Protein AF-0000000068950603 (afdb_homodimer)

Radius of gyration: 24.81 Å; Cα contacts (8 Å, |Δi|>4): 1098; chains: 2; bounding box: 67×61×64 Å

Foldseek 3Di:
DQDPVLDDLVLLVLLLLCQVVLALVVSCVVVVHDSVVSVVSQVSVCVSVVHHQWDQDPVHTHGDPVVVVSNVVSVVVNVVVVVVVVVVVLVVVQQPEEAEEEEEQQCVQFPCVVLVVVLCVVVVSYHYHYDHDAQQVQLVCQVVVVHFKYKYWPQHDRPLKDKDFLAKFFKWKKAWPPDPCFPAQEDALVVQQVKAEAEEDPRHPVVVLSQVVQVVVVHGHRYPHYDHHPVVRLVCRLVVNIMYMDTPSNDDPVSDDHTMGIHTHPDPPRIITMMMIHNDQVPDDPSNNSSSVSSNVSRVVNVVD/DQDPVQDDLVLLVLLLLCQVVLALVVSCVVVVHDSVVSVVSQVSVCVSVVHHQWDQDPVHIHGDPVVVVSNVVSVVVNVVVVVVVVVVVLVVVQQPEEAEEEEEQQCVQFPCVVLVVVLCVVVVSYHYHYDHDAQQVQLVCQVVVVHFKYKYWPVHDRPLKDKDFLAKFFKWKKAWPPDPCFPAQEDALVVQQVKAEAEEDPRHPVVVVSQVVQVVVVHGHRYPHYHHHPVVRLVCRLVVNIMYMDTPSNDDPVSDDHTMGIHTHPDPPRIITMMMIHNDQVPDDPVNNSSSVSSNVSRVVNVVD

Structure (mmCIF, N/CA/C/O backbone):
data_AF-0000000068950603-model_v1
#
loop_
_entity.id
_entity.type
_entity.pdbx_description
1 polymer 'LysR family transcriptional regulator'
#
loop_
_atom_site.group_PDB
_atom_site.id
_atom_site.type_symbol
_atom_site.label_atom_id
_atom_site.label_alt_id
_atom_site.label_comp_id
_atom_site.label_asym_id
_atom_site.label_entity_id
_atom_site.label_seq_id
_atom_site.pdbx_PDB_ins_code
_atom_site.Cartn_x
_atom_site.Cartn_y
_atom_site.Cartn_z
_atom_site.occupancy
_atom_site.B_iso_or_equiv
_atom_site.auth_seq_id
_atom_site.auth_comp_id
_atom_site.auth_asym_id
_atom_site.auth_atom_id
_atom_site.pdbx_PDB_model_num
ATOM 1 N N . MET A 1 1 ? -6.789 -28.375 23.438 1 50.97 1 MET A N 1
ATOM 2 C CA . MET A 1 1 ? -5.73 -27.938 22.531 1 50.97 1 MET A CA 1
ATOM 3 C C . MET A 1 1 ? -6.121 -28.172 21.078 1 50.97 1 MET A C 1
ATOM 5 O O . MET A 1 1 ? -6.645 -29.234 20.734 1 50.97 1 MET A O 1
ATOM 9 N N . ILE A 1 2 ? -6.215 -27.172 20.375 1 62.81 2 ILE A N 1
ATOM 10 C CA . ILE A 1 2 ? -6.621 -27.297 18.969 1 62.81 2 ILE A CA 1
ATOM 11 C C . ILE A 1 2 ? -5.551 -28.062 18.203 1 62.81 2 ILE A C 1
ATOM 13 O O . ILE A 1 2 ? -4.367 -27.734 18.281 1 62.81 2 ILE A O 1
ATOM 17 N N . ASN A 1 3 ? -5.91 -29.344 17.797 1 57 3 ASN A N 1
ATOM 18 C CA . ASN A 1 3 ? -5.008 -30.125 16.953 1 57 3 ASN A CA 1
ATOM 19 C C . ASN A 1 3 ? -4.949 -29.594 15.531 1 57 3 ASN A C 1
ATOM 21 O O . ASN A 1 3 ? -5.926 -29.688 14.789 1 57 3 ASN A O 1
ATOM 25 N N . PRO A 1 4 ? -3.83 -29.047 15.055 1 61.47 4 PRO A N 1
ATOM 26 C CA . PRO A 1 4 ? -3.734 -28.453 13.719 1 61.47 4 PRO A CA 1
ATOM 27 C C . PRO A 1 4 ? -4 -29.453 12.602 1 61.47 4 PRO A C 1
ATOM 29 O O . PRO A 1 4 ? -4.398 -29.078 11.5 1 61.47 4 PRO A O 1
ATOM 32 N N . ALA A 1 5 ? -3.861 -30.719 12.922 1 57.72 5 ALA A N 1
ATOM 33 C CA . ALA A 1 5 ? -4.043 -31.766 11.914 1 57.72 5 ALA A CA 1
ATOM 34 C C . ALA A 1 5 ? -5.516 -31.906 11.523 1 57.72 5 ALA A C 1
ATOM 36 O O . ALA A 1 5 ? -5.84 -32.5 10.492 1 57.72 5 ALA A O 1
ATOM 37 N N . HIS A 1 6 ? -6.285 -31.328 12.344 1 65.62 6 HIS A N 1
ATOM 38 C CA . HIS A 1 6 ? -7.715 -31.484 12.102 1 65.62 6 HIS A CA 1
ATOM 39 C C . HIS A 1 6 ? -8.242 -30.422 11.156 1 65.62 6 HIS A C 1
ATOM 41 O O . HIS A 1 6 ? -9.391 -30.484 10.711 1 65.62 6 HIS A O 1
ATOM 47 N N . PHE A 1 7 ? -7.34 -29.516 10.82 1 71.25 7 PHE A N 1
ATOM 48 C CA . PHE A 1 7 ? -7.758 -28.516 9.844 1 71.25 7 PHE A CA 1
ATOM 49 C C . PHE A 1 7 ? -7.574 -29.047 8.422 1 71.25 7 PHE A C 1
ATOM 51 O O . PHE A 1 7 ? -6.598 -29.734 8.133 1 71.25 7 PHE A O 1
ATOM 58 N N . ASP A 1 8 ? -8.602 -28.844 7.664 1 76.06 8 ASP A N 1
ATOM 59 C CA . ASP A 1 8 ? -8.391 -29.109 6.246 1 76.06 8 ASP A CA 1
ATOM 60 C C . ASP A 1 8 ? -8.766 -27.906 5.387 1 76.06 8 ASP A C 1
ATOM 62 O O . ASP A 1 8 ? -9.594 -27.094 5.789 1 76.06 8 ASP A O 1
ATOM 66 N N . LEU A 1 9 ? -8.141 -27.891 4.238 1 78.19 9 LEU A N 1
ATOM 67 C CA . LEU A 1 9 ? -8.234 -26.734 3.367 1 78.19 9 LEU A CA 1
ATOM 68 C C . LEU A 1 9 ? -9.664 -26.531 2.873 1 78.19 9 LEU A C 1
ATOM 70 O O . LEU A 1 9 ? -10.125 -25.391 2.729 1 78.19 9 LEU A O 1
ATOM 74 N N . GLN A 1 10 ? -10.336 -27.594 2.664 1 80.88 10 GLN A N 1
ATOM 75 C CA . GLN A 1 10 ? -11.703 -27.5 2.172 1 80.88 10 GLN A CA 1
ATOM 76 C C . GLN A 1 10 ? -12.625 -26.891 3.229 1 80.88 10 GLN A C 1
ATOM 78 O O . GLN A 1 10 ? -13.5 -26.094 2.908 1 80.88 10 GLN A O 1
ATOM 83 N N . SER A 1 11 ? -12.453 -27.281 4.449 1 84.69 11 SER A N 1
ATOM 84 C CA . SER A 1 11 ? -13.242 -26.734 5.539 1 84.69 11 SER A CA 1
ATOM 85 C C . SER A 1 11 ? -13 -25.234 5.684 1 84.69 11 SER A C 1
ATOM 87 O O . SER A 1 11 ? -13.938 -24.453 5.914 1 84.69 11 SER A O 1
ATOM 89 N N . LEU A 1 12 ? -11.758 -24.828 5.496 1 84.06 12 LEU A N 1
ATOM 90 C CA . LEU A 1 12 ? -11.414 -23.406 5.594 1 84.06 12 LEU A CA 1
ATOM 91 C C . LEU A 1 12 ? -12.039 -22.625 4.449 1 84.06 12 LEU A C 1
ATOM 93 O O . LEU A 1 12 ? -12.523 -21.5 4.648 1 84.06 12 LEU A O 1
ATOM 97 N N . ARG A 1 13 ? -12.086 -23.188 3.301 1 83.31 13 ARG A N 1
ATOM 98 C CA . ARG A 1 13 ? -12.688 -22.531 2.137 1 83.31 13 ARG A CA 1
ATOM 99 C C . ARG A 1 13 ? -14.188 -22.359 2.316 1 83.31 13 ARG A C 1
ATOM 101 O O . ARG A 1 13 ? -14.734 -21.297 2.045 1 83.31 13 ARG A O 1
ATOM 108 N N . VAL A 1 14 ? -14.812 -23.406 2.818 1 85.81 14 VAL A N 1
ATOM 109 C CA . VAL A 1 14 ? -16.25 -23.391 3.014 1 85.81 14 VAL A CA 1
ATOM 110 C C . VAL A 1 14 ? -16.609 -22.406 4.121 1 85.81 14 VAL A C 1
ATOM 112 O O . VAL A 1 14 ? -17.594 -21.656 4.008 1 85.81 14 VAL A O 1
ATOM 115 N N . PHE A 1 15 ? -15.82 -22.438 5.164 1 91.44 15 PHE A N 1
ATOM 116 C CA . PHE A 1 15 ? -16.016 -21.5 6.266 1 91.44 15 PHE A CA 1
ATOM 117 C C . PHE A 1 15 ? -15.984 -20.062 5.77 1 91.44 15 PHE A C 1
ATOM 119 O O . PHE A 1 15 ? -16.859 -19.266 6.105 1 91.44 15 PHE A O 1
ATOM 126 N N . GLN A 1 16 ? -15.023 -19.766 4.949 1 83.81 16 GLN A N 1
ATOM 127 C CA . GLN A 1 16 ? -14.891 -18.422 4.395 1 83.81 16 GLN A CA 1
ATOM 128 C C . GLN A 1 16 ? -16.094 -18.078 3.514 1 83.81 16 GLN A C 1
ATOM 130 O O . GLN A 1 16 ? -16.578 -16.938 3.549 1 83.81 16 GLN A O 1
ATOM 135 N N . LEU A 1 17 ? -16.547 -18.969 2.725 1 84.75 17 LEU A N 1
ATOM 136 C CA . LEU A 1 17 ? -17.688 -18.766 1.843 1 84.75 17 LEU A CA 1
ATOM 137 C C . LEU A 1 17 ? -18.953 -18.484 2.648 1 84.75 17 LEU A C 1
ATOM 139 O O . LEU A 1 17 ? -19.734 -17.594 2.293 1 84.75 17 LEU A O 1
ATOM 143 N N . VAL A 1 18 ? -19.094 -19.188 3.695 1 88.38 18 VAL A N 1
ATOM 144 C CA . VAL A 1 18 ? -20.25 -18.969 4.559 1 88.38 18 VAL A CA 1
ATOM 145 C C . VAL A 1 18 ? -20.172 -17.578 5.184 1 88.38 18 VAL A C 1
ATOM 147 O O . VAL A 1 18 ? -21.172 -16.875 5.258 1 88.38 18 VAL A O 1
ATOM 150 N N . ALA A 1 19 ? -19.031 -17.266 5.625 1 85.25 19 ALA A N 1
ATOM 151 C CA . ALA A 1 19 ? -18.812 -15.961 6.238 1 85.25 19 ALA A CA 1
ATOM 152 C C . ALA A 1 19 ? -19.141 -14.836 5.254 1 85.25 19 ALA A C 1
ATOM 154 O O . ALA A 1 19 ? -19.719 -13.82 5.637 1 85.25 19 ALA A O 1
ATOM 155 N N . GLN A 1 20 ? -18.812 -15.07 4.07 1 80.44 20 GLN A N 1
ATOM 156 C CA . GLN A 1 20 ? -19.031 -14.078 3.02 1 80.44 20 GLN A CA 1
ATOM 157 C C . GLN A 1 20 ? -20.5 -13.984 2.654 1 80.44 20 GLN A C 1
ATOM 159 O O . GLN A 1 20 ? -21.016 -12.883 2.42 1 80.44 20 GLN A O 1
ATOM 164 N N . CYS A 1 21 ? -21.141 -15.133 2.633 1 81.44 21 CYS A N 1
ATOM 165 C CA . CYS A 1 21 ? -22.531 -15.203 2.199 1 81.44 21 CYS A CA 1
ATOM 166 C C . CYS A 1 21 ? -23.484 -14.805 3.326 1 81.44 21 CYS A C 1
ATOM 168 O O . CYS A 1 21 ? -24.594 -14.367 3.074 1 81.44 21 CYS A O 1
ATOM 170 N N . GLY A 1 22 ? -23.016 -14.938 4.539 1 80.88 22 GLY A N 1
ATOM 171 C CA . GLY A 1 22 ? -23.859 -14.68 5.699 1 80.88 22 GLY A CA 1
ATOM 172 C C . GLY A 1 22 ? -24.938 -15.734 5.891 1 80.88 22 GLY A C 1
ATOM 173 O O . GLY A 1 22 ? -25.984 -15.445 6.461 1 80.88 22 GLY A O 1
ATOM 174 N N . GLY A 1 23 ? -24.766 -16.891 5.234 1 86.31 23 GLY A N 1
ATOM 175 C CA . GLY A 1 23 ? -25.75 -17.953 5.355 1 86.31 23 GLY A CA 1
ATOM 176 C C . GLY A 1 23 ? -25.266 -19.266 4.797 1 86.31 23 GLY A C 1
ATOM 177 O O . GLY A 1 23 ? -24.406 -19.312 3.924 1 86.31 23 GLY A O 1
ATOM 178 N N . LEU A 1 24 ? -25.875 -20.344 5.297 1 88.94 24 LEU A N 1
ATOM 179 C CA . LEU A 1 24 ? -25.453 -21.688 4.914 1 88.94 24 LEU A CA 1
ATOM 180 C C . LEU A 1 24 ? -26.047 -22.078 3.559 1 88.94 24 LEU A C 1
ATOM 182 O O . LEU A 1 24 ? -25.359 -22.703 2.736 1 88.94 24 LEU A O 1
ATOM 186 N N . THR A 1 25 ? -27.219 -21.594 3.297 1 88.19 25 THR A N 1
ATOM 187 C CA . THR A 1 25 ? -27.906 -22 2.076 1 88.19 25 THR A CA 1
ATOM 188 C C . THR A 1 25 ? -27.203 -21.422 0.846 1 88.19 25 THR A C 1
ATOM 190 O O . THR A 1 25 ? -26.906 -22.141 -0.106 1 88.19 25 THR A O 1
ATOM 193 N N . GLN A 1 26 ? -26.969 -20.25 0.897 1 87.31 26 GLN A N 1
ATOM 194 C CA . GLN A 1 26 ? -26.297 -19.594 -0.224 1 87.31 26 GLN A CA 1
ATOM 195 C C . GLN A 1 26 ? -24.891 -20.156 -0.425 1 87.31 26 GLN A C 1
ATOM 197 O O . GLN A 1 26 ? -24.453 -20.344 -1.56 1 87.31 26 GLN A O 1
ATOM 202 N N . ALA A 1 27 ? -24.281 -20.328 0.654 1 88.94 27 ALA A N 1
ATOM 203 C CA . ALA A 1 27 ? -22.922 -20.875 0.586 1 88.94 27 ALA A CA 1
ATOM 204 C C . ALA A 1 27 ? -22.938 -22.281 -0.006 1 88.94 27 ALA A C 1
ATOM 206 O O . ALA A 1 27 ? -22.062 -22.656 -0.781 1 88.94 27 ALA A O 1
ATOM 207 N N . ALA A 1 28 ? -23.922 -23.078 0.301 1 89.94 28 ALA A N 1
ATOM 208 C CA . ALA A 1 28 ? -24.047 -24.438 -0.239 1 89.94 28 ALA A CA 1
ATOM 209 C C . ALA A 1 28 ? -24.219 -24.406 -1.755 1 89.94 28 ALA A C 1
ATOM 211 O O . ALA A 1 28 ? -23.578 -25.172 -2.475 1 89.94 28 ALA A O 1
ATOM 212 N N . ASN A 1 29 ? -24.969 -23.531 -2.195 1 85.38 29 ASN A N 1
ATOM 213 C CA . ASN A 1 29 ? -25.203 -23.375 -3.627 1 85.38 29 ASN A CA 1
ATOM 214 C C . ASN A 1 29 ? -23.922 -22.984 -4.367 1 85.38 29 ASN A C 1
ATOM 216 O O . ASN A 1 29 ? -23.625 -23.547 -5.43 1 85.38 29 ASN A O 1
ATOM 220 N N . LYS A 1 30 ? -23.172 -22.203 -3.73 1 80.44 30 LYS A N 1
ATOM 221 C CA . LYS A 1 30 ? -21.984 -21.672 -4.375 1 80.44 30 LYS A CA 1
ATOM 222 C C . LYS A 1 30 ? -20.844 -22.688 -4.332 1 80.44 30 LYS A C 1
ATOM 224 O O . LYS A 1 30 ? -19.938 -22.641 -5.164 1 80.44 30 LYS A O 1
ATOM 229 N N . SER A 1 31 ? -20.891 -23.531 -3.385 1 79.69 31 SER A N 1
ATOM 230 C CA . SER A 1 31 ? -19.797 -24.484 -3.203 1 79.69 31 SER A CA 1
ATOM 231 C C . SER A 1 31 ? -20.156 -25.844 -3.781 1 79.69 31 SER A C 1
ATOM 233 O O . SER A 1 31 ? -19.406 -26.812 -3.611 1 79.69 31 SER A O 1
ATOM 235 N N . HIS A 1 32 ? -21.297 -25.984 -4.355 1 82.12 32 HIS A N 1
ATOM 236 C CA . HIS A 1 32 ? -21.766 -27.234 -4.938 1 82.12 32 HIS A CA 1
ATOM 237 C C . HIS A 1 32 ? -21.797 -28.344 -3.895 1 82.12 32 HIS A C 1
ATOM 239 O O . HIS A 1 32 ? -21.328 -29.453 -4.148 1 82.12 32 HIS A O 1
ATOM 245 N N . MET A 1 33 ? -22.172 -28 -2.711 1 85.12 33 MET A N 1
ATOM 246 C CA . MET A 1 33 ? -22.359 -28.938 -1.608 1 85.12 33 MET A CA 1
ATOM 247 C C . MET A 1 33 ? -23.812 -28.922 -1.136 1 85.12 33 MET A C 1
ATOM 249 O O . MET A 1 33 ? -24.531 -27.938 -1.357 1 85.12 33 MET A O 1
ATOM 253 N N . THR A 1 34 ? -24.25 -30.047 -0.644 1 90.12 34 THR A N 1
ATOM 254 C CA . THR A 1 34 ? -25.562 -30.047 0.006 1 90.12 34 THR A CA 1
ATOM 255 C C . THR A 1 34 ? -25.531 -29.234 1.298 1 90.12 34 THR A C 1
ATOM 257 O O . THR A 1 34 ? -24.469 -29.078 1.906 1 90.12 34 THR A O 1
ATOM 260 N N . LEU A 1 35 ? -26.641 -28.703 1.575 1 92.12 35 LEU A N 1
ATOM 261 C CA . LEU A 1 35 ? -26.766 -27.953 2.814 1 92.12 35 LEU A CA 1
ATOM 262 C C . LEU A 1 35 ? -26.328 -28.781 4.012 1 92.12 35 LEU A C 1
ATOM 264 O O . LEU A 1 35 ? -25.656 -28.281 4.922 1 92.12 35 LEU A O 1
ATOM 268 N N . SER A 1 36 ? -26.688 -30.047 4.039 1 92.62 36 SER A N 1
ATOM 269 C CA . SER A 1 36 ? -26.344 -30.938 5.137 1 92.62 36 SER A CA 1
ATOM 270 C C . SER A 1 36 ? -24.828 -31.125 5.238 1 92.62 36 SER A C 1
ATOM 272 O O . SER A 1 36 ? -24.266 -31.109 6.336 1 92.62 36 SER A O 1
ATOM 274 N N . ALA A 1 37 ? -24.219 -31.328 4.117 1 90.44 37 ALA A N 1
ATOM 275 C CA . ALA A 1 37 ? -22.766 -31.531 4.082 1 90.44 37 ALA A CA 1
ATOM 276 C C . ALA A 1 37 ? -22.031 -30.266 4.543 1 90.44 37 ALA A C 1
ATOM 278 O O . ALA A 1 37 ? -21.078 -30.359 5.312 1 90.44 37 ALA A O 1
ATOM 279 N N . LEU A 1 38 ? -22.469 -29.141 4.043 1 92.25 38 LEU A N 1
ATOM 280 C CA . LEU A 1 38 ? -21.844 -27.859 4.398 1 92.25 38 LEU A CA 1
ATOM 281 C C . LEU A 1 38 ? -22.031 -27.562 5.883 1 92.25 38 LEU A C 1
ATOM 283 O O . LEU A 1 38 ? -21.094 -27.125 6.555 1 92.25 38 LEU A O 1
ATOM 287 N N . SER A 1 39 ? -23.234 -27.812 6.387 1 92.62 39 SER A N 1
ATOM 288 C CA . SER A 1 39 ? -23.531 -27.594 7.801 1 92.62 39 SER A CA 1
ATOM 289 C C . SER A 1 39 ? -22.672 -28.484 8.688 1 92.62 39 SER A C 1
ATOM 291 O O . SER A 1 39 ? -22.172 -28.047 9.727 1 92.62 39 SER A O 1
ATOM 293 N N . LYS A 1 40 ? -22.547 -29.688 8.297 1 91.81 40 LYS A N 1
ATOM 294 C CA . LYS A 1 40 ? -21.734 -30.625 9.055 1 91.81 40 LYS A CA 1
ATOM 295 C C . LYS A 1 40 ? -20.266 -30.203 9.086 1 91.81 40 LYS A C 1
ATOM 297 O O . LYS A 1 40 ? -19.609 -30.281 10.125 1 91.81 40 LYS A O 1
ATOM 302 N N . ARG A 1 41 ? -19.797 -29.797 7.98 1 89.75 41 ARG A N 1
ATOM 303 C CA . ARG A 1 41 ? -18.406 -29.359 7.879 1 89.75 41 ARG A CA 1
ATOM 304 C C . ARG A 1 41 ? -18.141 -28.172 8.789 1 89.75 41 ARG A C 1
ATOM 306 O O . ARG A 1 41 ? -17.094 -28.094 9.43 1 89.75 41 ARG A O 1
ATOM 313 N N . ILE A 1 42 ? -19.078 -27.219 8.812 1 91.44 42 ILE A N 1
ATOM 314 C CA . ILE A 1 42 ? -18.938 -26.062 9.68 1 91.44 42 ILE A CA 1
ATOM 315 C C . ILE A 1 42 ? -18.984 -26.5 11.141 1 91.44 42 ILE A C 1
ATOM 317 O O . ILE A 1 42 ? -18.203 -26.016 11.961 1 91.44 42 ILE A O 1
ATOM 321 N N . ALA A 1 43 ? -19.891 -27.406 11.438 1 92.19 43 ALA A N 1
ATOM 322 C CA . ALA A 1 43 ? -19.984 -27.938 12.797 1 92.19 43 ALA A CA 1
ATOM 323 C C . ALA A 1 43 ? -18.703 -28.641 13.219 1 92.19 43 ALA A C 1
ATOM 325 O O . ALA A 1 43 ? -18.234 -28.469 14.352 1 92.19 43 ALA A O 1
ATOM 326 N N . ASP A 1 44 ? -18.203 -29.406 12.312 1 88.56 44 ASP A N 1
ATOM 327 C CA . ASP A 1 44 ? -16.953 -30.109 12.586 1 88.56 44 ASP A CA 1
ATOM 328 C C . ASP A 1 44 ? -15.805 -29.125 12.828 1 88.56 44 ASP A C 1
ATOM 330 O O . ASP A 1 44 ? -14.953 -29.344 13.695 1 88.56 44 ASP A O 1
ATOM 334 N N . LEU A 1 45 ? -15.734 -28.094 12.031 1 88.88 45 LEU A N 1
ATOM 335 C CA . LEU A 1 45 ? -14.711 -27.062 12.195 1 88.88 45 LEU A CA 1
ATOM 336 C C . LEU A 1 45 ? -14.836 -26.391 13.562 1 88.88 45 LEU A C 1
ATOM 338 O O . LEU A 1 45 ? -13.836 -26.141 14.227 1 88.88 45 LEU A O 1
ATOM 342 N N . GLU A 1 46 ? -16.062 -26.109 13.969 1 90.38 46 GLU A N 1
ATOM 343 C CA . GLU A 1 46 ? -16.297 -25.516 15.281 1 90.38 46 GLU A CA 1
ATOM 344 C C . GLU A 1 46 ? -15.867 -26.453 16.406 1 90.38 46 GLU A C 1
ATOM 346 O O . GLU A 1 46 ? -15.312 -26.016 17.406 1 90.38 46 GLU A O 1
ATOM 351 N N . ARG A 1 47 ? -16.125 -27.719 16.188 1 84.81 47 ARG A N 1
ATOM 352 C CA . ARG A 1 47 ? -15.672 -28.719 17.156 1 84.81 47 ARG A CA 1
ATOM 353 C C . ARG A 1 47 ? -14.156 -28.75 17.25 1 84.81 47 ARG A C 1
ATOM 355 O O . ARG A 1 47 ? -13.594 -28.844 18.344 1 84.81 47 ARG A O 1
ATOM 362 N N . THR A 1 48 ? -13.562 -28.703 16.141 1 79.31 48 THR A N 1
ATOM 363 C CA . THR A 1 48 ? -12.102 -28.703 16.078 1 79.31 48 THR A CA 1
ATOM 364 C C . THR A 1 48 ? -11.516 -27.516 16.812 1 79.31 48 THR A C 1
ATOM 366 O O . THR A 1 48 ? -10.539 -27.641 17.562 1 79.31 48 THR A O 1
ATOM 369 N N . VAL A 1 49 ? -12.164 -26.328 16.594 1 81.81 49 VAL A N 1
ATOM 370 C CA . VAL A 1 49 ? -11.648 -25.109 17.188 1 81.81 49 VAL A CA 1
ATOM 371 C C . VAL A 1 49 ? -12.133 -24.984 18.641 1 81.81 49 VAL A C 1
ATOM 373 O O . VAL A 1 49 ? -11.539 -24.25 19.438 1 81.81 49 VAL A O 1
ATOM 376 N N . GLY A 1 50 ? -13.156 -25.656 18.984 1 83.88 50 GLY A N 1
ATOM 377 C CA . GLY A 1 50 ? -13.656 -25.719 20.344 1 83.88 50 GLY A CA 1
ATOM 378 C C . GLY A 1 50 ? -14.555 -24.547 20.703 1 83.88 50 GLY A C 1
ATOM 379 O O . GLY A 1 50 ? -14.758 -24.25 21.875 1 83.88 50 GLY A O 1
ATOM 380 N N . CYS A 1 51 ? -14.945 -23.781 19.719 1 84.94 51 CYS A N 1
ATOM 381 C CA . CYS A 1 51 ? -15.859 -22.672 19.953 1 84.94 51 CYS A CA 1
ATOM 382 C C . CYS A 1 51 ? -16.75 -22.422 18.734 1 84.94 51 CYS A C 1
ATOM 384 O O . CYS A 1 51 ? -16.453 -22.891 17.641 1 84.94 51 CYS A O 1
ATOM 386 N N . ALA A 1 52 ? -17.812 -21.766 19 1 89.75 52 ALA A N 1
ATOM 387 C CA . ALA A 1 52 ? -18.703 -21.375 17.906 1 89.75 52 ALA A CA 1
ATOM 388 C C . ALA A 1 52 ? -18.062 -20.312 17.031 1 89.75 52 ALA A C 1
ATOM 390 O O . ALA A 1 52 ? -17.406 -19.391 17.547 1 89.75 52 ALA A O 1
ATOM 391 N N . LEU A 1 53 ? -18.203 -20.562 15.758 1 90.25 53 LEU A N 1
ATOM 392 C CA . LEU A 1 53 ? -17.641 -19.609 14.812 1 90.25 53 LEU A CA 1
ATOM 393 C C . LEU A 1 53 ? -18.719 -18.703 14.25 1 90.25 53 LEU A C 1
ATOM 395 O O . LEU A 1 53 ? -18.438 -17.609 13.742 1 90.25 53 LEU A O 1
ATOM 399 N N . PHE A 1 54 ? -19.953 -19.203 14.289 1 90.12 54 PHE A N 1
ATOM 400 C CA . PHE A 1 54 ? -21.109 -18.453 13.812 1 90.12 54 PHE A CA 1
ATOM 401 C C . PHE A 1 54 ? -22.203 -18.391 14.883 1 90.12 54 PHE A C 1
ATOM 403 O O . PHE A 1 54 ? -22.297 -19.281 15.727 1 90.12 54 PHE A O 1
ATOM 410 N N . LEU A 1 55 ? -22.891 -17.219 14.859 1 87.81 55 LEU A N 1
ATOM 411 C CA . LEU A 1 55 ? -24.094 -17.078 15.656 1 87.81 55 LEU A CA 1
ATOM 412 C C . LEU A 1 55 ? -25.312 -16.906 14.758 1 87.81 55 LEU A C 1
ATOM 414 O O . LEU A 1 55 ? -25.25 -16.203 13.75 1 87.81 55 LEU A O 1
ATOM 418 N N . ARG A 1 56 ? -26.359 -17.641 15.117 1 84.19 56 ARG A N 1
ATOM 419 C CA . ARG A 1 56 ? -27.594 -17.5 14.367 1 84.19 56 ARG A CA 1
ATOM 420 C C . ARG A 1 56 ? -28.359 -16.25 14.781 1 84.19 56 ARG A C 1
ATOM 422 O O . ARG A 1 56 ? -28.531 -15.984 15.969 1 84.19 56 ARG A O 1
ATOM 429 N N . VAL A 1 57 ? -28.562 -15.43 13.828 1 78.94 57 VAL A N 1
ATOM 430 C CA . VAL A 1 57 ? -29.359 -14.227 14.047 1 78.94 57 VAL A CA 1
ATOM 431 C C . VAL A 1 57 ? -30.562 -14.219 13.109 1 78.94 57 VAL A C 1
ATOM 433 O O . VAL A 1 57 ? -30.75 -15.148 12.32 1 78.94 57 VAL A O 1
ATOM 436 N N . ARG A 1 58 ? -31.516 -13.188 13.305 1 71.31 58 ARG A N 1
ATOM 437 C CA . ARG A 1 58 ? -32.75 -13.109 12.539 1 71.31 58 ARG A CA 1
ATOM 438 C C . ARG A 1 58 ? -32.469 -13.117 11.039 1 71.31 58 ARG A C 1
ATOM 440 O O . ARG A 1 58 ? -33.188 -13.766 10.281 1 71.31 58 ARG A O 1
ATOM 447 N N . ARG A 1 59 ? -31.453 -12.57 10.641 1 68 59 ARG A N 1
ATOM 448 C CA . ARG A 1 59 ? -31.219 -12.406 9.211 1 68 59 ARG A CA 1
ATOM 449 C C . ARG A 1 59 ? -30.094 -13.312 8.727 1 68 59 ARG A C 1
ATOM 451 O O . ARG A 1 59 ? -29.438 -13.031 7.719 1 68 59 ARG A O 1
ATOM 458 N N . GLY A 1 60 ? -29.844 -14.43 9.438 1 81.38 60 GLY A N 1
ATOM 459 C CA . GLY A 1 60 ? -28.844 -15.359 8.953 1 81.38 60 GLY A CA 1
ATOM 460 C C . GLY A 1 60 ? -27.781 -15.68 9.984 1 81.38 60 GLY A C 1
ATOM 461 O O . GLY A 1 60 ? -28.094 -15.922 11.156 1 81.38 60 GLY A O 1
ATOM 462 N N . LEU A 1 61 ? -26.484 -15.852 9.43 1 85.25 61 LEU A N 1
ATOM 463 C CA . LEU A 1 61 ? -25.359 -16.172 10.297 1 85.25 61 LEU A CA 1
ATOM 464 C C . LEU A 1 61 ? -24.422 -14.984 10.438 1 85.25 61 LEU A C 1
ATOM 466 O O . LEU A 1 61 ? -24.203 -14.25 9.469 1 85.25 61 LEU A O 1
ATOM 470 N N . GLU A 1 62 ? -24.031 -14.734 11.641 1 84.69 62 GLU A N 1
ATOM 471 C CA . GLU A 1 62 ? -23 -13.742 11.906 1 84.69 62 GLU A CA 1
ATOM 472 C C . GLU A 1 62 ? -21.766 -14.383 12.547 1 84.69 62 GLU A C 1
ATOM 474 O O . GLU A 1 62 ? -21.891 -15.344 13.312 1 84.69 62 GLU A O 1
ATOM 479 N N . LEU A 1 63 ? -20.656 -13.773 12.203 1 84.75 63 LEU A N 1
ATOM 480 C CA . LEU A 1 63 ? -19.406 -14.281 12.766 1 84.75 63 LEU A CA 1
ATOM 481 C C . LEU A 1 63 ? -19.281 -13.93 14.242 1 84.75 63 LEU A C 1
ATOM 483 O O . LEU A 1 63 ? -19.625 -12.82 14.648 1 84.75 63 LEU A O 1
ATOM 487 N N . THR A 1 64 ? -18.844 -14.938 15.086 1 81.75 64 THR A N 1
ATOM 488 C CA . THR A 1 64 ? -18.391 -14.664 16.453 1 81.75 64 THR A CA 1
ATOM 489 C C . THR A 1 64 ? -17.016 -13.992 16.438 1 81.75 64 THR A C 1
ATOM 491 O O . THR A 1 64 ? -16.375 -13.906 15.383 1 81.75 64 THR A O 1
ATOM 494 N N . PRO A 1 65 ? -16.625 -13.461 17.562 1 74.69 65 PRO A N 1
ATOM 495 C CA . PRO A 1 65 ? -15.258 -12.953 17.609 1 74.69 65 PRO A CA 1
ATOM 496 C C . PRO A 1 65 ? -14.227 -13.992 17.172 1 74.69 65 PRO A C 1
ATOM 498 O O . PRO A 1 65 ? -13.305 -13.672 16.422 1 74.69 65 PRO A O 1
ATOM 501 N N . ALA A 1 66 ? -14.43 -15.156 17.625 1 78.44 66 ALA A N 1
ATOM 502 C CA . ALA A 1 66 ? -13.562 -16.25 17.203 1 78.44 66 ALA A CA 1
ATOM 503 C C . ALA A 1 66 ? -13.672 -16.484 15.695 1 78.44 66 ALA A C 1
ATOM 505 O O . ALA A 1 66 ? -12.68 -16.797 15.031 1 78.44 66 ALA A O 1
ATOM 506 N N . GLY A 1 67 ? -14.852 -16.359 15.195 1 83.75 67 GLY A N 1
ATOM 507 C CA . GLY A 1 67 ? -15.078 -16.484 13.766 1 83.75 67 GLY A CA 1
ATOM 508 C C . GLY A 1 67 ? -14.312 -15.461 12.945 1 83.75 67 GLY A C 1
ATOM 509 O O . GLY A 1 67 ? -13.711 -15.805 11.93 1 83.75 67 GLY A O 1
ATOM 510 N N . HIS A 1 68 ? -14.312 -14.281 13.43 1 77.69 68 HIS A N 1
ATOM 511 C CA . HIS A 1 68 ? -13.578 -13.227 12.75 1 77.69 68 HIS A CA 1
ATOM 512 C C . HIS A 1 68 ? -12.086 -13.516 12.719 1 77.69 68 HIS A C 1
ATOM 514 O O . HIS A 1 68 ? -11.43 -13.32 11.688 1 77.69 68 HIS A O 1
ATOM 520 N N . GLU A 1 69 ? -11.602 -13.961 13.773 1 74.31 69 GLU A N 1
ATOM 521 C CA . GLU A 1 69 ? -10.18 -14.312 13.852 1 74.31 69 GLU A CA 1
ATOM 522 C C . GLU A 1 69 ? -9.844 -15.461 12.898 1 74.31 69 GLU A C 1
ATOM 524 O O . GLU A 1 69 ? -8.82 -15.414 12.211 1 74.31 69 GLU A O 1
ATOM 529 N N . LEU A 1 70 ? -10.711 -16.391 12.852 1 80.31 70 LEU A N 1
ATOM 530 C CA . LEU A 1 70 ? -10.438 -17.547 12.008 1 80.31 70 LEU A CA 1
ATOM 531 C C . LEU A 1 70 ? -10.516 -17.156 10.531 1 80.31 70 LEU A C 1
ATOM 533 O O . LEU A 1 70 ? -9.773 -17.703 9.703 1 80.31 70 LEU A O 1
ATOM 537 N N . VAL A 1 71 ? -11.398 -16.25 10.227 1 81.19 71 VAL A N 1
ATOM 538 C CA . VAL A 1 71 ? -11.492 -15.805 8.844 1 81.19 71 VAL A CA 1
ATOM 539 C C . VAL A 1 71 ? -10.148 -15.227 8.398 1 81.19 71 VAL A C 1
ATOM 541 O O . VAL A 1 71 ? -9.672 -15.531 7.305 1 81.19 71 VAL A O 1
ATOM 544 N N . GLN A 1 72 ? -9.555 -14.516 9.234 1 73.5 72 GLN A N 1
ATOM 545 C CA . GLN A 1 72 ? -8.273 -13.906 8.914 1 73.5 72 GLN A CA 1
ATOM 546 C C . GLN A 1 72 ? -7.184 -14.961 8.742 1 73.5 72 GLN A C 1
ATOM 548 O O . GLN A 1 72 ? -6.43 -14.93 7.773 1 73.5 72 GLN A O 1
ATOM 553 N N . HIS A 1 73 ? -7.164 -15.859 9.617 1 74.75 73 HIS A N 1
ATOM 554 C CA . HIS A 1 73 ? -6.164 -16.922 9.555 1 74.75 73 HIS A CA 1
ATOM 555 C C . HIS A 1 73 ? -6.402 -17.828 8.352 1 74.75 73 HIS A C 1
ATOM 557 O O . HIS A 1 73 ? -5.457 -18.234 7.676 1 74.75 73 HIS A O 1
ATOM 563 N N . ALA A 1 74 ? -7.676 -18.141 8.164 1 79.5 74 ALA A N 1
ATOM 564 C CA . ALA A 1 74 ? -8.023 -19 7.027 1 79.5 74 ALA A CA 1
ATOM 565 C C . ALA A 1 74 ? -7.594 -18.359 5.707 1 79.5 74 ALA A C 1
ATOM 567 O O . ALA A 1 74 ? -7.043 -19.031 4.836 1 79.5 74 ALA A O 1
ATOM 568 N N . ARG A 1 75 ? -7.82 -17.141 5.664 1 74.25 75 ARG A N 1
ATOM 569 C CA . ARG A 1 75 ? -7.41 -16.406 4.473 1 74.25 75 ARG A CA 1
ATOM 570 C C . ARG A 1 75 ? -5.906 -16.5 4.254 1 74.25 75 ARG A C 1
ATOM 572 O O . ARG A 1 75 ? -5.453 -16.766 3.135 1 74.25 75 ARG A O 1
ATOM 579 N N . MET A 1 76 ? -5.172 -16.344 5.25 1 70.19 76 MET A N 1
ATOM 580 C CA . MET A 1 76 ? -3.715 -16.391 5.16 1 70.19 76 MET A CA 1
ATOM 581 C C . MET A 1 76 ? -3.254 -17.781 4.723 1 70.19 76 MET A C 1
ATOM 583 O O . MET A 1 76 ? -2.379 -17.906 3.865 1 70.19 76 MET A O 1
ATOM 587 N N . VAL A 1 77 ? -3.85 -18.781 5.285 1 71.69 77 VAL A N 1
ATOM 588 C CA . VAL A 1 77 ? -3.496 -20.156 4.957 1 71.69 77 VAL A CA 1
ATOM 589 C C . VAL A 1 77 ? -3.846 -20.453 3.498 1 71.69 77 VAL A C 1
ATOM 591 O O . VAL A 1 77 ? -3.021 -20.984 2.75 1 71.69 77 VAL A O 1
ATOM 594 N N . LEU A 1 78 ? -5.016 -20.094 3.123 1 75.19 78 LEU A N 1
ATOM 595 C CA . LEU A 1 78 ? -5.469 -20.375 1.769 1 75.19 78 LEU A CA 1
ATOM 596 C C . LEU A 1 78 ? -4.652 -19.594 0.743 1 75.19 78 LEU A C 1
ATOM 598 O O . LEU A 1 78 ? -4.34 -20.109 -0.331 1 75.19 78 LEU A O 1
ATOM 602 N N . ASP A 1 79 ? -4.301 -18.406 1.11 1 70.06 79 ASP A N 1
ATOM 603 C CA . ASP A 1 79 ? -3.434 -17.609 0.249 1 70.06 79 ASP A CA 1
ATOM 604 C C . ASP A 1 79 ? -2.076 -18.281 0.061 1 70.06 79 ASP A C 1
ATOM 606 O O . ASP A 1 79 ? -1.548 -18.328 -1.051 1 70.06 79 ASP A O 1
ATOM 610 N N . LYS A 1 80 ? -1.578 -18.797 1.133 1 68.19 80 LYS A N 1
ATOM 611 C CA . LYS A 1 80 ? -0.289 -19.469 1.069 1 68.19 80 LYS A CA 1
ATOM 612 C C . LYS A 1 80 ? -0.383 -20.75 0.236 1 68.19 80 LYS A C 1
ATOM 614 O O . LYS A 1 80 ? 0.545 -21.078 -0.504 1 68.19 80 LYS A O 1
ATOM 619 N N . VAL A 1 81 ? -1.473 -21.438 0.348 1 67.56 81 VAL A N 1
ATOM 620 C CA . VAL A 1 81 ? -1.697 -22.641 -0.434 1 67.56 81 VAL A CA 1
ATOM 621 C C . VAL A 1 81 ? -1.778 -22.297 -1.918 1 67.56 81 VAL A C 1
ATOM 623 O O . VAL A 1 81 ? -1.196 -22.984 -2.758 1 67.56 81 VAL A O 1
ATOM 626 N N . ASN A 1 82 ? -2.506 -21.281 -2.221 1 67.75 82 ASN A N 1
ATOM 627 C CA . ASN A 1 82 ? -2.613 -20.844 -3.607 1 67.75 82 ASN A CA 1
ATOM 628 C C . ASN A 1 82 ? -1.254 -20.453 -4.176 1 67.75 82 ASN A C 1
ATOM 630 O O . ASN A 1 82 ? -0.929 -20.781 -5.312 1 67.75 82 ASN A O 1
ATOM 634 N N . GLN A 1 83 ? -0.575 -19.719 -3.361 1 66.75 83 GLN A N 1
ATOM 635 C CA . GLN A 1 83 ? 0.775 -19.344 -3.76 1 66.75 83 GLN A CA 1
ATOM 636 C C . GLN A 1 83 ? 1.641 -20.578 -4.023 1 66.75 83 GLN A C 1
ATOM 638 O O . GLN A 1 83 ? 2.342 -20.641 -5.035 1 66.75 83 GLN A O 1
ATOM 643 N N . MET A 1 84 ? 1.569 -21.531 -3.182 1 65.19 84 MET A N 1
ATOM 644 C CA . MET A 1 84 ? 2.314 -22.781 -3.316 1 65.19 84 MET A CA 1
ATOM 645 C C . MET A 1 84 ? 1.931 -23.5 -4.602 1 65.19 84 MET A C 1
ATOM 647 O O . MET A 1 84 ? 2.799 -23.969 -5.336 1 65.19 84 MET A O 1
ATOM 651 N N . ALA A 1 85 ? 0.67 -23.625 -4.82 1 64.88 85 ALA A N 1
ATOM 652 C CA . ALA A 1 85 ? 0.183 -24.297 -6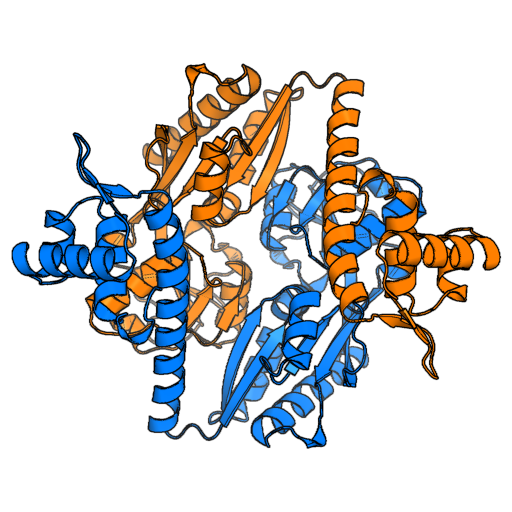.023 1 64.88 85 ALA A CA 1
ATOM 653 C C . ALA A 1 85 ? 0.715 -23.625 -7.281 1 64.88 85 ALA A C 1
ATOM 655 O O . ALA A 1 85 ? 1.135 -24.297 -8.227 1 64.88 85 ALA A O 1
ATOM 656 N N . GLY A 1 86 ? 0.685 -22.312 -7.305 1 62.81 86 GLY A N 1
ATOM 657 C CA . GLY A 1 86 ? 1.235 -21.562 -8.43 1 62.81 86 GLY A CA 1
ATOM 658 C C . GLY A 1 86 ? 2.713 -21.828 -8.648 1 62.81 86 GLY A C 1
ATOM 659 O O . GLY A 1 86 ? 3.148 -22.031 -9.781 1 62.81 86 GLY A O 1
ATOM 660 N N . GLU A 1 87 ? 3.432 -21.859 -7.59 1 62.16 87 GLU A N 1
ATOM 661 C CA . GLU A 1 87 ? 4.875 -22.078 -7.66 1 62.16 87 GLU A CA 1
ATOM 662 C C . GLU A 1 87 ? 5.195 -23.484 -8.125 1 62.16 87 GLU A C 1
ATOM 664 O O . GLU A 1 87 ? 6.121 -23.688 -8.922 1 62.16 87 GLU A O 1
ATOM 669 N N . MET A 1 88 ? 4.414 -24.453 -7.699 1 61.91 88 MET A N 1
ATOM 670 C CA . MET A 1 88 ? 4.66 -25.844 -8.055 1 61.91 88 MET A CA 1
ATOM 671 C C . MET A 1 88 ? 4.324 -26.109 -9.516 1 61.91 88 MET A C 1
ATOM 673 O O . MET A 1 88 ? 4.969 -26.922 -10.172 1 61.91 88 MET A O 1
ATOM 677 N N . SER A 1 89 ? 3.357 -25.422 -9.961 1 63.12 89 SER A N 1
ATOM 678 C CA . SER A 1 89 ? 2.971 -25.578 -11.359 1 63.12 89 SER A CA 1
ATOM 679 C C . SER A 1 89 ? 4.105 -25.172 -12.297 1 63.12 89 SER A C 1
ATOM 681 O O . SER A 1 89 ? 4.23 -25.719 -13.391 1 63.12 89 SER A O 1
ATOM 683 N N . ASP A 1 90 ? 4.922 -24.328 -11.891 1 63.19 90 ASP A N 1
ATOM 684 C CA . ASP A 1 90 ? 6.055 -23.859 -12.688 1 63.19 90 ASP A CA 1
ATOM 685 C C . ASP A 1 90 ? 7.047 -24.984 -12.953 1 63.19 90 ASP A C 1
ATOM 687 O O . ASP A 1 90 ? 7.59 -25.094 -14.055 1 63.19 90 ASP A O 1
ATOM 691 N N . PHE A 1 91 ? 7.242 -25.766 -12 1 57.03 91 PHE A N 1
ATOM 692 C CA . PHE A 1 91 ? 8.195 -26.859 -12.156 1 57.03 91 PHE A CA 1
ATOM 693 C C . PHE A 1 91 ? 7.695 -27.859 -13.195 1 57.03 91 PHE A C 1
ATOM 695 O O . PHE A 1 91 ? 8.492 -28.422 -13.953 1 57.03 91 PHE A O 1
ATOM 702 N N . ALA A 1 92 ? 6.488 -27.875 -13.32 1 58.91 92 ALA A N 1
ATOM 703 C CA . ALA A 1 92 ? 5.91 -28.781 -14.312 1 58.91 92 ALA A CA 1
ATOM 704 C C . ALA A 1 92 ? 6.145 -28.266 -15.727 1 58.91 92 ALA A C 1
ATOM 706 O O . ALA A 1 92 ? 6.203 -29.047 -16.672 1 58.91 92 ALA A O 1
ATOM 707 N N . THR A 1 93 ? 6.387 -27.016 -15.82 1 62.62 93 THR A N 1
ATOM 708 C CA . THR A 1 93 ? 6.5 -26.422 -17.156 1 62.62 93 THR A CA 1
ATOM 709 C C . THR A 1 93 ? 7.961 -26.172 -17.516 1 62.62 93 THR A C 1
ATOM 711 O O . THR A 1 93 ? 8.258 -25.484 -18.484 1 62.62 93 THR A O 1
ATOM 714 N N . GLY A 1 94 ? 8.898 -26.641 -16.75 1 64.75 94 GLY A N 1
ATOM 715 C CA . GLY A 1 94 ? 10.297 -26.562 -17.125 1 64.75 94 GLY A CA 1
ATOM 716 C C . GLY A 1 94 ? 11 -25.344 -16.562 1 64.75 94 GLY A C 1
ATOM 717 O O . GLY A 1 94 ? 12.055 -24.938 -17.047 1 64.75 94 GLY A O 1
ATOM 718 N N . VAL A 1 95 ? 10.32 -24.797 -15.672 1 69.88 95 VAL A N 1
ATOM 719 C CA . VAL A 1 95 ? 10.961 -23.656 -15.016 1 69.88 95 VAL A CA 1
ATOM 720 C C . VAL A 1 95 ? 12.242 -24.125 -14.312 1 69.88 95 VAL A C 1
ATOM 722 O O . VAL A 1 95 ? 12.242 -25.141 -13.625 1 69.88 95 VAL A O 1
ATOM 725 N N . ARG A 1 96 ? 13.359 -23.422 -14.625 1 68.94 96 ARG A N 1
ATOM 726 C CA . ARG A 1 96 ? 14.688 -23.812 -14.164 1 68.94 96 ARG A CA 1
ATOM 727 C C . ARG A 1 96 ? 15 -23.172 -12.812 1 68.94 96 ARG A C 1
ATOM 729 O O . ARG A 1 96 ? 15.898 -23.641 -12.102 1 68.94 96 ARG A O 1
ATOM 736 N N . GLY A 1 97 ? 14.211 -22.141 -12.578 1 81.81 97 GLY A N 1
ATOM 737 C CA . GLY A 1 97 ? 14.547 -21.484 -11.32 1 81.81 97 GLY A CA 1
ATOM 738 C C . GLY A 1 97 ? 13.508 -20.469 -10.883 1 81.81 97 GLY A C 1
ATOM 739 O O . GLY A 1 97 ? 12.766 -19.938 -11.719 1 81.81 97 GLY A O 1
ATOM 740 N N . HIS A 1 98 ? 13.391 -20.328 -9.531 1 86.44 98 HIS A N 1
ATOM 741 C CA . HIS A 1 98 ? 12.508 -19.344 -8.914 1 86.44 98 HIS A CA 1
ATOM 742 C C . HIS A 1 98 ? 13.281 -18.375 -8.031 1 86.44 98 HIS A C 1
ATOM 744 O O . HIS A 1 98 ? 14.141 -18.781 -7.254 1 86.44 98 HIS A O 1
ATOM 750 N N . VAL A 1 99 ? 13.102 -17.109 -8.266 1 93.62 99 VAL A N 1
ATOM 751 C CA . VAL A 1 99 ? 13.781 -16.109 -7.461 1 93.62 99 VAL A CA 1
ATOM 752 C C . VAL A 1 99 ? 12.75 -15.234 -6.746 1 93.62 99 VAL A C 1
ATOM 754 O O . VAL A 1 99 ? 11.812 -14.742 -7.371 1 93.62 99 VAL A O 1
ATOM 757 N N . LYS A 1 100 ? 12.875 -15.086 -5.43 1 94.94 100 LYS A N 1
ATOM 758 C CA . LYS A 1 100 ? 12 -14.219 -4.633 1 94.94 100 LYS A CA 1
ATOM 759 C C . LYS A 1 100 ? 12.641 -12.852 -4.414 1 94.94 100 LYS A C 1
ATOM 761 O O . LYS A 1 100 ? 13.781 -12.758 -3.963 1 94.94 100 LYS A O 1
ATOM 766 N N . VAL A 1 101 ? 11.859 -11.812 -4.73 1 98.38 101 VAL A N 1
ATOM 767 C CA . VAL A 1 101 ? 12.32 -10.438 -4.574 1 98.38 101 VAL A CA 1
ATOM 768 C C . VAL A 1 101 ? 11.312 -9.648 -3.754 1 98.38 101 VAL A C 1
ATOM 770 O O . VAL A 1 101 ? 10.125 -9.602 -4.098 1 98.38 101 VAL A O 1
ATOM 773 N N . TRP A 1 102 ? 11.711 -9.078 -2.643 1 98.44 102 TRP A N 1
ATOM 774 C CA . TRP A 1 102 ? 10.906 -8.094 -1.928 1 98.44 102 TRP A CA 1
ATOM 775 C C . TRP A 1 102 ? 11.484 -6.691 -2.098 1 98.44 102 TRP A C 1
ATOM 777 O O . TRP A 1 102 ? 12.703 -6.504 -2.043 1 98.44 102 TRP A O 1
ATOM 787 N N . ALA A 1 103 ? 10.648 -5.773 -2.422 1 98.75 103 ALA A N 1
ATOM 788 C CA . ALA A 1 103 ? 11.125 -4.426 -2.707 1 98.75 103 ALA A CA 1
ATOM 789 C C . ALA A 1 103 ? 10.164 -3.371 -2.166 1 98.75 103 ALA A C 1
ATOM 791 O O . ALA A 1 103 ? 8.969 -3.623 -2.043 1 98.75 103 ALA A O 1
ATOM 792 N N . ASN A 1 104 ? 10.727 -2.23 -1.85 1 98.19 104 ASN A N 1
ATOM 793 C CA . ASN A 1 104 ? 9.883 -1.154 -1.351 1 98.19 104 ASN A CA 1
ATOM 794 C C . ASN A 1 104 ? 9.195 -0.409 -2.49 1 98.19 104 ASN A C 1
ATOM 796 O O . ASN A 1 104 ? 9.477 -0.659 -3.664 1 98.19 104 ASN A O 1
ATOM 800 N N . THR A 1 105 ? 8.367 0.512 -2.127 1 98.19 105 THR A N 1
ATOM 801 C CA . THR A 1 105 ? 7.488 1.214 -3.059 1 98.19 105 THR A CA 1
ATOM 802 C C . THR A 1 105 ? 8.305 1.991 -4.086 1 98.19 105 THR A C 1
ATOM 804 O O . THR A 1 105 ? 7.996 1.971 -5.281 1 98.19 105 THR A O 1
ATOM 807 N N . SER A 1 106 ? 9.367 2.658 -3.697 1 98.25 106 SER A N 1
ATOM 808 C CA . SER A 1 106 ? 10.18 3.461 -4.605 1 98.25 106 SER A CA 1
ATOM 809 C C . SER A 1 106 ? 10.766 2.605 -5.723 1 98.25 106 SER A C 1
ATOM 811 O O . SER A 1 106 ? 10.703 2.98 -6.895 1 98.25 106 SER A O 1
ATOM 813 N N . ALA A 1 107 ? 11.297 1.477 -5.34 1 98.38 107 ALA A N 1
ATOM 814 C CA . ALA A 1 107 ? 11.898 0.578 -6.316 1 98.38 107 ALA A CA 1
ATOM 815 C C . ALA A 1 107 ? 10.852 0.015 -7.27 1 98.38 107 ALA A C 1
ATOM 817 O O . ALA A 1 107 ? 11.078 -0.06 -8.484 1 98.38 107 ALA A O 1
ATOM 818 N N . VAL A 1 108 ? 9.719 -0.378 -6.734 1 98.5 108 VAL A N 1
ATOM 819 C CA . VAL A 1 108 ? 8.648 -1.027 -7.484 1 98.5 108 VAL A CA 1
ATOM 820 C C . VAL A 1 108 ? 8.078 -0.059 -8.516 1 98.5 108 VAL A C 1
ATOM 822 O O . VAL A 1 108 ? 7.711 -0.468 -9.617 1 98.5 108 VAL A O 1
ATOM 825 N N . ILE A 1 109 ? 8.039 1.189 -8.18 1 98.44 109 ILE A N 1
ATOM 826 C CA . ILE A 1 109 ? 7.398 2.18 -9.039 1 98.44 109 ILE A CA 1
ATOM 827 C C . ILE A 1 109 ? 8.406 2.715 -10.055 1 98.44 109 ILE A C 1
ATOM 829 O O . ILE A 1 109 ? 8.086 2.861 -11.234 1 98.44 109 ILE A O 1
ATOM 833 N N . GLN A 1 110 ? 9.617 2.936 -9.688 1 97.69 110 GLN A N 1
ATOM 834 C CA . GLN A 1 110 ? 10.531 3.719 -10.516 1 97.69 110 GLN A CA 1
ATOM 835 C C . GLN A 1 110 ? 11.383 2.816 -11.398 1 97.69 110 GLN A C 1
ATOM 837 O O . GLN A 1 110 ? 11.742 3.191 -12.516 1 97.69 110 GLN A O 1
ATOM 842 N N . PHE A 1 111 ? 11.773 1.597 -10.906 1 98.38 111 PHE A N 1
ATOM 843 C CA . PHE A 1 111 ? 12.922 0.978 -11.555 1 98.38 111 PHE A CA 1
ATOM 844 C C . PHE A 1 111 ? 12.633 -0.479 -11.898 1 98.38 111 PHE A C 1
ATOM 846 O O . PHE A 1 111 ? 12.945 -0.939 -13 1 98.38 111 PHE A O 1
ATOM 853 N N . LEU A 1 112 ? 12.016 -1.235 -11.031 1 98.56 112 LEU A N 1
ATOM 854 C CA . LEU A 1 112 ? 11.953 -2.689 -11.133 1 98.56 112 LEU A CA 1
ATOM 855 C C . LEU A 1 112 ? 11.148 -3.119 -12.352 1 98.56 112 LEU A C 1
ATOM 857 O O . LEU A 1 112 ? 11.461 -4.137 -12.977 1 98.56 112 LEU A O 1
ATOM 861 N N . PRO A 1 113 ? 10.062 -2.371 -12.75 1 98.25 113 PRO A N 1
ATOM 862 C CA . PRO A 1 113 ? 9.336 -2.822 -13.945 1 98.25 113 PRO A CA 1
ATOM 863 C C . PRO A 1 113 ? 10.25 -3.004 -15.156 1 98.25 113 PRO A C 1
ATOM 865 O O . PRO A 1 113 ? 10.242 -4.062 -15.789 1 98.25 113 PRO A O 1
ATOM 868 N N . HIS A 1 114 ? 11.055 -2.055 -15.383 1 97.44 114 HIS A N 1
ATOM 869 C CA . HIS A 1 114 ? 11.938 -2.119 -16.547 1 97.44 114 HIS A CA 1
ATOM 870 C C . HIS A 1 114 ? 13.055 -3.127 -16.328 1 97.44 114 HIS A C 1
ATOM 872 O O . HIS A 1 114 ? 13.367 -3.92 -17.219 1 97.44 114 HIS A O 1
ATOM 878 N N . ASP A 1 115 ? 13.664 -3.127 -15.18 1 98.25 115 ASP A N 1
ATOM 879 C CA . ASP A 1 115 ? 14.805 -3.994 -14.914 1 98.25 115 ASP A CA 1
ATOM 880 C C . ASP A 1 115 ? 14.398 -5.465 -14.938 1 98.25 115 ASP A C 1
ATOM 882 O O . ASP A 1 115 ? 15.133 -6.312 -15.445 1 98.25 115 ASP A O 1
ATOM 886 N N . LEU A 1 116 ? 13.25 -5.781 -14.367 1 97.94 116 LEU A N 1
ATOM 887 C CA . LEU A 1 116 ? 12.789 -7.164 -14.359 1 97.94 116 LEU A CA 1
ATOM 888 C C . LEU A 1 116 ? 12.375 -7.609 -15.758 1 97.94 116 LEU A C 1
ATOM 890 O O . LEU A 1 116 ? 12.602 -8.758 -16.141 1 97.94 116 LEU A O 1
ATOM 894 N N . ALA A 1 117 ? 11.734 -6.691 -16.516 1 97.25 117 ALA A N 1
ATOM 895 C CA . ALA A 1 117 ? 11.344 -7.008 -17.875 1 97.25 117 ALA A CA 1
ATOM 896 C C . ALA A 1 117 ? 12.562 -7.363 -18.734 1 97.25 117 ALA A C 1
ATOM 898 O O . ALA A 1 117 ? 12.547 -8.352 -19.469 1 97.25 117 ALA A O 1
ATOM 899 N N . SER A 1 118 ? 13.578 -6.566 -18.641 1 97.12 118 SER A N 1
ATOM 900 C CA . SER A 1 118 ? 14.797 -6.805 -19.406 1 97.12 118 SER A CA 1
ATOM 901 C C . SER A 1 118 ? 15.453 -8.125 -19 1 97.12 118 SER A C 1
ATOM 903 O O . SER A 1 118 ? 15.969 -8.852 -19.859 1 97.12 118 SER A O 1
ATOM 905 N N . PHE A 1 119 ? 15.477 -8.438 -17.75 1 97.62 119 PHE A N 1
ATOM 906 C CA . PHE A 1 119 ? 16.047 -9.695 -17.25 1 97.62 119 PHE A CA 1
ATOM 907 C C . PHE A 1 119 ? 1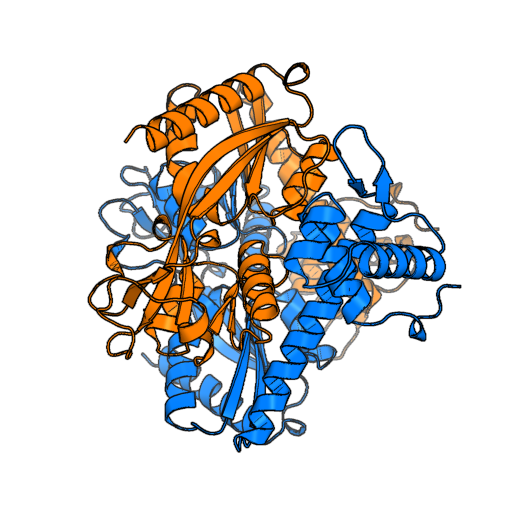5.281 -10.883 -17.812 1 97.62 119 PHE A C 1
ATOM 909 O O . PHE A 1 119 ? 15.891 -11.836 -18.328 1 97.62 119 PHE A O 1
ATOM 916 N N . LEU A 1 120 ? 13.977 -10.828 -17.719 1 94.88 120 LEU A N 1
ATOM 917 C CA . LEU A 1 120 ? 13.148 -11.961 -18.109 1 94.88 120 LEU A CA 1
ATOM 918 C C . LEU A 1 120 ? 13.188 -12.164 -19.625 1 94.88 120 LEU A C 1
ATOM 920 O O . LEU A 1 120 ? 13.016 -13.281 -20.109 1 94.88 120 LEU A O 1
ATOM 924 N N . ALA A 1 121 ? 13.391 -11.117 -20.344 1 94.06 121 ALA A N 1
ATOM 925 C CA . ALA A 1 121 ? 13.594 -11.242 -21.781 1 94.06 121 ALA A CA 1
ATOM 926 C C . ALA A 1 121 ? 14.836 -12.07 -22.094 1 94.06 121 ALA A C 1
ATOM 928 O O . ALA A 1 121 ? 14.852 -12.844 -23.062 1 94.06 121 ALA A O 1
ATOM 929 N N . SER A 1 122 ? 15.828 -11.977 -21.219 1 93.44 122 SER A N 1
ATOM 930 C CA . SER A 1 122 ? 17.078 -12.688 -21.422 1 93.44 122 SER A CA 1
ATOM 931 C C . SER A 1 122 ? 17.062 -14.062 -20.75 1 93.44 122 SER A C 1
ATOM 933 O O . SER A 1 122 ? 17.828 -14.945 -21.125 1 93.44 122 SER A O 1
ATOM 935 N N . GLN A 1 123 ? 16.234 -14.18 -19.75 1 92.62 123 GLN A N 1
ATOM 936 C CA . GLN A 1 123 ? 16.141 -15.414 -18.984 1 92.62 123 GLN A CA 1
ATOM 937 C C . GLN A 1 123 ? 14.688 -15.891 -18.891 1 92.62 123 GLN A C 1
ATOM 939 O O . GLN A 1 123 ? 14.109 -15.93 -17.812 1 92.62 123 GLN A O 1
ATOM 944 N N . PRO A 1 124 ? 14.18 -16.406 -19.969 1 87.06 124 PRO A N 1
ATOM 945 C CA . PRO A 1 124 ? 12.742 -16.719 -20.016 1 87.06 124 PRO A CA 1
ATOM 946 C C . PRO A 1 124 ? 12.375 -17.938 -19.156 1 87.06 124 PRO A C 1
ATOM 948 O O . PRO A 1 124 ? 11.195 -18.156 -18.875 1 87.06 124 PRO A O 1
ATOM 951 N N . MET A 1 125 ? 13.375 -18.688 -18.719 1 86.44 125 MET A N 1
ATOM 952 C CA . MET A 1 125 ? 13.086 -19.906 -17.969 1 86.44 125 MET A CA 1
ATOM 953 C C . MET A 1 125 ? 13.148 -19.656 -16.469 1 86.44 125 MET A C 1
ATOM 955 O O . MET A 1 125 ? 12.961 -20.578 -15.664 1 86.44 125 MET A O 1
ATOM 959 N N . ILE A 1 126 ? 13.398 -18.453 -16.062 1 89.5 126 ILE A N 1
ATOM 960 C CA . ILE A 1 126 ? 13.406 -18.078 -14.656 1 89.5 126 ILE A CA 1
ATOM 961 C C . ILE A 1 126 ? 12.078 -17.422 -14.289 1 89.5 126 ILE A C 1
ATOM 963 O O . ILE A 1 126 ? 11.523 -16.641 -15.078 1 89.5 126 ILE A O 1
ATOM 967 N N . ARG A 1 127 ? 11.586 -17.828 -13.18 1 89.5 127 ARG A N 1
ATOM 968 C CA . ARG A 1 127 ? 10.383 -17.188 -12.641 1 89.5 127 ARG A CA 1
ATOM 969 C C . ARG A 1 127 ? 10.727 -16.281 -11.461 1 89.5 127 ARG A C 1
ATOM 971 O O . ARG A 1 127 ? 11.555 -16.641 -10.617 1 89.5 127 ARG A O 1
ATOM 978 N N . ILE A 1 128 ? 10.141 -15.102 -11.43 1 93.31 128 ILE A N 1
ATOM 979 C CA . ILE A 1 128 ? 10.359 -14.148 -10.352 1 93.31 128 ILE A CA 1
ATOM 980 C C . ILE A 1 128 ? 9.07 -13.945 -9.57 1 93.31 128 ILE A C 1
ATOM 982 O O . ILE A 1 128 ? 8 -13.758 -10.156 1 93.31 128 ILE A O 1
ATOM 986 N N . SER A 1 129 ? 9.148 -14.102 -8.32 1 93.56 129 SER A N 1
ATOM 987 C CA . SER A 1 129 ? 8.086 -13.672 -7.41 1 93.56 129 SER A CA 1
ATOM 988 C C . SER A 1 129 ? 8.461 -12.367 -6.715 1 93.56 129 SER A C 1
ATOM 990 O O . SER A 1 129 ? 9.414 -12.312 -5.941 1 93.56 129 SER A O 1
ATOM 992 N N . LEU A 1 130 ? 7.715 -11.328 -6.992 1 97.69 130 LEU A N 1
ATOM 993 C CA . LEU A 1 130 ? 7.98 -10.008 -6.422 1 97.69 130 LEU A CA 1
ATOM 994 C C . LEU A 1 130 ? 6.883 -9.609 -5.445 1 97.69 130 LEU A C 1
ATOM 996 O O . LEU A 1 130 ? 5.695 -9.773 -5.734 1 97.69 130 LEU A O 1
ATOM 1000 N N . GLU A 1 131 ? 7.27 -9.109 -4.266 1 97.56 131 GLU A N 1
ATOM 1001 C CA . GLU A 1 131 ? 6.332 -8.508 -3.322 1 97.56 131 GLU A CA 1
ATOM 1002 C C . GLU A 1 131 ? 6.77 -7.102 -2.928 1 97.56 131 GLU A C 1
ATOM 1004 O O . GLU A 1 131 ? 7.926 -6.891 -2.555 1 97.56 131 GLU A O 1
ATOM 1009 N N . GLU A 1 132 ? 5.844 -6.184 -3.074 1 98.25 132 GLU A N 1
ATOM 1010 C CA . GLU A 1 132 ? 6.059 -4.844 -2.535 1 98.25 132 GLU A CA 1
ATOM 1011 C C . GLU A 1 132 ? 5.852 -4.816 -1.022 1 98.25 132 GLU A C 1
ATOM 1013 O O . GLU A 1 132 ? 4.789 -5.195 -0.529 1 98.25 132 GLU A O 1
ATOM 1018 N N . ARG A 1 133 ? 6.895 -4.391 -0.296 1 97.19 133 ARG A N 1
ATOM 1019 C CA . ARG A 1 133 ? 6.875 -4.402 1.163 1 97.19 133 ARG A CA 1
ATOM 1020 C C . ARG A 1 133 ? 7.566 -3.168 1.732 1 97.19 133 ARG A C 1
ATOM 1022 O O . ARG A 1 133 ? 8.305 -2.479 1.022 1 97.19 133 ARG A O 1
ATOM 1029 N N . LEU A 1 134 ? 7.262 -2.922 3.021 1 96.75 134 LEU A N 1
ATOM 1030 C CA . LEU A 1 134 ? 8.016 -1.892 3.732 1 96.75 134 LEU A CA 1
ATOM 1031 C C . LEU A 1 134 ? 9.492 -2.262 3.826 1 96.75 134 LEU A C 1
ATOM 1033 O O . LEU A 1 134 ? 9.828 -3.436 3.994 1 96.75 134 LEU A O 1
ATOM 1037 N N . SER A 1 135 ? 10.305 -1.235 3.795 1 96.81 135 SER A N 1
ATOM 1038 C CA . SER A 1 135 ? 11.75 -1.46 3.822 1 96.81 135 SER A CA 1
ATOM 1039 C C . SER A 1 135 ? 12.156 -2.293 5.031 1 96.81 135 SER A C 1
ATOM 1041 O O . SER A 1 135 ? 12.992 -3.195 4.918 1 96.81 135 SER A O 1
ATOM 1043 N N . GLN A 1 136 ? 11.625 -2.033 6.137 1 91.88 136 GLN A N 1
ATOM 1044 C CA . GLN A 1 136 ? 11.969 -2.787 7.336 1 91.88 136 GLN A CA 1
ATOM 1045 C C . GLN A 1 136 ? 11.602 -4.262 7.184 1 91.88 136 GLN A C 1
ATOM 1047 O O . GLN A 1 136 ? 12.352 -5.141 7.621 1 91.88 136 GLN A O 1
ATOM 1052 N N . ASP A 1 137 ? 10.469 -4.508 6.605 1 94.75 137 ASP A N 1
ATOM 1053 C CA . ASP A 1 137 ? 10.023 -5.879 6.375 1 94.75 137 ASP A CA 1
ATOM 1054 C C . ASP A 1 137 ? 10.938 -6.594 5.391 1 94.75 137 ASP A C 1
ATOM 1056 O O . ASP A 1 137 ? 11.164 -7.801 5.504 1 94.75 137 ASP A O 1
ATOM 1060 N N . VAL A 1 138 ? 11.422 -5.867 4.422 1 97.31 138 VAL A N 1
ATOM 1061 C CA . VAL A 1 138 ? 12.344 -6.434 3.449 1 97.31 138 VAL A CA 1
ATOM 1062 C C . VAL A 1 138 ? 13.602 -6.93 4.16 1 97.31 138 VAL A C 1
ATOM 1064 O O . VAL A 1 138 ? 14.055 -8.047 3.922 1 97.31 138 VAL A O 1
ATOM 1067 N N . VAL A 1 139 ? 14.133 -6.125 5.023 1 94.81 139 VAL A N 1
ATOM 1068 C CA . VAL A 1 139 ? 15.352 -6.469 5.746 1 94.81 139 VAL A CA 1
ATOM 1069 C C . VAL A 1 139 ? 15.109 -7.703 6.609 1 94.81 139 VAL A C 1
ATOM 1071 O O . VAL A 1 139 ? 15.906 -8.641 6.602 1 94.81 139 VAL A O 1
ATOM 1074 N N . VAL A 1 140 ? 14.008 -7.723 7.309 1 89.31 140 VAL A N 1
ATOM 1075 C CA . VAL A 1 140 ? 13.648 -8.844 8.172 1 89.31 140 VAL A CA 1
ATOM 1076 C C . VAL A 1 140 ? 13.508 -10.117 7.328 1 89.31 140 VAL A C 1
ATOM 1078 O O . VAL A 1 140 ? 13.969 -11.188 7.734 1 89.31 140 VAL A O 1
ATOM 1081 N N . ALA A 1 141 ? 12.891 -9.977 6.176 1 92.38 141 ALA A N 1
ATOM 1082 C CA . ALA A 1 141 ? 12.664 -11.117 5.297 1 92.38 141 ALA A CA 1
ATOM 1083 C C . ALA A 1 141 ? 13.984 -11.672 4.766 1 92.38 141 ALA A C 1
ATOM 1085 O O . ALA A 1 141 ? 14.125 -12.883 4.586 1 92.38 141 ALA A O 1
ATOM 1086 N N . LEU A 1 142 ? 14.93 -10.82 4.453 1 93.88 142 LEU A N 1
ATOM 1087 C CA . LEU A 1 142 ? 16.25 -11.25 4.023 1 93.88 142 LEU A CA 1
ATOM 1088 C C . LEU A 1 142 ? 16.953 -12.062 5.113 1 93.88 142 LEU A C 1
ATOM 1090 O O . LEU A 1 142 ? 17.5 -13.133 4.844 1 93.88 142 LEU A O 1
ATOM 1094 N N . LEU A 1 143 ? 16.891 -11.594 6.316 1 86.31 143 LEU A N 1
ATOM 1095 C CA . LEU A 1 143 ? 17.547 -12.234 7.445 1 86.31 143 LEU A CA 1
ATOM 1096 C C . LEU A 1 143 ? 16.922 -13.594 7.742 1 86.31 143 LEU A C 1
ATOM 1098 O O . LEU A 1 143 ? 17.625 -14.539 8.094 1 86.31 143 LEU A O 1
ATOM 1102 N N . SER A 1 144 ? 15.594 -13.656 7.551 1 83.75 144 SER A N 1
ATOM 1103 C CA . SER A 1 144 ? 14.875 -14.898 7.844 1 83.75 144 SER A CA 1
ATOM 1104 C C . SER A 1 144 ? 14.914 -15.852 6.656 1 83.75 144 SER A C 1
ATOM 1106 O O . SER A 1 144 ? 14.5 -17 6.766 1 83.75 144 SER A O 1
ATOM 1108 N N . GLY A 1 145 ? 15.328 -15.391 5.539 1 85.88 145 GLY A N 1
ATOM 1109 C CA . GLY A 1 145 ? 15.398 -16.219 4.348 1 85.88 145 GLY A CA 1
ATOM 1110 C C . GLY A 1 145 ? 14.078 -16.281 3.59 1 85.88 145 GLY A C 1
ATOM 1111 O O . GLY A 1 145 ? 13.906 -17.125 2.703 1 85.88 145 GLY A O 1
ATOM 1112 N N . GLU A 1 146 ? 13.18 -15.438 3.922 1 89.25 146 GLU A N 1
ATOM 1113 C CA . GLU A 1 146 ? 11.875 -15.406 3.26 1 89.25 146 GLU A CA 1
ATOM 1114 C C . GLU A 1 146 ? 11.984 -14.836 1.85 1 89.25 146 GLU A C 1
ATOM 1116 O O . GLU A 1 146 ? 11.102 -15.055 1.015 1 89.25 146 GLU A O 1
ATOM 1121 N N . THR A 1 147 ? 13.016 -14.086 1.572 1 94.75 147 THR A N 1
ATOM 1122 C CA . THR A 1 147 ? 13.289 -13.562 0.239 1 94.75 147 THR A CA 1
ATOM 1123 C C . THR A 1 147 ? 14.766 -13.719 -0.111 1 94.75 147 THR A C 1
ATOM 1125 O O . THR A 1 147 ? 15.625 -13.75 0.778 1 94.75 147 THR A O 1
ATOM 1128 N N . ASP A 1 148 ? 15.039 -13.867 -1.396 1 94.25 148 ASP A N 1
ATOM 1129 C CA . ASP A 1 148 ? 16.406 -14.047 -1.86 1 94.25 148 ASP A CA 1
ATOM 1130 C C . ASP A 1 148 ? 17.125 -12.703 -2.01 1 94.25 148 ASP A C 1
ATOM 1132 O O . ASP A 1 148 ? 18.297 -12.57 -1.648 1 94.25 148 ASP A O 1
ATOM 1136 N N . ILE A 1 149 ? 16.406 -11.773 -2.621 1 98.25 149 ILE A N 1
ATOM 1137 C CA . ILE A 1 149 ? 16.938 -10.453 -2.932 1 98.25 149 ILE A CA 1
ATOM 1138 C C . ILE A 1 149 ? 16 -9.375 -2.398 1 98.25 149 ILE A C 1
ATOM 1140 O O . ILE A 1 149 ? 14.773 -9.523 -2.467 1 98.25 149 ILE A O 1
ATOM 1144 N N . GLY A 1 150 ? 16.562 -8.336 -1.829 1 98.69 150 GLY A N 1
ATOM 1145 C CA . GLY A 1 150 ? 15.766 -7.234 -1.311 1 98.69 150 GLY A CA 1
ATOM 1146 C C . GLY A 1 150 ? 16.203 -5.879 -1.839 1 98.69 150 GLY A C 1
ATOM 1147 O O . GLY A 1 150 ? 17.391 -5.656 -2.09 1 98.69 150 GLY A O 1
ATOM 1148 N N . VAL A 1 151 ? 15.258 -4.984 -2.061 1 98.75 151 VAL A N 1
ATOM 1149 C CA . VAL A 1 151 ? 15.523 -3.58 -2.35 1 98.75 151 VAL A CA 1
ATOM 1150 C C . VAL A 1 151 ? 14.852 -2.699 -1.299 1 98.75 151 VAL A C 1
ATOM 1152 O O . VAL A 1 151 ? 13.641 -2.785 -1.092 1 98.75 151 VAL A O 1
ATOM 1155 N N . PHE A 1 152 ? 15.602 -1.86 -0.623 1 98.38 152 PHE A N 1
ATOM 1156 C CA . PHE A 1 152 ? 15.062 -1.106 0.502 1 98.38 152 PHE A CA 1
ATOM 1157 C C . PHE A 1 152 ? 15.797 0.22 0.665 1 98.38 152 PHE A C 1
ATOM 1159 O O . PHE A 1 152 ? 16.812 0.456 0.013 1 98.38 152 PHE A O 1
ATOM 1166 N N . ALA A 1 153 ? 15.266 1.035 1.446 1 97.94 153 ALA A N 1
ATOM 1167 C CA . ALA A 1 153 ? 15.734 2.412 1.587 1 97.94 153 ALA A CA 1
ATOM 1168 C C . ALA A 1 153 ? 16.984 2.482 2.465 1 97.94 153 ALA A C 1
ATOM 1170 O O . ALA A 1 153 ? 17.188 1.624 3.326 1 97.94 153 ALA A O 1
ATOM 1171 N N . ASP A 1 154 ? 17.719 3.521 2.379 1 96.44 154 ASP A N 1
ATOM 1172 C CA . ASP A 1 154 ? 19.016 3.697 3.029 1 96.44 154 ASP A CA 1
ATOM 1173 C C . ASP A 1 154 ? 18.844 4.137 4.48 1 96.44 154 ASP A C 1
ATOM 1175 O O . ASP A 1 154 ? 19.797 4.094 5.266 1 96.44 154 ASP A O 1
ATOM 1179 N N . ASN A 1 155 ? 17.672 4.586 4.855 1 92.56 155 ASN A N 1
ATOM 1180 C CA . ASN A 1 155 ? 17.484 5.059 6.223 1 92.56 155 ASN A CA 1
ATOM 1181 C C . ASN A 1 155 ? 16.922 3.965 7.125 1 92.56 155 ASN A C 1
ATOM 1183 O O . ASN A 1 155 ? 16.406 4.254 8.203 1 92.56 155 ASN A O 1
ATOM 1187 N N . VAL A 1 156 ? 16.906 2.74 6.668 1 90.5 156 VAL A N 1
ATOM 1188 C CA . VAL A 1 156 ? 16.5 1.585 7.461 1 90.5 156 VAL A CA 1
ATOM 1189 C C . VAL A 1 156 ? 17.719 0.763 7.852 1 90.5 156 VAL A C 1
ATOM 1191 O O . VAL A 1 156 ? 18.547 0.422 7 1 90.5 156 VAL A O 1
ATOM 1194 N N . PRO A 1 157 ? 17.828 0.494 9.156 1 84.5 157 PRO A N 1
ATOM 1195 C CA . PRO A 1 157 ? 18.969 -0.316 9.586 1 84.5 157 PRO A CA 1
ATOM 1196 C C . PRO A 1 157 ? 18.984 -1.7 8.945 1 84.5 157 PRO A C 1
ATOM 1198 O O . PRO A 1 157 ? 17.969 -2.379 8.898 1 84.5 157 PRO A O 1
ATOM 1201 N N . ALA A 1 158 ? 20.031 -2.139 8.414 1 87.44 158 ALA A N 1
ATOM 1202 C CA . ALA A 1 158 ? 20.219 -3.434 7.762 1 87.44 158 ALA A CA 1
ATOM 1203 C C . ALA A 1 158 ? 21.578 -4.027 8.086 1 87.44 158 ALA A C 1
ATOM 1205 O O . ALA A 1 158 ? 22.359 -4.34 7.184 1 87.44 158 ALA A O 1
ATOM 1206 N N . TYR A 1 159 ? 21.562 -4.383 9.391 1 78.88 159 TYR A N 1
ATOM 1207 C CA . TYR A 1 159 ? 22.812 -4.949 9.852 1 78.88 159 TYR A CA 1
ATOM 1208 C C . TYR A 1 159 ? 22.938 -6.414 9.453 1 78.88 159 TYR A C 1
ATOM 1210 O O . TYR A 1 159 ? 21.938 -7.133 9.398 1 78.88 159 TYR A O 1
ATOM 1218 N N . ASP A 1 160 ? 23.891 -6.918 8.789 1 81.5 160 ASP A N 1
ATOM 1219 C CA . ASP A 1 160 ? 24.203 -8.297 8.43 1 81.5 160 ASP A CA 1
ATOM 1220 C C . ASP A 1 160 ? 23.703 -8.633 7.031 1 81.5 160 ASP A C 1
ATOM 1222 O O . ASP A 1 160 ? 23.469 -9.805 6.711 1 81.5 160 ASP A O 1
ATOM 1226 N N . ILE A 1 161 ? 23.266 -7.586 6.496 1 92.38 161 ILE A N 1
ATOM 1227 C CA . ILE A 1 161 ? 22.891 -7.738 5.094 1 92.38 161 ILE A CA 1
ATOM 1228 C C . ILE A 1 161 ? 24 -7.219 4.199 1 92.38 161 ILE A C 1
ATOM 1230 O O . ILE A 1 161 ? 24.578 -6.156 4.457 1 92.38 161 ILE A O 1
ATOM 1234 N N . ARG A 1 162 ? 24.406 -8.031 3.305 1 95.44 162 ARG A N 1
ATOM 1235 C CA . ARG A 1 162 ? 25.297 -7.523 2.27 1 95.44 162 ARG A CA 1
ATOM 1236 C C . ARG A 1 162 ? 24.547 -6.621 1.294 1 95.44 162 ARG A C 1
ATOM 1238 O O . ARG A 1 162 ? 23.594 -7.051 0.65 1 95.44 162 ARG A O 1
ATOM 1245 N N . LYS A 1 163 ? 24.953 -5.422 1.274 1 95.38 163 LYS A N 1
ATOM 1246 C CA . LYS A 1 163 ? 24.203 -4.48 0.45 1 95.38 163 LYS A CA 1
ATOM 1247 C C . LYS A 1 163 ? 25.125 -3.768 -0.541 1 95.38 163 LYS A C 1
ATOM 1249 O O . LYS A 1 163 ? 26.312 -3.611 -0.289 1 95.38 163 LYS A O 1
ATOM 1254 N N . SER A 1 164 ? 24.594 -3.346 -1.721 1 96.19 164 SER A N 1
ATOM 1255 C CA . SER A 1 164 ? 25.219 -2.498 -2.734 1 96.19 164 SER A CA 1
ATOM 1256 C C . SER A 1 164 ? 24.234 -1.441 -3.244 1 96.19 164 SER A C 1
ATOM 1258 O O . SER A 1 164 ? 23.031 -1.547 -3.023 1 96.19 164 SER A O 1
ATOM 1260 N N . VAL A 1 165 ? 24.75 -0.426 -3.871 1 97.19 165 VAL A N 1
ATOM 1261 C CA . VAL A 1 165 ? 23.906 0.633 -4.418 1 97.19 165 VAL A CA 1
ATOM 1262 C C . VAL A 1 165 ? 23.125 0.101 -5.613 1 97.19 165 VAL A C 1
ATOM 1264 O O . VAL A 1 165 ? 23.703 -0.409 -6.574 1 97.19 165 VAL A O 1
ATOM 1267 N N . TYR A 1 166 ? 21.844 0.177 -5.488 1 98 166 TYR A N 1
ATOM 1268 C CA . TYR A 1 166 ? 20.984 -0.173 -6.609 1 98 166 TYR A CA 1
ATOM 1269 C C . TYR A 1 166 ? 20.719 1.041 -7.488 1 98 166 TYR A C 1
ATOM 1271 O O . TYR A 1 166 ? 21.016 1.031 -8.68 1 98 166 TYR A O 1
ATOM 1279 N N . ARG A 1 167 ? 20.094 2.047 -6.855 1 97.62 167 ARG A N 1
ATOM 1280 C CA . ARG A 1 167 ? 19.719 3.279 -7.543 1 97.62 167 ARG A CA 1
ATOM 1281 C C . ARG A 1 167 ? 19.766 4.469 -6.59 1 97.62 167 ARG A C 1
ATOM 1283 O O . ARG A 1 167 ? 19.766 4.297 -5.367 1 97.62 167 ARG A O 1
ATOM 1290 N N . ARG A 1 168 ? 19.875 5.617 -7.199 1 96.62 168 ARG A N 1
ATOM 1291 C CA . ARG A 1 168 ? 19.688 6.879 -6.492 1 96.62 168 ARG A CA 1
ATOM 1292 C C . ARG A 1 168 ? 18.484 7.648 -7.031 1 96.62 168 ARG A C 1
ATOM 1294 O O . ARG A 1 168 ? 18.156 7.527 -8.211 1 96.62 168 ARG A O 1
ATOM 1301 N N . ASP A 1 169 ? 17.828 8.273 -6.133 1 96.56 169 ASP A N 1
ATOM 1302 C CA . ASP A 1 169 ? 16.75 9.156 -6.574 1 96.56 169 ASP A CA 1
ATOM 1303 C C . ASP A 1 169 ? 16.703 10.422 -5.723 1 96.56 169 ASP A C 1
ATOM 1305 O O . ASP A 1 169 ? 17.484 10.578 -4.785 1 96.56 169 ASP A O 1
ATOM 1309 N N . ARG A 1 170 ? 15.883 11.414 -6.238 1 97.5 170 ARG A N 1
ATOM 1310 C CA . ARG A 1 170 ? 15.719 12.695 -5.562 1 97.5 170 ARG A CA 1
ATOM 1311 C C . ARG A 1 170 ? 14.25 12.969 -5.25 1 97.5 170 ARG A C 1
ATOM 1313 O O . ARG A 1 170 ? 13.375 12.672 -6.062 1 97.5 170 ARG A O 1
ATOM 1320 N N . LEU A 1 171 ? 14.102 13.547 -4.047 1 98.62 171 LEU A N 1
ATOM 1321 C CA . LEU A 1 171 ? 12.742 13.828 -3.605 1 98.62 171 LEU A CA 1
ATOM 1322 C C . LEU A 1 171 ? 12.297 15.211 -4.07 1 98.62 171 LEU A C 1
ATOM 1324 O O . LEU A 1 171 ? 13.094 16.156 -4.094 1 98.62 171 LEU A O 1
ATOM 1328 N N . VAL A 1 172 ? 11.047 15.352 -4.391 1 98.44 172 VAL A N 1
ATOM 1329 C CA . VAL A 1 172 ? 10.398 16.609 -4.746 1 98.44 172 VAL A CA 1
ATOM 1330 C C . VAL A 1 172 ? 9.172 16.828 -3.865 1 98.44 172 VAL A C 1
ATOM 1332 O O . VAL A 1 172 ? 8.586 15.875 -3.352 1 98.44 172 VAL A O 1
ATOM 1335 N N . VAL A 1 173 ? 8.844 18 -3.701 1 98.62 173 VAL A N 1
ATOM 1336 C CA . VAL A 1 173 ? 7.543 18.375 -3.152 1 98.62 173 VAL A CA 1
ATOM 1337 C C . VAL A 1 173 ? 6.543 18.594 -4.289 1 98.62 173 VAL A C 1
ATOM 1339 O O . VAL A 1 173 ? 6.801 19.359 -5.215 1 98.62 173 VAL A O 1
ATOM 1342 N N . LEU A 1 174 ? 5.504 17.844 -4.223 1 98.12 174 LEU A N 1
ATOM 1343 C CA . LEU A 1 174 ? 4.426 18.016 -5.191 1 98.12 174 LEU A CA 1
ATOM 1344 C C . LEU A 1 174 ? 3.365 18.984 -4.668 1 98.12 174 LEU A C 1
ATOM 1346 O O . LEU A 1 174 ? 2.924 18.859 -3.523 1 98.12 174 LEU A O 1
ATOM 1350 N N . VAL A 1 175 ? 3.027 19.938 -5.469 1 98.12 175 VAL A N 1
ATOM 1351 C CA . VAL A 1 175 ? 2.039 20.938 -5.086 1 98.12 175 VAL A CA 1
ATOM 1352 C C . VAL A 1 175 ? 1.009 21.109 -6.203 1 98.12 175 VAL A C 1
ATOM 1354 O O . VAL A 1 175 ? 1.297 20.812 -7.367 1 98.12 175 VAL A O 1
ATOM 1357 N N . PRO A 1 176 ? -0.237 21.469 -5.84 1 96.56 176 PRO A N 1
ATOM 1358 C CA . PRO A 1 176 ? -1.231 21.703 -6.891 1 96.56 176 PRO A CA 1
ATOM 1359 C C . PRO A 1 176 ? -0.946 22.969 -7.707 1 96.56 176 PRO A C 1
ATOM 1361 O O . PRO A 1 176 ? -0.111 23.781 -7.312 1 96.56 176 PRO A O 1
ATOM 1364 N N . ALA A 1 177 ? -1.668 23.016 -8.773 1 90.19 177 ALA A N 1
ATOM 1365 C CA . ALA A 1 177 ? -1.551 24.203 -9.602 1 90.19 177 ALA A CA 1
ATOM 1366 C C . ALA A 1 177 ? -1.94 25.453 -8.828 1 90.19 177 ALA A C 1
ATOM 1368 O O . ALA A 1 177 ? -2.896 25.438 -8.047 1 90.19 177 ALA A O 1
ATOM 1369 N N . GLY A 1 178 ? -1.208 26.484 -8.922 1 90.5 178 GLY A N 1
ATOM 1370 C CA . GLY A 1 178 ? -1.508 27.75 -8.281 1 90.5 178 GLY A CA 1
ATOM 1371 C C . GLY A 1 178 ? -0.92 27.859 -6.887 1 90.5 178 GLY A C 1
ATOM 1372 O O . GLY A 1 178 ? -1.049 28.906 -6.238 1 90.5 178 GLY A O 1
ATOM 1373 N N . HIS A 1 179 ? -0.378 26.812 -6.414 1 95.75 179 HIS A N 1
ATOM 1374 C CA . HIS A 1 179 ? 0.21 26.828 -5.078 1 95.75 179 HIS A CA 1
ATOM 1375 C C . HIS A 1 179 ? 1.361 27.828 -5 1 95.75 179 HIS A C 1
ATOM 1377 O O . HIS A 1 179 ? 2.117 27.984 -5.961 1 95.75 179 HIS A O 1
ATOM 1383 N N . PRO A 1 180 ? 1.608 28.453 -3.885 1 96 180 PRO A N 1
ATOM 1384 C CA . PRO A 1 180 ? 2.666 29.453 -3.732 1 96 180 PRO A CA 1
ATOM 1385 C C . PRO A 1 180 ? 4.051 28.906 -4.062 1 96 180 PRO A C 1
ATOM 1387 O O . PRO A 1 180 ? 4.926 29.656 -4.504 1 96 180 PRO A O 1
ATOM 1390 N N . LEU A 1 181 ? 4.23 27.719 -3.863 1 96.56 181 LEU A N 1
ATOM 1391 C CA . LEU A 1 181 ? 5.547 27.109 -4.078 1 96.56 181 LEU A CA 1
ATOM 1392 C C . LEU A 1 181 ? 5.723 26.703 -5.531 1 96.56 181 LEU A C 1
ATOM 1394 O O . LEU A 1 181 ? 6.832 26.359 -5.957 1 96.56 181 LEU A O 1
ATOM 1398 N N . ALA A 1 182 ? 4.586 26.812 -6.184 1 93.56 182 ALA A N 1
ATOM 1399 C CA . ALA A 1 182 ? 4.641 26.359 -7.57 1 93.56 182 ALA A CA 1
ATOM 1400 C C . ALA A 1 182 ? 5.562 27.25 -8.406 1 93.56 182 ALA A C 1
ATOM 1402 O O . ALA A 1 182 ? 5.602 28.453 -8.219 1 93.56 182 ALA A O 1
ATOM 1403 N N . GLY A 1 183 ? 6.41 26.719 -9.242 1 88.56 183 GLY A N 1
ATOM 1404 C CA . GLY A 1 183 ? 7.254 27.5 -10.133 1 88.56 183 GLY A CA 1
ATOM 1405 C C . GLY A 1 183 ? 8.68 27.641 -9.633 1 88.56 183 GLY A C 1
ATOM 1406 O O . GLY A 1 183 ? 9.57 28.047 -10.383 1 88.56 183 GLY A O 1
ATOM 1407 N N . ARG A 1 184 ? 8.781 27.438 -8.305 1 93.69 184 ARG A N 1
ATOM 1408 C CA . ARG A 1 184 ? 10.148 27.453 -7.789 1 93.69 184 ARG A CA 1
ATOM 1409 C C . ARG A 1 184 ? 10.922 26.219 -8.25 1 93.69 184 ARG A C 1
ATOM 1411 O O . ARG A 1 184 ? 10.359 25.125 -8.32 1 93.69 184 ARG A O 1
ATOM 1418 N N . PRO A 1 185 ? 12.18 26.484 -8.5 1 93.88 185 PRO A N 1
ATOM 1419 C CA . PRO A 1 185 ? 12.961 25.312 -8.867 1 93.88 185 PRO A CA 1
ATOM 1420 C C . PRO A 1 185 ? 13.273 24.406 -7.676 1 93.88 185 PRO A C 1
ATOM 1422 O O . PRO A 1 185 ? 13.391 23.188 -7.828 1 93.88 185 PRO A O 1
ATOM 1425 N N . GLU A 1 186 ? 13.492 25.047 -6.461 1 97.62 186 GLU A N 1
ATOM 1426 C CA . GLU A 1 186 ? 13.812 24.328 -5.238 1 97.62 186 GLU A CA 1
ATOM 1427 C C . GLU A 1 186 ? 13.172 24.984 -4.02 1 97.62 186 GLU A C 1
ATOM 1429 O O . GLU A 1 186 ? 12.828 26.156 -4.051 1 97.62 186 GLU A O 1
ATOM 1434 N N . VAL A 1 187 ? 13 24.25 -2.984 1 98.38 187 VAL A N 1
ATOM 1435 C CA . VAL A 1 187 ? 12.469 24.719 -1.715 1 98.38 187 VAL A CA 1
ATOM 1436 C C . VAL A 1 187 ? 13.055 23.906 -0.566 1 98.38 187 VAL A C 1
ATOM 1438 O O . VAL A 1 187 ? 13.359 22.719 -0.731 1 98.38 187 VAL A O 1
ATOM 1441 N N . SER A 1 188 ? 13.273 24.562 0.567 1 98.56 188 SER A N 1
ATOM 1442 C CA . SER A 1 188 ? 13.68 23.797 1.747 1 98.56 188 SER A CA 1
ATOM 1443 C C . SER A 1 188 ? 12.5 23.078 2.373 1 98.56 188 SER A C 1
ATOM 1445 O O . SER A 1 188 ? 11.367 23.547 2.32 1 98.56 188 SER A O 1
ATOM 1447 N N . PHE A 1 189 ? 12.781 21.953 2.971 1 98.56 189 PHE A N 1
ATOM 1448 C CA . PHE A 1 189 ? 11.734 21.188 3.656 1 98.56 189 PHE A CA 1
ATOM 1449 C C . PHE A 1 189 ? 11.086 22.047 4.742 1 98.56 189 PHE A C 1
ATOM 1451 O O . PHE A 1 189 ? 9.875 21.953 4.957 1 98.56 189 PHE A O 1
ATOM 1458 N N . ASP A 1 190 ? 11.828 22.797 5.367 1 98.31 190 ASP A N 1
ATOM 1459 C CA . ASP A 1 190 ? 11.352 23.688 6.43 1 98.31 190 ASP A CA 1
ATOM 1460 C C . ASP A 1 190 ? 10.211 24.562 5.938 1 98.31 190 ASP A C 1
ATOM 1462 O O . ASP A 1 190 ? 9.188 24.703 6.613 1 98.31 190 ASP A O 1
ATOM 1466 N N . GLU A 1 191 ? 10.352 25.109 4.77 1 97.88 191 GLU A N 1
ATOM 1467 C CA . GLU A 1 191 ? 9.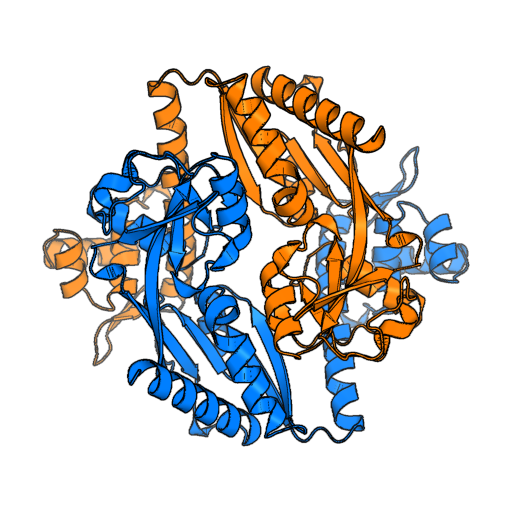352 26.016 4.195 1 97.88 191 GLU A CA 1
ATOM 1468 C C . GLU A 1 191 ? 8.047 25.281 3.902 1 97.88 191 GLU A C 1
ATOM 1470 O O . GLU A 1 191 ? 6.98 25.891 3.857 1 97.88 191 GLU A O 1
ATOM 1475 N N . THR A 1 192 ? 8.148 23.969 3.738 1 98.19 192 THR A N 1
ATOM 1476 C CA . THR A 1 192 ? 6.973 23.188 3.354 1 98.19 192 THR A CA 1
ATOM 1477 C C . THR A 1 192 ? 6.137 22.828 4.578 1 98.19 192 THR A C 1
ATOM 1479 O O . THR A 1 192 ? 4.961 22.484 4.453 1 98.19 192 THR A O 1
ATOM 1482 N N . LEU A 1 193 ? 6.695 22.938 5.762 1 96.25 193 LEU A N 1
ATOM 1483 C CA . LEU A 1 193 ? 6.059 22.453 6.984 1 96.25 193 LEU A CA 1
ATOM 1484 C C . LEU A 1 193 ? 4.949 23.406 7.426 1 96.25 193 LEU A C 1
ATOM 1486 O O . LEU A 1 193 ? 4.234 23.125 8.391 1 96.25 193 LEU A O 1
ATOM 1490 N N . GLU A 1 194 ? 4.766 24.453 6.637 1 94 194 GLU A N 1
ATOM 1491 C CA . GLU A 1 194 ? 3.664 25.375 6.895 1 94 194 GLU A CA 1
ATOM 1492 C C . GLU A 1 194 ? 2.355 24.859 6.312 1 94 194 GLU A C 1
ATOM 1494 O O . GLU A 1 194 ? 1.276 25.344 6.656 1 94 194 GLU A O 1
ATOM 1499 N N . TYR A 1 195 ? 2.439 23.875 5.496 1 95.19 195 TYR A N 1
ATOM 1500 C CA . TYR A 1 195 ? 1.281 23.359 4.77 1 95.19 195 TYR A CA 1
ATOM 1501 C C . TYR A 1 195 ? 0.892 21.969 5.27 1 95.19 195 TYR A C 1
ATOM 1503 O O . TYR A 1 195 ? 1.672 21.312 5.961 1 95.19 195 TYR A O 1
ATOM 1511 N N . ASP A 1 196 ? -0.377 21.516 4.926 1 93.88 196 ASP A N 1
ATOM 1512 C CA . ASP A 1 196 ? -0.842 20.172 5.238 1 93.88 196 ASP A CA 1
ATOM 1513 C C . ASP A 1 196 ? -0.302 19.156 4.238 1 93.88 196 ASP A C 1
ATOM 1515 O O . ASP A 1 196 ? -0.237 19.422 3.039 1 93.88 196 ASP A O 1
ATOM 1519 N N . PHE A 1 197 ? 0.032 17.984 4.809 1 97.12 197 PHE A N 1
ATOM 1520 C CA . PHE A 1 197 ? 0.683 16.984 3.975 1 97.12 197 PHE A CA 1
ATOM 1521 C C . PHE A 1 197 ? -0.265 15.82 3.682 1 97.12 197 PHE A C 1
ATOM 1523 O O . PHE A 1 197 ? -1.09 15.461 4.523 1 97.12 197 PHE A O 1
ATOM 1530 N N . VAL A 1 198 ? -0.145 15.336 2.467 1 98 198 VAL A N 1
ATOM 1531 C CA . VAL A 1 198 ? -0.549 13.992 2.086 1 98 198 VAL A CA 1
ATOM 1532 C C . VAL A 1 198 ? 0.677 13.078 2.025 1 98 198 VAL A C 1
ATOM 1534 O O . VAL A 1 198 ? 1.668 13.406 1.367 1 98 198 VAL A O 1
ATOM 1537 N N . GLY A 1 199 ? 0.655 11.969 2.738 1 97.25 199 GLY A N 1
ATOM 1538 C CA . GLY A 1 199 ? 1.834 11.117 2.775 1 97.25 199 GLY A CA 1
ATOM 1539 C C . GLY A 1 199 ? 1.5 9.641 2.83 1 97.25 199 GLY A C 1
ATOM 1540 O O . GLY A 1 199 ? 0.328 9.258 2.787 1 97.25 199 GLY A O 1
ATOM 1541 N N . LEU A 1 200 ? 2.529 8.836 2.834 1 95.81 200 LEU A N 1
ATOM 1542 C CA . LEU A 1 200 ? 2.375 7.383 2.879 1 95.81 200 LEU A CA 1
ATOM 1543 C C . LEU A 1 200 ? 2 6.918 4.281 1 95.81 200 LEU A C 1
ATOM 1545 O O . LEU A 1 200 ? 2.088 7.688 5.238 1 95.81 200 LEU A O 1
ATOM 1549 N N . ASN A 1 201 ? 1.617 5.66 4.344 1 91.19 201 ASN A N 1
ATOM 1550 C CA . ASN A 1 201 ? 1.18 5.055 5.598 1 91.19 201 ASN A CA 1
ATOM 1551 C C . ASN A 1 201 ? 2.336 4.902 6.582 1 91.19 201 ASN A C 1
ATOM 1553 O O . ASN A 1 201 ? 3.504 4.973 6.188 1 91.19 201 ASN A O 1
ATOM 1557 N N . GLN A 1 202 ? 1.928 4.664 7.793 1 85.88 202 GLN A N 1
ATOM 1558 C CA . GLN A 1 202 ? 2.902 4.398 8.844 1 85.88 202 GLN A CA 1
ATOM 1559 C C . GLN A 1 202 ? 3.797 3.217 8.484 1 85.88 202 GLN A C 1
ATOM 1561 O O . GLN A 1 202 ? 3.328 2.225 7.926 1 85.88 202 GLN A O 1
ATOM 1566 N N . GLY A 1 203 ? 5.055 3.359 8.82 1 88.62 203 GLY A N 1
ATOM 1567 C CA . GLY A 1 203 ? 6.027 2.318 8.531 1 88.62 203 GLY A CA 1
ATOM 1568 C C . GLY A 1 203 ? 6.852 2.594 7.289 1 88.62 203 GLY A C 1
ATOM 1569 O O . GLY A 1 203 ? 7.902 1.981 7.086 1 88.62 203 GLY A O 1
ATOM 1570 N N . SER A 1 204 ? 6.348 3.467 6.484 1 94.19 204 SER A N 1
ATOM 1571 C CA . SER A 1 204 ? 7.086 3.811 5.273 1 94.19 204 SER A CA 1
ATOM 1572 C C . SER A 1 204 ? 8.414 4.484 5.605 1 94.19 204 SER A C 1
ATOM 1574 O O . SER A 1 204 ? 8.469 5.371 6.457 1 94.19 204 SER A O 1
ATOM 1576 N N . SER A 1 205 ? 9.438 4.086 4.91 1 95.38 205 SER A N 1
ATOM 1577 C CA . SER A 1 205 ? 10.75 4.691 5.086 1 95.38 205 SER A CA 1
ATOM 1578 C C . SER A 1 205 ? 10.734 6.164 4.691 1 95.38 205 SER A C 1
ATOM 1580 O O . SER A 1 205 ? 11.438 6.98 5.293 1 95.38 205 SER A O 1
ATOM 1582 N N . LEU A 1 206 ? 9.906 6.465 3.732 1 97.12 206 LEU A N 1
ATOM 1583 C CA . LEU A 1 206 ? 9.828 7.852 3.287 1 97.12 206 LEU A CA 1
ATOM 1584 C C . LEU A 1 206 ? 9.164 8.727 4.344 1 97.12 206 LEU A C 1
ATOM 1586 O O . LEU A 1 206 ? 9.633 9.828 4.625 1 97.12 206 LEU A O 1
ATOM 1590 N N . LEU A 1 207 ? 8.094 8.25 4.898 1 95.31 207 LEU A N 1
ATOM 1591 C CA . LEU A 1 207 ? 7.457 9.008 5.961 1 95.31 207 LEU A CA 1
ATOM 1592 C C . LEU A 1 207 ? 8.398 9.188 7.148 1 95.31 207 LEU A C 1
ATOM 1594 O O . LEU A 1 207 ? 8.453 10.258 7.75 1 95.31 207 LEU A O 1
ATOM 1598 N N . GLN A 1 208 ? 9.109 8.117 7.453 1 92.25 208 GLN A N 1
ATOM 1599 C CA . GLN A 1 208 ? 10.078 8.203 8.547 1 92.25 208 GLN A CA 1
ATOM 1600 C C . GLN A 1 208 ? 11.125 9.273 8.266 1 92.25 208 GLN A C 1
ATOM 1602 O O . GLN A 1 208 ? 11.531 10.008 9.172 1 92.25 208 GLN A O 1
ATOM 1607 N N . ARG A 1 209 ? 11.562 9.312 7.066 1 94.81 209 ARG A N 1
ATOM 1608 C CA . ARG A 1 209 ? 12.547 10.32 6.668 1 94.81 209 ARG A CA 1
ATOM 1609 C C . ARG A 1 209 ? 11.992 11.727 6.863 1 94.81 209 ARG A C 1
ATOM 1611 O O . ARG A 1 209 ? 12.695 12.609 7.367 1 94.81 209 ARG A O 1
ATOM 1618 N N . LEU A 1 210 ? 10.797 11.961 6.5 1 96.06 210 LEU A N 1
ATOM 1619 C CA . LEU A 1 210 ? 10.148 13.266 6.656 1 96.06 210 LEU A CA 1
ATOM 1620 C C . LEU A 1 210 ? 9.969 13.609 8.133 1 96.06 210 LEU A C 1
ATOM 1622 O O . LEU A 1 210 ? 10.234 14.742 8.539 1 96.06 210 LEU A O 1
ATOM 1626 N N . THR A 1 211 ? 9.508 12.641 8.875 1 91.44 211 THR A N 1
ATOM 1627 C CA . THR A 1 211 ? 9.258 12.859 10.297 1 91.44 211 THR A CA 1
ATOM 1628 C C . THR A 1 211 ? 10.562 13.172 11.031 1 91.44 211 THR A C 1
ATOM 1630 O O . THR A 1 211 ? 10.602 14.055 11.891 1 91.44 211 THR A O 1
ATOM 1633 N N . ASP A 1 212 ? 11.602 12.461 10.68 1 88.5 212 ASP A N 1
ATOM 1634 C CA . ASP A 1 212 ? 12.906 12.711 11.273 1 88.5 212 ASP A CA 1
ATOM 1635 C C . ASP A 1 212 ? 13.406 14.117 10.93 1 88.5 212 ASP A C 1
ATOM 1637 O O . ASP A 1 212 ? 13.953 14.812 11.789 1 88.5 212 ASP A O 1
ATOM 1641 N N . ALA A 1 213 ? 13.234 14.469 9.695 1 93.75 213 ALA A N 1
ATOM 1642 C CA . ALA A 1 213 ? 13.672 15.789 9.25 1 93.75 213 ALA A CA 1
ATOM 1643 C C . ALA A 1 213 ? 12.906 16.891 9.969 1 93.75 213 ALA A C 1
ATOM 1645 O O . ALA A 1 213 ? 13.5 17.906 10.359 1 93.75 213 ALA A O 1
ATOM 1646 N N . ALA A 1 214 ? 11.633 16.719 10.117 1 93.5 214 ALA A N 1
ATOM 1647 C CA . ALA A 1 214 ? 10.828 17.703 10.828 1 93.5 214 ALA A CA 1
ATOM 1648 C C . ALA A 1 214 ? 11.242 17.797 12.297 1 93.5 214 ALA A C 1
ATOM 1650 O O . ALA A 1 214 ? 11.359 18.891 12.844 1 93.5 214 ALA A O 1
ATOM 1651 N N . SER A 1 215 ? 11.461 16.641 12.852 1 85.62 215 SER A N 1
ATOM 1652 C CA . SER A 1 215 ? 11.875 16.594 14.25 1 85.62 215 SER A CA 1
ATOM 1653 C C . SER A 1 215 ? 13.188 17.328 14.461 1 85.62 215 SER A C 1
ATOM 1655 O O . SER A 1 215 ? 13.375 18 15.484 1 85.62 215 SER A O 1
ATOM 1657 N N . ALA A 1 216 ? 14.086 17.203 13.555 1 85.94 216 ALA A N 1
ATOM 1658 C CA . ALA A 1 216 ? 15.383 17.875 13.617 1 85.94 216 ALA A CA 1
ATOM 1659 C C . ALA A 1 216 ? 15.227 19.391 13.602 1 85.94 216 ALA A C 1
ATOM 1661 O O . ALA A 1 216 ? 16.109 20.109 14.039 1 85.94 216 ALA A O 1
ATOM 1662 N N . LEU A 1 217 ? 14.086 19.844 13.102 1 89.38 217 LEU A N 1
ATOM 1663 C CA . LEU A 1 217 ? 13.766 21.281 13.039 1 89.38 217 LEU A CA 1
ATOM 1664 C C . LEU A 1 217 ? 12.836 21.672 14.18 1 89.38 217 LEU A C 1
ATOM 1666 O O . LEU A 1 217 ? 12.32 22.797 14.203 1 89.38 217 LEU A O 1
ATOM 1670 N N . ASP A 1 218 ? 12.531 20.688 15.055 1 85.38 218 ASP A N 1
ATOM 1671 C CA . ASP A 1 218 ? 11.594 20.875 16.156 1 85.38 218 ASP A CA 1
ATOM 1672 C C . ASP A 1 218 ? 10.195 21.219 15.633 1 85.38 218 ASP A C 1
ATOM 1674 O O . ASP A 1 218 ? 9.508 22.078 16.188 1 85.38 218 ASP A O 1
ATOM 1678 N N . LYS A 1 219 ? 9.891 20.656 14.508 1 89 219 LYS A N 1
ATOM 1679 C CA . LYS A 1 219 ? 8.578 20.828 13.883 1 89 219 LYS A CA 1
ATOM 1680 C C . LYS A 1 219 ? 7.93 19.469 13.609 1 89 219 LYS A C 1
ATOM 1682 O O . LYS A 1 219 ? 8.484 18.422 13.961 1 89 219 LYS A O 1
ATOM 1687 N N . VAL A 1 220 ? 6.652 19.531 13.148 1 87.19 220 VAL A N 1
ATOM 1688 C CA . VAL A 1 220 ? 5.918 18.297 12.875 1 87.19 220 VAL A CA 1
ATOM 1689 C C . VAL A 1 220 ? 5.348 18.344 11.461 1 87.19 220 VAL A C 1
ATOM 1691 O O . VAL A 1 220 ? 5.039 19.422 10.938 1 87.19 220 VAL A O 1
ATOM 1694 N N . VAL A 1 221 ? 5.348 17.219 10.883 1 92.5 221 VAL A N 1
ATOM 1695 C CA . VAL A 1 221 ? 4.629 17.078 9.617 1 92.5 221 VAL A CA 1
ATOM 1696 C C . VAL A 1 221 ? 3.133 16.953 9.883 1 92.5 221 VAL A C 1
ATOM 1698 O O . VAL A 1 221 ? 2.684 15.984 10.492 1 92.5 221 VAL A O 1
ATOM 1701 N N . ARG A 1 222 ? 2.361 17.938 9.469 1 89.62 222 ARG A N 1
ATOM 1702 C CA . ARG A 1 222 ? 0.914 17.828 9.617 1 89.62 222 ARG A CA 1
ATOM 1703 C C . ARG A 1 222 ? 0.322 16.906 8.555 1 89.62 222 ARG A C 1
ATOM 1705 O O . ARG A 1 222 ? -0.084 17.375 7.484 1 89.62 222 ARG A O 1
ATOM 1712 N N . LEU A 1 223 ? 0.232 15.617 8.898 1 90.62 223 LEU A N 1
ATOM 1713 C CA . LEU A 1 223 ? -0.195 14.562 7.984 1 90.62 223 LEU A CA 1
ATOM 1714 C C . LEU A 1 223 ? -1.691 14.305 8.117 1 90.62 223 LEU A C 1
ATOM 1716 O O . LEU A 1 223 ? -2.113 13.531 8.984 1 90.62 223 LEU A O 1
ATOM 1720 N N . ARG A 1 224 ? -2.51 14.82 7.211 1 89.12 224 ARG A N 1
ATOM 1721 C CA . ARG A 1 224 ? -3.963 14.711 7.289 1 89.12 224 ARG A CA 1
ATOM 1722 C C . ARG A 1 224 ? -4.457 13.5 6.5 1 89.12 224 ARG A C 1
ATOM 1724 O O . ARG A 1 224 ? -5.453 12.875 6.871 1 89.12 224 ARG A O 1
ATOM 1731 N N . ILE A 1 225 ? -3.766 13.25 5.469 1 95.31 225 ILE A N 1
ATOM 1732 C CA . ILE A 1 225 ? -4.148 12.148 4.59 1 95.31 225 ILE A CA 1
ATOM 1733 C C . ILE A 1 225 ? -2.982 11.172 4.449 1 95.31 225 ILE A C 1
ATOM 1735 O O . ILE A 1 225 ? -1.874 11.57 4.074 1 95.31 225 ILE A O 1
ATOM 1739 N N . GLN A 1 226 ? -3.232 9.945 4.84 1 95.81 226 GLN A N 1
ATOM 1740 C CA . GLN A 1 226 ? -2.25 8.883 4.688 1 95.81 226 GLN A CA 1
ATOM 1741 C C . GLN A 1 226 ? -2.738 7.816 3.709 1 95.81 226 GLN A C 1
ATOM 1743 O O . GLN A 1 226 ? -3.824 7.258 3.879 1 95.81 226 GLN A O 1
ATOM 1748 N N . VAL A 1 227 ? -1.937 7.641 2.682 1 97.56 227 VAL A N 1
ATOM 1749 C CA . VAL A 1 227 ? -2.295 6.723 1.607 1 97.56 227 VAL A CA 1
ATOM 1750 C C . VAL A 1 227 ? -1.147 5.746 1.356 1 97.56 227 VAL A C 1
ATOM 1752 O O . VAL A 1 227 ? -0.073 5.879 1.947 1 97.56 227 VAL A O 1
ATOM 1755 N N . SER A 1 228 ? -1.359 4.805 0.431 1 96 228 SER A N 1
ATOM 1756 C CA . SER A 1 228 ? -0.419 3.695 0.327 1 96 228 SER A CA 1
ATOM 1757 C C . SER A 1 228 ? 0.433 3.809 -0.933 1 96 228 SER A C 1
ATOM 1759 O O . SER A 1 228 ? 1.315 2.98 -1.168 1 96 228 SER A O 1
ATOM 1761 N N . SER A 1 229 ? 0.129 4.77 -1.748 1 97.69 229 SER A N 1
ATOM 1762 C CA . SER A 1 229 ? 0.846 4.824 -3.018 1 97.69 229 SER A CA 1
ATOM 1763 C C . SER A 1 229 ? 1.16 6.262 -3.416 1 97.69 229 SER A C 1
ATOM 1765 O O . SER A 1 229 ? 0.494 7.195 -2.967 1 97.69 229 SER A O 1
ATOM 1767 N N . PHE A 1 230 ? 2.164 6.398 -4.227 1 98.19 230 PHE A N 1
ATOM 1768 C CA . PHE A 1 230 ? 2.51 7.703 -4.77 1 98.19 230 PHE A CA 1
ATOM 1769 C C . PHE A 1 230 ? 1.387 8.242 -5.652 1 98.19 230 PHE A C 1
ATOM 1771 O O . PHE A 1 230 ? 1.124 9.445 -5.668 1 98.19 230 PHE A O 1
ATOM 1778 N N . ASP A 1 231 ? 0.745 7.359 -6.305 1 97.69 231 ASP A N 1
ATOM 1779 C CA . ASP A 1 231 ? -0.367 7.785 -7.152 1 97.69 231 ASP A CA 1
ATOM 1780 C C . ASP A 1 231 ? -1.495 8.383 -6.312 1 97.69 231 ASP A C 1
ATOM 1782 O O . ASP A 1 231 ? -2.094 9.391 -6.699 1 97.69 231 ASP A O 1
ATOM 1786 N N . ALA A 1 232 ? -1.805 7.723 -5.238 1 98.38 232 ALA A N 1
ATOM 1787 C CA . ALA A 1 232 ? -2.82 8.273 -4.344 1 98.38 232 ALA A CA 1
ATOM 1788 C C . ALA A 1 232 ? -2.422 9.656 -3.85 1 98.38 232 ALA A C 1
ATOM 1790 O O . ALA A 1 232 ? -3.26 10.562 -3.766 1 98.38 232 ALA A O 1
ATOM 1791 N N . ILE A 1 233 ? -1.172 9.828 -3.521 1 98.31 233 ILE A N 1
ATOM 1792 C CA . ILE A 1 233 ? -0.668 11.141 -3.125 1 98.31 233 ILE A CA 1
ATOM 1793 C C . ILE A 1 233 ? -0.933 12.156 -4.238 1 98.31 233 ILE A C 1
ATOM 1795 O O . ILE A 1 233 ? -1.485 13.227 -3.988 1 98.31 233 ILE A O 1
ATOM 1799 N N . CYS A 1 234 ? -0.611 11.82 -5.445 1 97.69 234 CYS A N 1
ATOM 1800 C CA . CYS A 1 234 ? -0.785 12.711 -6.582 1 97.69 234 CYS A CA 1
ATOM 1801 C C . CYS A 1 234 ? -2.248 13.102 -6.75 1 97.69 234 CYS A C 1
ATOM 1803 O O . CYS A 1 234 ? -2.561 14.281 -6.926 1 97.69 234 CYS A O 1
ATOM 1805 N N . ARG A 1 235 ? -3.113 12.133 -6.688 1 97.12 235 ARG A N 1
ATOM 1806 C CA . ARG A 1 235 ? -4.531 12.391 -6.914 1 97.12 235 ARG A CA 1
ATOM 1807 C C . ARG A 1 235 ? -5.102 13.305 -5.836 1 97.12 235 ARG A C 1
ATOM 1809 O O . ARG A 1 235 ? -5.883 14.211 -6.129 1 97.12 235 ARG A O 1
ATOM 1816 N N . MET A 1 236 ? -4.699 13.031 -4.59 1 98.06 236 MET A N 1
ATOM 1817 C CA . MET A 1 236 ? -5.164 13.875 -3.488 1 98.06 236 MET A CA 1
ATOM 1818 C C . MET A 1 236 ? -4.66 15.305 -3.646 1 98.06 236 MET A C 1
ATOM 1820 O O . MET A 1 236 ? -5.41 16.25 -3.428 1 98.06 236 MET A O 1
ATOM 1824 N N . ILE A 1 237 ? -3.426 15.461 -4.039 1 97.94 237 ILE A N 1
ATOM 1825 C CA . ILE A 1 237 ? -2.832 16.781 -4.195 1 97.94 237 ILE A CA 1
ATOM 1826 C C . ILE A 1 237 ? -3.465 17.5 -5.391 1 97.94 237 ILE A C 1
ATOM 1828 O O . ILE A 1 237 ? -3.756 18.688 -5.328 1 97.94 237 ILE A O 1
ATOM 1832 N N . GLU A 1 238 ? -3.688 16.75 -6.48 1 96.19 238 GLU A N 1
ATOM 1833 C CA . GLU A 1 238 ? -4.371 17.312 -7.648 1 96.19 238 GLU A CA 1
ATOM 1834 C C . GLU A 1 238 ? -5.723 17.906 -7.262 1 96.19 238 GLU A C 1
ATOM 1836 O O . GLU A 1 238 ? -6.156 18.906 -7.844 1 96.19 238 GLU A O 1
ATOM 1841 N N . ALA A 1 239 ? -6.352 17.281 -6.297 1 96 239 ALA A N 1
ATOM 1842 C CA . ALA A 1 239 ? -7.676 17.719 -5.859 1 96 239 ALA A CA 1
ATOM 1843 C C . ALA A 1 239 ? -7.574 18.875 -4.879 1 96 239 ALA A C 1
ATOM 1845 O O . ALA A 1 239 ? -8.594 19.406 -4.422 1 96 239 ALA A O 1
ATOM 1846 N N . GLY A 1 240 ? -6.336 19.219 -4.492 1 95.31 240 GLY A N 1
ATOM 1847 C CA . GLY A 1 240 ? -6.129 20.375 -3.639 1 95.31 240 GLY A CA 1
ATOM 1848 C C . GLY A 1 240 ? -6.16 20.047 -2.16 1 95.31 240 GLY A C 1
ATOM 1849 O O . GLY A 1 240 ? -6.414 20.906 -1.326 1 95.31 240 GLY A O 1
ATOM 1850 N N . LEU A 1 241 ? -5.852 18.828 -1.816 1 96.88 241 LEU A N 1
ATOM 1851 C CA . LEU A 1 241 ? -6.066 18.391 -0.441 1 96.88 241 LEU A CA 1
ATOM 1852 C C . LEU A 1 241 ? -4.766 18.453 0.356 1 96.88 241 LEU A C 1
ATOM 1854 O O . LEU A 1 241 ? -4.703 17.969 1.486 1 96.88 241 LEU A O 1
ATOM 1858 N N . GLY A 1 242 ? -3.738 18.984 -0.219 1 97.19 242 GLY A N 1
ATOM 1859 C CA . GLY A 1 242 ? -2.465 19.156 0.463 1 97.19 242 GLY A CA 1
ATOM 1860 C C . GLY A 1 242 ? -1.276 19.156 -0.48 1 97.19 242 GLY A C 1
ATOM 1861 O O . GLY A 1 242 ? -1.431 19.375 -1.684 1 97.19 242 GLY A O 1
ATOM 1862 N N . ILE A 1 243 ? -0.096 19.031 0.106 1 98.44 243 ILE A N 1
ATOM 1863 C CA . ILE A 1 243 ? 1.142 18.812 -0.636 1 98.44 243 ILE A CA 1
ATOM 1864 C C . ILE A 1 243 ? 1.788 17.5 -0.198 1 98.44 243 ILE A C 1
ATOM 1866 O O . ILE A 1 243 ? 1.332 16.875 0.755 1 98.44 243 ILE A O 1
ATOM 1870 N N . GLY A 1 244 ? 2.762 17.047 -0.911 1 98.5 244 GLY A N 1
ATOM 1871 C CA . GLY A 1 244 ? 3.389 15.789 -0.562 1 98.5 244 GLY A CA 1
ATOM 1872 C C . GLY A 1 244 ? 4.793 15.648 -1.115 1 98.5 244 GLY A C 1
ATOM 1873 O O . GLY A 1 244 ? 5.199 16.406 -1.996 1 98.5 244 GLY A O 1
ATOM 1874 N N . VAL A 1 245 ? 5.559 14.758 -0.507 1 98.69 245 VAL A N 1
ATOM 1875 C CA . VAL A 1 245 ? 6.926 14.477 -0.929 1 98.69 245 VAL A CA 1
ATOM 1876 C C . VAL A 1 245 ? 7 13.078 -1.541 1 98.69 245 VAL A C 1
ATOM 1878 O O . VAL A 1 245 ? 6.492 12.117 -0.963 1 98.69 245 VAL A O 1
ATOM 1881 N N . LEU A 1 246 ? 7.57 12.961 -2.635 1 98.19 246 LEU A N 1
ATOM 1882 C CA . LEU A 1 246 ? 7.797 11.672 -3.285 1 98.19 246 LEU A CA 1
ATOM 1883 C C . LEU A 1 246 ? 8.992 11.742 -4.227 1 98.19 246 LEU A C 1
ATOM 1885 O O . LEU A 1 246 ? 9.477 12.828 -4.539 1 98.19 246 LEU A O 1
ATOM 1889 N N . PRO A 1 247 ? 9.508 10.578 -4.645 1 98.44 247 PRO A N 1
ATOM 1890 C CA . PRO A 1 247 ? 10.617 10.609 -5.602 1 98.44 247 PRO A CA 1
ATOM 1891 C C . PRO A 1 247 ? 10.219 11.188 -6.953 1 98.44 247 PRO A C 1
ATOM 1893 O O . PRO A 1 247 ? 9.125 10.922 -7.449 1 98.44 247 PRO A O 1
ATOM 1896 N N . ASP A 1 248 ? 11.102 11.961 -7.504 1 97.44 248 ASP A N 1
ATOM 1897 C CA . ASP A 1 248 ? 10.836 12.633 -8.773 1 97.44 248 ASP A CA 1
ATOM 1898 C C . ASP A 1 248 ? 10.477 11.625 -9.859 1 97.44 248 ASP A C 1
ATOM 1900 O O . ASP A 1 248 ? 9.547 11.852 -10.641 1 97.44 248 ASP A O 1
ATOM 1904 N N . GLY A 1 249 ? 11.141 10.469 -9.867 1 97.12 249 GLY A N 1
ATOM 1905 C CA . GLY A 1 249 ? 10.93 9.461 -10.898 1 97.12 249 GLY A CA 1
ATOM 1906 C C . GLY A 1 249 ? 9.609 8.734 -10.766 1 97.12 249 GLY A C 1
ATOM 1907 O O . GLY A 1 249 ? 9.18 8.031 -11.688 1 97.12 249 GLY A O 1
ATOM 1908 N N . ALA A 1 250 ? 8.945 8.891 -9.641 1 97.38 250 ALA A N 1
ATOM 1909 C CA . ALA A 1 250 ? 7.664 8.219 -9.422 1 97.38 250 ALA A CA 1
ATOM 1910 C C . ALA A 1 250 ? 6.512 9.023 -10.016 1 97.38 250 ALA A C 1
ATOM 1912 O O . ALA A 1 250 ? 5.406 8.5 -10.18 1 97.38 250 ALA A O 1
ATOM 1913 N N . VAL A 1 251 ? 6.715 10.289 -10.258 1 96.19 251 VAL A N 1
ATOM 1914 C CA . VAL A 1 251 ? 5.676 11.148 -10.82 1 96.19 251 VAL A CA 1
ATOM 1915 C C . VAL A 1 251 ? 5.625 10.969 -12.336 1 96.19 251 VAL A C 1
ATOM 1917 O O . VAL A 1 251 ? 6.621 11.195 -13.031 1 96.19 251 VAL A O 1
ATOM 1920 N N . ARG A 1 252 ? 4.469 10.547 -12.797 1 93 252 ARG A N 1
ATOM 1921 C CA . ARG A 1 252 ? 4.324 10.453 -14.242 1 93 252 ARG A CA 1
ATOM 1922 C C . ARG A 1 252 ? 4.41 11.836 -14.891 1 93 252 ARG A C 1
ATOM 1924 O O . ARG A 1 252 ? 3.746 12.773 -14.453 1 93 252 ARG A O 1
ATOM 1931 N N . PRO A 1 253 ? 5.152 11.898 -15.961 1 92.06 253 PRO A N 1
ATOM 1932 C CA . PRO A 1 253 ? 5.324 13.195 -16.609 1 92.06 253 PRO A CA 1
ATOM 1933 C C . PRO A 1 253 ? 3.998 13.805 -17.062 1 92.06 253 PRO A C 1
ATOM 1935 O O . PRO A 1 253 ? 3.846 15.031 -17.062 1 92.06 253 PRO A O 1
ATOM 1938 N N . GLU A 1 254 ? 3.043 12.984 -17.344 1 88.94 254 GLU A N 1
ATOM 1939 C CA . GLU A 1 254 ? 1.753 13.438 -17.859 1 88.94 254 GLU A CA 1
ATOM 1940 C C . GLU A 1 254 ? 0.981 14.211 -16.797 1 88.94 254 GLU A C 1
ATOM 1942 O O . GLU A 1 254 ? 0.049 14.953 -17.125 1 88.94 254 GLU A O 1
ATOM 1947 N N . LEU A 1 255 ? 1.388 14.039 -15.57 1 91.62 255 LEU A N 1
ATOM 1948 C CA . LEU A 1 255 ? 0.666 14.68 -14.477 1 91.62 255 LEU A CA 1
ATOM 1949 C C . LEU A 1 255 ? 1.207 16.078 -14.211 1 91.62 255 LEU A C 1
ATOM 1951 O O . LEU A 1 255 ? 0.574 16.875 -13.508 1 91.62 255 LEU A O 1
ATOM 1955 N N . LEU A 1 256 ? 2.355 16.359 -14.75 1 91.44 256 LEU A N 1
ATOM 1956 C CA . LEU A 1 256 ? 3.018 17.625 -14.453 1 91.44 256 LEU A CA 1
ATOM 1957 C C . LEU A 1 256 ? 2.566 18.703 -15.422 1 91.44 256 LEU A C 1
ATOM 1959 O O . LEU A 1 256 ? 2.363 18.438 -16.609 1 91.44 256 LEU A O 1
ATOM 1963 N N . GLY A 1 257 ? 2.455 19.953 -14.961 1 83.25 257 GLY A N 1
ATOM 1964 C CA . GLY A 1 257 ? 2.064 21.094 -15.773 1 83.25 257 GLY A CA 1
ATOM 1965 C C . GLY A 1 257 ? 0.637 21.531 -15.531 1 83.25 257 GLY A C 1
ATOM 1966 O O . GLY A 1 257 ? 0.405 22.609 -14.969 1 83.25 257 GLY A O 1
ATOM 1967 N N . ALA A 1 258 ? -0.324 20.703 -15.773 1 73.69 258 ALA A N 1
ATOM 1968 C CA . ALA A 1 258 ? -1.706 21.172 -15.695 1 73.69 258 ALA A CA 1
ATOM 1969 C C . ALA A 1 258 ? -2.238 21.062 -14.266 1 73.69 258 ALA A C 1
ATOM 1971 O O . ALA A 1 258 ? -2.859 22 -13.766 1 73.69 258 ALA A O 1
ATOM 1972 N N . GLY A 1 259 ? -1.943 20.094 -13.586 1 84.62 259 GLY A N 1
ATOM 1973 C CA . GLY A 1 259 ? -2.584 19.922 -12.289 1 84.62 259 GLY A CA 1
ATOM 1974 C C . GLY A 1 259 ? -1.594 19.828 -11.148 1 84.62 259 GLY A C 1
ATOM 1975 O O . GLY A 1 259 ? -1.921 20.156 -10.008 1 84.62 259 GLY A O 1
ATOM 1976 N N . LEU A 1 260 ? -0.398 19.484 -11.43 1 95.12 260 LEU A N 1
ATOM 1977 C CA . LEU A 1 260 ? 0.607 19.25 -10.398 1 95.12 260 LEU A CA 1
ATOM 1978 C C . LEU A 1 260 ? 1.934 19.891 -10.773 1 95.12 260 LEU A C 1
ATOM 1980 O O . LEU A 1 260 ? 2.285 19.969 -11.953 1 95.12 260 LEU A O 1
ATOM 1984 N N . HIS A 1 261 ? 2.607 20.375 -9.805 1 97 261 HIS A N 1
ATOM 1985 C CA . HIS A 1 261 ? 3.969 20.875 -9.969 1 97 261 HIS A CA 1
ATOM 1986 C C . HIS A 1 261 ? 4.918 20.203 -8.984 1 97 261 HIS A C 1
ATOM 1988 O O . HIS A 1 261 ? 4.574 20 -7.812 1 97 261 HIS A O 1
ATOM 1994 N N . ALA A 1 262 ? 6.039 19.875 -9.477 1 97.38 262 ALA A N 1
ATOM 1995 C CA . ALA A 1 262 ? 7.086 19.281 -8.648 1 97.38 262 ALA A CA 1
ATOM 1996 C C . ALA A 1 262 ? 8.195 20.281 -8.375 1 97.38 262 ALA A C 1
ATOM 1998 O O . ALA A 1 262 ? 8.695 20.938 -9.297 1 97.38 262 ALA A O 1
ATOM 1999 N N . VAL A 1 263 ? 8.523 20.438 -7.133 1 98.06 263 VAL A N 1
ATOM 2000 C CA . VAL A 1 263 ? 9.594 21.328 -6.699 1 98.06 263 VAL A CA 1
ATOM 2001 C C . VAL A 1 263 ? 10.664 20.531 -5.957 1 98.06 263 VAL A C 1
ATOM 2003 O O . VAL A 1 263 ? 10.367 19.844 -4.98 1 98.06 263 VAL A O 1
ATOM 2006 N N . TYR A 1 264 ? 11.93 20.656 -6.387 1 98.31 264 TYR A N 1
ATOM 2007 C CA . TYR A 1 264 ? 12.992 19.875 -5.758 1 98.31 264 TYR A CA 1
ATOM 2008 C C . TYR A 1 264 ? 13.242 20.344 -4.328 1 98.31 264 TYR A C 1
ATOM 2010 O O . TYR A 1 264 ? 13.211 21.531 -4.043 1 98.31 264 TYR A O 1
ATOM 2018 N N . LEU A 1 265 ? 13.414 19.406 -3.434 1 98.5 265 LEU A N 1
ATOM 2019 C CA . LEU A 1 265 ? 13.875 19.734 -2.088 1 98.5 265 LEU A CA 1
ATOM 2020 C C . LEU A 1 265 ? 15.367 20.047 -2.082 1 98.5 265 LEU A C 1
ATOM 2022 O O . LEU A 1 265 ? 16.156 19.297 -2.662 1 98.5 265 LEU A O 1
ATOM 2026 N N . SER A 1 266 ? 15.75 21.047 -1.425 1 98.12 266 SER A N 1
ATOM 2027 C CA . SER A 1 266 ? 17.141 21.453 -1.393 1 98.12 266 SER A CA 1
ATOM 2028 C C . SER A 1 266 ? 17.922 20.719 -0.307 1 98.12 266 SER A C 1
ATOM 2030 O O . SER A 1 266 ? 19.156 20.75 -0.278 1 98.12 266 SER A O 1
ATOM 2032 N N . ASP A 1 267 ? 17.281 20.047 0.576 1 98 267 ASP A N 1
ATOM 2033 C CA . ASP A 1 267 ? 17.891 19.375 1.707 1 98 267 ASP A CA 1
ATOM 2034 C C . ASP A 1 267 ? 18.766 18.219 1.234 1 98 267 ASP A C 1
ATOM 2036 O O . ASP A 1 267 ? 18.391 17.469 0.328 1 98 267 ASP A O 1
ATOM 2040 N N . ALA A 1 268 ? 19.875 18 1.902 1 96.62 268 ALA A N 1
ATOM 2041 C CA . ALA A 1 268 ? 20.828 16.969 1.504 1 96.62 268 ALA A CA 1
ATOM 2042 C C . ALA A 1 268 ? 20.188 15.578 1.577 1 96.62 268 ALA A C 1
ATOM 2044 O O . ALA A 1 268 ? 20.469 14.719 0.732 1 96.62 268 ALA A O 1
ATOM 2045 N N . TRP A 1 269 ? 19.359 15.422 2.535 1 95.94 269 TRP A N 1
ATOM 2046 C CA . TRP A 1 269 ? 18.766 14.109 2.771 1 95.94 269 TRP A CA 1
ATOM 2047 C C . TRP A 1 269 ? 17.766 13.758 1.676 1 95.94 269 TRP A C 1
ATOM 2049 O O . TRP A 1 269 ? 17.266 12.625 1.613 1 95.94 269 TRP A O 1
ATOM 2059 N N . ALA A 1 270 ? 17.453 14.719 0.825 1 97.88 270 ALA A N 1
ATOM 2060 C CA . ALA A 1 270 ? 16.5 14.508 -0.257 1 97.88 270 ALA A CA 1
ATOM 2061 C C . ALA A 1 270 ? 17.094 13.633 -1.353 1 97.88 270 ALA A C 1
ATOM 2063 O O . ALA A 1 270 ? 16.375 13.109 -2.205 1 97.88 270 ALA A O 1
ATOM 2064 N N . SER A 1 271 ? 18.359 13.547 -1.415 1 97.06 271 SER A N 1
ATOM 2065 C CA . SER A 1 271 ? 19.031 12.578 -2.27 1 97.06 271 SER A CA 1
ATOM 2066 C C . SER A 1 271 ? 19.188 11.234 -1.563 1 97.06 271 SER A C 1
ATOM 2068 O O . SER A 1 271 ? 19.875 11.141 -0.542 1 97.06 271 SER A O 1
ATOM 2070 N N . ARG A 1 272 ? 18.547 10.195 -2.146 1 95.38 272 ARG A N 1
ATOM 2071 C CA . ARG A 1 272 ? 18.453 8.922 -1.442 1 95.38 272 ARG A CA 1
ATOM 2072 C C . ARG A 1 272 ? 19.125 7.801 -2.242 1 95.38 272 ARG A C 1
ATOM 2074 O O . ARG A 1 272 ? 19.25 7.898 -3.465 1 95.38 272 ARG A O 1
ATOM 2081 N N . ILE A 1 273 ? 19.5 6.855 -1.482 1 97 273 ILE A N 1
ATOM 2082 C CA . ILE A 1 273 ? 20 5.609 -2.064 1 97 273 ILE A CA 1
ATOM 2083 C C . ILE A 1 273 ? 19 4.488 -1.805 1 97 273 ILE A C 1
ATOM 2085 O O . ILE A 1 273 ? 18.438 4.387 -0.709 1 97 273 ILE A O 1
ATOM 2089 N N . LEU A 1 274 ? 18.734 3.701 -2.811 1 98.19 274 LEU A N 1
ATOM 2090 C CA . LEU A 1 274 ? 18.094 2.398 -2.641 1 98.19 274 LEU A CA 1
ATOM 2091 C C . LEU A 1 274 ? 19.125 1.28 -2.666 1 98.19 274 LEU A C 1
ATOM 2093 O O . LEU A 1 274 ? 19.922 1.183 -3.607 1 98.19 274 LEU A O 1
ATOM 2097 N N . TRP A 1 275 ? 19.062 0.498 -1.642 1 98.19 275 TRP A N 1
ATOM 2098 C CA . TRP A 1 275 ? 20.016 -0.602 -1.523 1 98.19 275 TRP A CA 1
ATOM 2099 C C . TRP A 1 275 ? 19.484 -1.86 -2.199 1 98.19 275 TRP A C 1
ATOM 2101 O O . TRP A 1 275 ? 18.281 -2.121 -2.172 1 98.19 275 TRP A O 1
ATOM 2111 N N . LEU A 1 276 ? 20.391 -2.514 -2.809 1 98.31 276 LEU A N 1
ATOM 2112 C CA . LEU A 1 276 ? 20.203 -3.908 -3.197 1 98.31 276 LEU A CA 1
ATOM 2113 C C . LEU A 1 276 ? 20.844 -4.844 -2.188 1 98.31 276 LEU A C 1
ATOM 2115 O O . LEU A 1 276 ? 22.047 -4.75 -1.93 1 98.31 276 LEU A O 1
ATOM 2119 N N . GLY A 1 277 ? 20.031 -5.734 -1.577 1 98 277 GLY A N 1
ATOM 2120 C CA . GLY A 1 277 ? 20.562 -6.512 -0.472 1 98 277 GLY A CA 1
ATOM 2121 C C . GLY A 1 277 ? 20.344 -8.008 -0.627 1 98 277 GLY A C 1
ATOM 2122 O O . GLY A 1 277 ? 19.328 -8.43 -1.187 1 98 277 GLY A O 1
ATOM 2123 N N . VAL A 1 278 ? 21.297 -8.781 -0.119 1 97.25 278 VAL A N 1
ATOM 2124 C CA . VAL A 1 278 ? 21.188 -10.219 0.069 1 97.25 278 VAL A CA 1
ATOM 2125 C C . VAL A 1 278 ? 21.797 -10.609 1.417 1 97.25 278 VAL A C 1
ATOM 2127 O O . VAL A 1 278 ? 22.656 -9.906 1.949 1 97.25 278 VAL A O 1
ATOM 2130 N N . ARG A 1 279 ? 21.297 -11.664 1.991 1 93 279 ARG A N 1
ATOM 2131 C CA . ARG A 1 279 ? 21.859 -12.141 3.25 1 93 279 ARG A CA 1
ATOM 2132 C C . ARG A 1 279 ? 23.266 -12.68 3.049 1 93 279 ARG A C 1
ATOM 2134 O O . ARG A 1 279 ? 24.188 -12.32 3.789 1 93 279 ARG A O 1
ATOM 2141 N N . ASP A 1 280 ? 23.422 -13.602 2.09 1 89.44 280 ASP A N 1
ATOM 2142 C CA . ASP A 1 280 ? 24.672 -14.266 1.743 1 89.44 280 ASP A CA 1
ATOM 2143 C C . ASP A 1 280 ? 24.75 -14.531 0.241 1 89.44 280 ASP A C 1
ATOM 2145 O O . ASP A 1 280 ? 24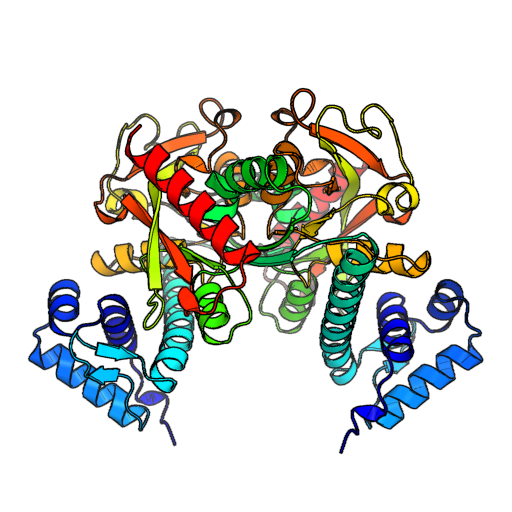.078 -15.422 -0.274 1 89.44 280 ASP A O 1
ATOM 2149 N N . GLU A 1 281 ? 25.641 -13.852 -0.372 1 91.12 281 GLU A N 1
ATOM 2150 C CA . GLU A 1 281 ? 25.766 -13.953 -1.824 1 91.12 281 GLU A CA 1
ATOM 2151 C C . GLU A 1 281 ? 26.25 -15.336 -2.25 1 91.12 281 GLU A C 1
ATOM 2153 O O . GLU A 1 281 ? 25.781 -15.875 -3.256 1 91.12 281 GLU A O 1
ATOM 2158 N N . ALA A 1 282 ? 27.156 -15.844 -1.536 1 88.94 282 ALA A N 1
ATOM 2159 C CA . ALA A 1 282 ? 27.734 -17.141 -1.859 1 88.94 282 ALA A CA 1
ATOM 2160 C C . ALA A 1 282 ? 26.688 -18.25 -1.767 1 88.94 282 ALA A C 1
ATOM 2162 O O . ALA A 1 282 ? 26.781 -19.266 -2.473 1 88.94 282 ALA A O 1
ATOM 2163 N N . GLY A 1 283 ? 25.719 -18.078 -0.96 1 89.5 283 GLY A N 1
ATOM 2164 C CA . GLY A 1 283 ? 24.688 -19.094 -0.745 1 89.5 283 GLY A CA 1
ATOM 2165 C C . GLY A 1 283 ? 23.531 -18.984 -1.721 1 89.5 283 GLY A C 1
ATOM 2166 O O . GLY A 1 283 ? 22.656 -19.844 -1.744 1 89.5 283 GLY A O 1
ATOM 2167 N N . LEU A 1 284 ? 23.547 -18.031 -2.648 1 90.69 284 LEU A N 1
ATOM 2168 C CA . LEU A 1 284 ? 22.469 -17.844 -3.602 1 90.69 284 LEU A CA 1
ATOM 2169 C C . LEU A 1 284 ? 22.469 -18.938 -4.664 1 90.69 284 LEU A C 1
ATOM 2171 O O . LEU A 1 284 ? 23.547 -19.344 -5.125 1 90.69 284 LEU A O 1
ATOM 2175 N N . LEU A 1 285 ? 21.297 -19.391 -4.988 1 87.31 285 LEU A N 1
ATOM 2176 C CA . LEU A 1 285 ? 21.172 -20.266 -6.145 1 87.31 285 LEU A CA 1
ATOM 2177 C C . LEU A 1 285 ? 21.547 -19.531 -7.426 1 87.31 285 LEU A C 1
ATOM 2179 O O . LEU A 1 285 ? 21.516 -18.297 -7.477 1 87.31 285 LEU A O 1
ATOM 2183 N N . PRO A 1 286 ? 21.891 -20.234 -8.445 1 88.56 286 PRO A N 1
ATOM 2184 C CA . PRO A 1 286 ? 22.406 -19.625 -9.672 1 88.56 286 PRO A CA 1
ATOM 2185 C C . PRO A 1 286 ? 21.422 -18.625 -10.281 1 88.56 286 PRO A C 1
ATOM 2187 O O . PRO A 1 286 ? 21.828 -17.547 -10.742 1 88.56 286 PRO A O 1
ATOM 2190 N N . GLU A 1 287 ? 20.125 -18.938 -10.273 1 91.19 287 GLU A N 1
ATOM 2191 C CA . GLU A 1 287 ? 19.141 -18.031 -10.859 1 91.19 287 GLU A CA 1
ATOM 2192 C C . GLU A 1 287 ? 19.047 -16.734 -10.078 1 91.19 287 GLU A C 1
ATOM 2194 O O . GLU A 1 287 ? 18.891 -15.656 -10.664 1 91.19 287 GLU A O 1
ATOM 2199 N N . ALA A 1 288 ? 19.156 -16.797 -8.766 1 95.12 288 ALA A N 1
ATOM 2200 C CA . ALA A 1 288 ? 19.125 -15.602 -7.926 1 95.12 288 ALA A CA 1
ATOM 2201 C C . ALA A 1 288 ? 20.391 -14.766 -8.109 1 95.12 288 ALA A C 1
ATOM 2203 O O . ALA A 1 288 ? 20.328 -13.539 -8.117 1 95.12 288 ALA A O 1
ATOM 2204 N N . ARG A 1 289 ? 21.484 -15.445 -8.258 1 95.5 289 ARG A N 1
ATOM 2205 C CA . ARG A 1 289 ? 22.75 -14.75 -8.5 1 95.5 289 ARG A CA 1
ATOM 2206 C C . ARG A 1 289 ? 22.719 -14.008 -9.828 1 95.5 289 ARG A C 1
ATOM 2208 O O . ARG A 1 289 ? 23.203 -12.875 -9.93 1 95.5 289 ARG A O 1
ATOM 2215 N N . THR A 1 290 ? 22.188 -14.664 -10.797 1 95.38 290 THR A N 1
ATOM 2216 C CA . THR A 1 290 ? 22.094 -14.055 -12.117 1 95.38 290 THR A CA 1
ATOM 2217 C C . THR A 1 290 ? 21.219 -12.797 -12.07 1 95.38 290 THR A C 1
ATOM 2219 O O . THR A 1 290 ? 21.547 -11.781 -12.672 1 95.38 290 THR A O 1
ATOM 2222 N N . LEU A 1 291 ? 20.078 -12.891 -11.359 1 97.44 291 LEU A N 1
ATOM 2223 C CA . LEU A 1 291 ? 19.219 -11.719 -11.227 1 97.44 291 LEU A CA 1
ATOM 2224 C C . LEU A 1 291 ? 19.922 -10.609 -10.445 1 97.44 291 LEU A C 1
ATOM 2226 O O . LEU A 1 291 ? 19.828 -9.438 -10.812 1 97.44 291 LEU A O 1
ATOM 2230 N N . LEU A 1 292 ? 20.609 -10.977 -9.391 1 97.81 292 LEU A N 1
ATOM 2231 C CA . LEU A 1 292 ? 21.359 -10.016 -8.586 1 97.81 292 LEU A CA 1
ATOM 2232 C C . LEU A 1 292 ? 22.344 -9.242 -9.445 1 97.81 292 LEU A C 1
ATOM 2234 O O . LEU A 1 292 ? 22.422 -8.008 -9.359 1 97.81 292 LEU A O 1
ATOM 2238 N N . GLU A 1 293 ? 23.094 -9.922 -10.25 1 96.94 293 GLU A N 1
ATOM 2239 C CA . GLU A 1 293 ? 24.078 -9.297 -11.133 1 96.94 293 GLU A CA 1
ATOM 2240 C C . GLU A 1 293 ? 23.422 -8.375 -12.148 1 96.94 293 GLU A C 1
ATOM 2242 O O . GLU A 1 293 ? 23.922 -7.293 -12.438 1 96.94 293 GLU A O 1
ATOM 2247 N N . HIS A 1 294 ? 22.328 -8.812 -12.633 1 97.69 294 HIS A N 1
ATOM 2248 C CA . HIS A 1 294 ? 21.578 -8.008 -13.586 1 97.69 294 HIS A CA 1
ATOM 2249 C C . HIS A 1 294 ? 21.125 -6.691 -12.961 1 97.69 294 HIS A C 1
ATOM 2251 O O . HIS A 1 294 ? 21.266 -5.629 -13.578 1 97.69 294 HIS A O 1
ATOM 2257 N N . LEU A 1 295 ? 20.562 -6.77 -11.734 1 98 295 LEU A N 1
ATOM 2258 C CA . LEU A 1 295 ? 20.062 -5.586 -11.047 1 98 295 LEU A CA 1
ATOM 2259 C C . LEU A 1 295 ? 21.203 -4.656 -10.664 1 98 295 LEU A C 1
ATOM 2261 O O . LEU A 1 295 ? 21.062 -3.432 -10.727 1 98 295 LEU A O 1
ATOM 2265 N N . ARG A 1 296 ? 22.312 -5.219 -10.305 1 96.56 296 ARG A N 1
ATOM 2266 C CA . ARG A 1 296 ? 23.5 -4.418 -9.992 1 96.56 296 ARG A CA 1
ATOM 2267 C C . ARG A 1 296 ? 23.984 -3.652 -11.219 1 96.56 296 ARG A C 1
ATOM 2269 O O . ARG A 1 296 ? 24.328 -2.471 -11.117 1 96.56 296 ARG A O 1
ATOM 2276 N N . ALA A 1 297 ? 24.016 -4.289 -12.289 1 95.12 297 ALA A N 1
ATOM 2277 C CA . ALA A 1 297 ? 24.453 -3.676 -13.539 1 95.12 297 ALA A CA 1
ATOM 2278 C C . ALA A 1 297 ? 23.516 -2.561 -13.969 1 95.12 297 ALA A C 1
ATOM 2280 O O . ALA A 1 297 ? 23.938 -1.532 -14.484 1 95.12 297 ALA A O 1
ATOM 2281 N N . ALA A 1 298 ? 22.234 -2.797 -13.797 1 92.06 298 ALA A N 1
ATOM 2282 C CA . ALA A 1 298 ? 21.234 -1.795 -14.148 1 92.06 298 ALA A CA 1
ATOM 2283 C C . ALA A 1 298 ? 21.406 -0.534 -13.305 1 92.06 298 ALA A C 1
ATOM 2285 O O . ALA A 1 298 ? 21.203 0.579 -13.797 1 92.06 298 ALA A O 1
ATOM 2286 N N . GLY A 1 299 ? 21.703 -0.726 -12.07 1 88.56 299 GLY A N 1
ATOM 2287 C CA . GLY A 1 299 ? 21.922 0.402 -11.18 1 88.56 299 GLY A CA 1
ATOM 2288 C C . GLY A 1 299 ? 23.156 1.209 -11.539 1 88.56 299 GLY A C 1
ATOM 2289 O O . GLY A 1 299 ? 23.156 2.438 -11.43 1 88.56 299 GLY A O 1
ATOM 2290 N N . SER A 1 300 ? 24.219 0.604 -11.945 1 81.88 300 SER A N 1
ATOM 2291 C CA . SER A 1 300 ? 25.469 1.255 -12.32 1 81.88 300 SER A CA 1
ATOM 2292 C C . SER A 1 300 ? 25.328 2.045 -13.617 1 81.88 300 SER A C 1
ATOM 2294 O O . SER A 1 300 ? 25.938 3.104 -13.781 1 81.88 300 SER A O 1
ATOM 2296 N N . ALA A 1 301 ? 24.516 1.565 -14.406 1 74.19 301 ALA A N 1
ATOM 2297 C CA . ALA A 1 301 ? 24.297 2.232 -15.688 1 74.19 301 ALA A CA 1
ATOM 2298 C C . ALA A 1 301 ? 23.547 3.549 -15.492 1 74.19 301 ALA A C 1
ATOM 2300 O O . ALA A 1 301 ? 23.797 4.52 -16.219 1 74.19 301 ALA A O 1
ATOM 2301 N N . SER A 1 302 ? 22.609 3.494 -14.578 1 68.56 302 SER A N 1
ATOM 2302 C CA . SER A 1 302 ? 21.828 4.691 -14.305 1 68.56 302 SER A CA 1
ATOM 2303 C C . SER A 1 302 ? 22.656 5.762 -13.617 1 68.56 302 SER A C 1
ATOM 2305 O O . SER A 1 302 ? 22.422 6.957 -13.805 1 68.56 302 SER A O 1
ATOM 2307 N N . ALA A 1 303 ? 23.672 5.426 -12.93 1 60 303 ALA A N 1
ATOM 2308 C CA . ALA A 1 303 ? 24.547 6.375 -12.258 1 60 303 ALA A CA 1
ATOM 2309 C C . ALA A 1 303 ? 25.469 7.07 -13.258 1 60 303 ALA A C 1
ATOM 2311 O O . ALA A 1 303 ? 25.906 8.203 -13.023 1 60 303 ALA A O 1
ATOM 2312 N N . SER A 1 304 ? 25.766 6.387 -14.312 1 47.47 304 SER A N 1
ATOM 2313 C CA . SER A 1 304 ? 26.672 6.945 -15.305 1 47.47 304 SER A CA 1
ATOM 2314 C C . SER A 1 304 ? 25.938 7.871 -16.266 1 47.47 304 SER A C 1
ATOM 2316 O O . SER A 1 304 ? 26.562 8.688 -16.953 1 47.47 304 SER A O 1
ATOM 2318 N N . ARG A 1 305 ? 24.594 7.879 -16.312 1 42.5 305 ARG A N 1
ATOM 2319 C CA . ARG A 1 305 ? 23.906 8.781 -17.234 1 42.5 305 ARG A CA 1
ATOM 2320 C C . ARG A 1 305 ? 23.391 10.008 -16.5 1 42.5 305 ARG A C 1
ATOM 2322 O O . ARG A 1 305 ? 23 9.93 -15.328 1 42.5 305 ARG A O 1
ATOM 2329 N N . MET B 1 1 ? 9.242 -6.395 35.656 1 50.44 1 MET B N 1
ATOM 2330 C CA . MET B 1 1 ? 8.109 -5.871 34.906 1 50.44 1 MET B CA 1
ATOM 2331 C C . MET B 1 1 ? 8.406 -4.477 34.344 1 50.44 1 MET B C 1
ATOM 2333 O O . MET B 1 1 ? 8.961 -3.637 35.062 1 50.44 1 MET B O 1
ATOM 2337 N N . ILE B 1 2 ? 8.398 -4.352 33.125 1 63.16 2 ILE B N 1
ATOM 2338 C CA . ILE B 1 2 ? 8.719 -3.062 32.5 1 63.16 2 ILE B CA 1
ATOM 2339 C C . ILE B 1 2 ? 7.637 -2.047 32.875 1 63.16 2 ILE B C 1
ATOM 2341 O O . ILE B 1 2 ? 6.445 -2.311 32.688 1 63.16 2 ILE B O 1
ATOM 2345 N N . ASN B 1 3 ? 8.008 -1.057 33.719 1 56.44 3 ASN B N 1
ATOM 2346 C CA . ASN B 1 3 ? 7.086 0.021 34.062 1 56.44 3 ASN B CA 1
ATOM 2347 C C . ASN B 1 3 ? 6.922 0.999 32.906 1 56.44 3 ASN B C 1
ATOM 2349 O O . ASN B 1 3 ? 7.855 1.731 32.562 1 56.44 3 ASN B O 1
ATOM 2353 N N . PRO B 1 4 ? 5.766 1.095 32.281 1 61.38 4 PRO B N 1
ATOM 2354 C CA . PRO B 1 4 ? 5.566 1.964 31.109 1 61.38 4 PRO B CA 1
ATOM 2355 C C . PRO B 1 4 ? 5.793 3.439 31.422 1 61.38 4 PRO B C 1
ATOM 2357 O O . PRO B 1 4 ? 6.102 4.23 30.531 1 61.38 4 PRO B O 1
ATOM 2360 N N . ALA B 1 5 ? 5.707 3.783 32.688 1 57.34 5 ALA B N 1
ATOM 2361 C CA . ALA B 1 5 ? 5.863 5.18 33.094 1 57.34 5 ALA B CA 1
ATOM 2362 C C . ALA B 1 5 ? 7.309 5.637 32.938 1 57.34 5 ALA B C 1
ATOM 2364 O O . ALA B 1 5 ? 7.59 6.84 32.906 1 57.34 5 ALA B O 1
ATOM 2365 N N . HIS B 1 6 ? 8.102 4.684 32.781 1 64.81 6 HIS B N 1
ATOM 2366 C CA . HIS B 1 6 ? 9.516 5.023 32.719 1 64.81 6 HIS B CA 1
ATOM 2367 C C . HIS B 1 6 ? 9.953 5.336 31.297 1 64.81 6 HIS B C 1
ATOM 2369 O O . HIS B 1 6 ? 11.07 5.801 31.062 1 64.81 6 HIS B O 1
ATOM 2375 N N . PHE B 1 7 ? 8.992 5.145 30.406 1 70.94 7 PHE B N 1
ATOM 2376 C CA . PHE B 1 7 ? 9.32 5.52 29.031 1 70.94 7 PHE B CA 1
ATOM 2377 C C . PHE B 1 7 ? 9.07 7.008 28.797 1 70.94 7 PHE B C 1
ATOM 2379 O O . PHE B 1 7 ? 8.102 7.566 29.328 1 70.94 7 PHE B O 1
ATOM 2386 N N . ASP B 1 8 ? 10.031 7.625 28.203 1 76.19 8 ASP B N 1
ATOM 2387 C CA . ASP B 1 8 ? 9.75 8.984 27.766 1 76.19 8 ASP B CA 1
ATOM 2388 C C . ASP B 1 8 ? 10.023 9.148 26.266 1 76.19 8 ASP B C 1
ATOM 2390 O O . ASP B 1 8 ? 10.844 8.43 25.703 1 76.19 8 ASP B O 1
ATOM 2394 N N . LEU B 1 9 ? 9.336 10.117 25.75 1 78.25 9 LEU B N 1
ATOM 2395 C CA . LEU B 1 9 ? 9.328 10.305 24.297 1 78.25 9 LEU B CA 1
ATOM 2396 C C . LEU B 1 9 ? 10.719 10.688 23.797 1 78.25 9 LEU B C 1
ATOM 2398 O O . LEU B 1 9 ? 11.125 10.266 22.719 1 78.25 9 LEU B O 1
ATOM 2402 N N . GLN B 1 10 ? 11.406 11.406 24.562 1 80.81 10 GLN B N 1
ATOM 2403 C CA . GLN B 1 10 ? 12.734 11.836 24.156 1 80.81 10 GLN B CA 1
ATOM 2404 C C . GLN B 1 10 ? 13.703 10.656 24.109 1 80.81 10 GLN B C 1
ATOM 2406 O O . GLN B 1 10 ? 14.531 10.57 23.203 1 80.81 10 GLN B O 1
ATOM 2411 N N . SER B 1 11 ? 13.625 9.781 25.047 1 84.75 11 SER B N 1
ATOM 2412 C CA . SER B 1 11 ? 14.461 8.586 25.047 1 84.75 11 SER B CA 1
ATOM 2413 C C . SER B 1 11 ? 14.18 7.719 23.828 1 84.75 11 SER B C 1
ATOM 2415 O O . SER B 1 11 ? 15.094 7.172 23.219 1 84.75 11 SER B O 1
ATOM 2417 N N . LEU B 1 12 ? 12.906 7.637 23.469 1 84.38 12 LEU B N 1
ATOM 2418 C CA . LEU B 1 12 ? 12.523 6.844 22.297 1 84.38 12 LEU B CA 1
ATOM 2419 C C . LEU B 1 12 ? 13.047 7.473 21.016 1 84.38 12 LEU B C 1
ATOM 2421 O O . LEU B 1 12 ? 13.5 6.766 20.109 1 84.38 12 LEU B O 1
ATOM 2425 N N . ARG B 1 13 ? 13.047 8.742 20.922 1 83.25 13 ARG B N 1
ATOM 2426 C CA . ARG B 1 13 ? 13.547 9.453 19.75 1 83.25 13 ARG B CA 1
ATOM 2427 C C . ARG B 1 13 ? 15.055 9.266 19.594 1 83.25 13 ARG B C 1
ATOM 2429 O O . ARG B 1 13 ? 15.539 8.992 18.5 1 83.25 13 ARG B O 1
ATOM 2436 N N . VAL B 1 14 ? 15.734 9.383 20.688 1 86.19 14 VAL B N 1
ATOM 2437 C CA . VAL B 1 14 ? 17.188 9.25 20.688 1 86.19 14 VAL B CA 1
ATOM 2438 C C . VAL B 1 14 ? 17.578 7.816 20.344 1 86.19 14 VAL B C 1
ATOM 2440 O O . VAL B 1 14 ? 18.531 7.586 19.594 1 86.19 14 VAL B O 1
ATOM 2443 N N . PHE B 1 15 ? 16.844 6.918 20.891 1 90.38 15 PHE B N 1
ATOM 2444 C CA . PHE B 1 15 ? 17.047 5.504 20.609 1 90.38 15 PHE B CA 1
ATOM 2445 C C . PHE B 1 15 ? 16.938 5.223 19.109 1 90.38 15 PHE B C 1
ATOM 2447 O O . PHE B 1 15 ? 17.797 4.57 18.531 1 90.38 15 PHE B O 1
ATOM 2454 N N . GLN B 1 16 ? 15.938 5.727 18.562 1 85.06 16 GLN B N 1
ATOM 2455 C CA . GLN B 1 16 ? 15.734 5.543 17.141 1 85.06 16 GLN B CA 1
ATOM 2456 C C . GLN B 1 16 ? 16.859 6.176 16.328 1 85.06 16 GLN B C 1
ATOM 2458 O O . GLN B 1 16 ? 17.312 5.613 15.328 1 85.06 16 GLN B O 1
ATOM 2463 N N . LEU B 1 17 ? 17.297 7.32 16.719 1 84.75 17 LEU B N 1
ATOM 2464 C CA . LEU B 1 17 ? 18.391 8.023 16.031 1 84.75 17 LEU B CA 1
ATOM 2465 C C . LEU B 1 17 ? 19.688 7.23 16.109 1 84.75 17 LEU B C 1
ATOM 2467 O O . LEU B 1 17 ? 20.422 7.137 15.117 1 84.75 17 LEU B O 1
ATOM 2471 N N . VAL B 1 18 ? 19.922 6.684 17.219 1 88.62 18 VAL B N 1
ATOM 2472 C CA . VAL B 1 18 ? 21.125 5.867 17.375 1 88.62 18 VAL B CA 1
ATOM 2473 C C . VAL B 1 18 ? 21.031 4.637 16.469 1 88.62 18 VAL B C 1
ATOM 2475 O O . VAL B 1 18 ? 22.016 4.254 15.836 1 88.62 18 VAL B O 1
ATOM 2478 N N . ALA B 1 19 ? 19.906 4.062 16.5 1 85.5 19 ALA B N 1
ATOM 2479 C CA . ALA B 1 19 ? 19.703 2.877 15.672 1 85.5 19 ALA B CA 1
ATOM 2480 C C . ALA B 1 19 ? 19.922 3.191 14.195 1 85.5 19 ALA B C 1
ATOM 2482 O O . ALA B 1 19 ? 20.484 2.377 13.461 1 85.5 19 ALA B O 1
ATOM 2483 N N . GLN B 1 20 ? 19.516 4.309 13.836 1 80.44 20 GLN B N 1
ATOM 2484 C CA . GLN B 1 20 ? 19.625 4.738 12.445 1 80.44 20 GLN B CA 1
ATOM 2485 C C . GLN B 1 20 ? 21.078 5.059 12.086 1 80.44 20 GLN B C 1
ATOM 2487 O O . GLN B 1 20 ? 21.531 4.746 10.984 1 80.44 20 GLN B O 1
ATOM 2492 N N . CYS B 1 21 ? 21.75 5.676 13.039 1 81.44 21 CYS B N 1
ATOM 2493 C CA . CYS B 1 21 ? 23.109 6.137 12.805 1 81.44 21 CYS B CA 1
ATOM 2494 C C . CYS B 1 21 ? 24.109 4.996 12.945 1 81.44 21 CYS B C 1
ATOM 2496 O O . CYS B 1 21 ? 25.188 5.035 12.367 1 81.44 21 CYS B O 1
ATOM 2498 N N . GLY B 1 22 ? 23.734 3.988 13.68 1 81 22 GLY B N 1
ATOM 2499 C CA . GLY B 1 22 ? 24.641 2.887 13.977 1 81 22 GLY B CA 1
ATOM 2500 C C . GLY B 1 22 ? 25.766 3.273 14.914 1 81 22 GLY B C 1
ATOM 2501 O O . GLY B 1 22 ? 26.844 2.676 14.875 1 81 22 GLY B O 1
ATOM 2502 N N . GLY B 1 23 ? 25.594 4.41 15.609 1 86.5 23 GLY B N 1
ATOM 2503 C CA . GLY B 1 23 ? 26.625 4.863 16.531 1 86.5 23 GLY B CA 1
ATOM 2504 C C . GLY B 1 23 ? 26.156 5.988 17.438 1 86.5 23 GLY B C 1
ATOM 2505 O O . GLY B 1 23 ? 25.234 6.727 17.094 1 86.5 23 GLY B O 1
ATOM 2506 N N . LEU B 1 24 ? 26.844 6.098 18.594 1 89 24 LEU B N 1
ATOM 2507 C CA . LEU B 1 24 ? 26.453 7.078 19.594 1 89 24 LEU B CA 1
ATOM 2508 C C . LEU B 1 24 ? 26.953 8.469 19.219 1 89 24 LEU B C 1
ATOM 2510 O O . LEU B 1 24 ? 26.25 9.461 19.406 1 89 24 LEU B O 1
ATOM 2514 N N . THR B 1 25 ? 28.094 8.508 18.594 1 88.19 25 THR B N 1
ATOM 2515 C CA . THR B 1 25 ? 28.719 9.797 18.312 1 88.19 25 THR B CA 1
ATOM 2516 C C . THR B 1 25 ? 27.922 10.555 17.25 1 88.19 25 THR B C 1
ATOM 2518 O O . THR B 1 25 ? 27.594 11.734 17.438 1 88.19 25 THR B O 1
ATOM 2521 N N . GLN B 1 26 ? 27.641 9.93 16.281 1 87.5 26 GLN B N 1
ATOM 2522 C CA . GLN B 1 26 ? 26.875 10.562 15.211 1 87.5 26 GLN B CA 1
ATOM 2523 C C . GLN B 1 26 ? 25.484 10.953 15.68 1 87.5 26 GLN B C 1
ATOM 2525 O O . GLN B 1 26 ? 24.984 12.023 15.328 1 87.5 26 GLN B O 1
ATOM 2530 N N . ALA B 1 27 ? 24.953 10.086 16.406 1 88.94 27 ALA B N 1
ATOM 2531 C CA . ALA B 1 27 ? 23.625 10.367 16.938 1 88.94 27 ALA B CA 1
ATOM 2532 C C . ALA B 1 27 ? 23.656 11.578 17.875 1 88.94 27 ALA B C 1
ATOM 2534 O O . ALA B 1 27 ? 22.734 12.398 17.859 1 88.94 27 ALA B O 1
ATOM 2535 N N . ALA B 1 28 ? 24.672 11.719 18.641 1 90 28 ALA B N 1
ATOM 2536 C CA . ALA B 1 28 ? 24.812 12.859 19.547 1 90 28 ALA B CA 1
ATOM 2537 C C . ALA B 1 28 ? 24.891 14.172 18.766 1 90 28 ALA B C 1
ATOM 2539 O O . ALA B 1 28 ? 24.234 15.156 19.125 1 90 28 ALA B O 1
ATOM 2540 N N . ASN B 1 29 ? 25.578 14.141 17.75 1 85.62 29 ASN B N 1
ATOM 2541 C CA . ASN B 1 29 ? 25.719 15.32 16.906 1 85.62 29 ASN B CA 1
ATOM 2542 C C . ASN B 1 29 ? 24.375 15.734 16.297 1 85.62 29 ASN B C 1
ATOM 2544 O O . ASN B 1 29 ? 24.031 16.906 16.281 1 85.62 29 ASN B O 1
ATOM 2548 N N . LYS B 1 30 ? 23.656 14.773 15.961 1 80.62 30 LYS B N 1
ATOM 2549 C CA . LYS B 1 30 ? 22.391 15.031 15.258 1 80.62 30 LYS B CA 1
ATOM 2550 C C . LYS B 1 30 ? 21.297 15.453 16.234 1 80.62 30 LYS B C 1
ATOM 2552 O O . LYS B 1 30 ? 20.344 16.125 15.836 1 80.62 30 LYS B O 1
ATOM 2557 N N . SER B 1 31 ? 21.438 15.031 17.406 1 79.75 31 SER B N 1
ATOM 2558 C CA . SER B 1 31 ? 20.391 15.305 18.391 1 79.75 31 SER B CA 1
ATOM 2559 C C . SER B 1 31 ? 20.766 16.5 19.281 1 79.75 31 SER B C 1
ATOM 2561 O O . SER B 1 31 ? 20.078 16.797 20.25 1 79.75 31 SER B O 1
ATOM 2563 N N . HIS B 1 32 ? 21.859 17.078 19.031 1 81.94 32 HIS B N 1
ATOM 2564 C CA . HIS B 1 32 ? 22.344 18.219 19.812 1 81.94 32 HIS B CA 1
ATOM 2565 C C . HIS B 1 32 ? 22.484 17.875 21.281 1 81.94 32 HIS B C 1
ATOM 2567 O O . HIS B 1 32 ? 22.031 18.625 22.156 1 81.94 32 HIS B O 1
ATOM 2573 N N . MET B 1 33 ? 22.922 16.688 21.531 1 85.31 33 MET B N 1
ATOM 2574 C CA . MET B 1 33 ? 23.234 16.203 22.875 1 85.31 33 MET B CA 1
ATOM 2575 C C . MET B 1 33 ? 24.703 15.836 23 1 85.31 33 MET B C 1
ATOM 2577 O O . MET B 1 33 ? 25.375 15.57 22 1 85.31 33 MET B O 1
ATOM 2581 N N . THR B 1 34 ? 25.219 15.984 24.203 1 90.06 34 THR B N 1
ATOM 2582 C CA . THR B 1 34 ? 26.547 15.461 24.438 1 90.06 34 THR B CA 1
ATOM 2583 C C . THR B 1 34 ? 26.562 13.938 24.375 1 90.06 34 THR B C 1
ATOM 2585 O O . THR B 1 34 ? 25.531 13.289 24.594 1 90.06 34 THR B O 1
ATOM 2588 N N . LEU B 1 35 ? 27.672 13.469 24 1 92.12 35 LEU B N 1
ATOM 2589 C CA . LEU B 1 35 ? 27.844 12.023 23.938 1 92.12 35 LEU B CA 1
ATOM 2590 C C . LEU B 1 35 ? 27.5 11.375 25.281 1 92.12 35 LEU B C 1
ATOM 2592 O O . LEU B 1 35 ? 26.906 10.305 25.312 1 92.12 35 LEU B O 1
ATOM 2596 N N . SER B 1 36 ? 27.906 11.992 26.344 1 92.75 36 SER B N 1
ATOM 2597 C CA . SER B 1 36 ? 27.672 11.461 27.688 1 92.75 36 SER B CA 1
ATOM 2598 C C . SER B 1 36 ? 26.172 11.414 28 1 92.75 36 SER B C 1
ATOM 2600 O O . SER B 1 36 ? 25.672 10.43 28.547 1 92.75 36 SER B O 1
ATOM 2602 N N . ALA B 1 37 ? 25.516 12.484 27.656 1 90.5 37 ALA B N 1
ATOM 2603 C CA . ALA B 1 37 ? 24.078 12.555 27.906 1 90.5 37 ALA B CA 1
ATOM 2604 C C . ALA B 1 37 ? 23.328 11.508 27.078 1 90.5 37 ALA B C 1
ATOM 2606 O O . ALA B 1 37 ? 22.422 10.844 27.594 1 90.5 37 ALA B O 1
ATOM 2607 N N . LEU B 1 38 ? 23.672 11.391 25.844 1 92.38 38 LEU B N 1
ATOM 2608 C CA . LEU B 1 38 ? 23.031 10.438 24.953 1 92.38 38 LEU B CA 1
ATOM 2609 C C . LEU B 1 38 ? 23.312 9.008 25.406 1 92.38 38 LEU B C 1
ATOM 2611 O O . LEU B 1 38 ? 22.391 8.172 25.422 1 92.38 38 LEU B O 1
ATOM 2615 N N . SER B 1 39 ? 24.531 8.711 25.781 1 92.62 39 SER B N 1
ATOM 2616 C CA . SER B 1 39 ? 24.906 7.383 26.25 1 92.62 39 SER B CA 1
ATOM 2617 C C . SER B 1 39 ? 24.141 7.02 27.531 1 92.62 39 SER B C 1
ATOM 2619 O O . SER B 1 39 ? 23.688 5.887 27.672 1 92.62 39 SER B O 1
ATOM 2621 N N . LYS B 1 40 ? 24.047 7.965 28.391 1 92 40 LYS B N 1
ATOM 2622 C CA . LYS B 1 40 ? 23.312 7.742 29.625 1 92 40 LYS B CA 1
ATOM 2623 C C . LYS B 1 40 ? 21.844 7.449 29.359 1 92 40 LYS B C 1
ATOM 2625 O O . LYS B 1 40 ? 21.25 6.562 29.984 1 92 40 LYS B O 1
ATOM 2630 N N . ARG B 1 41 ? 21.266 8.203 28.5 1 89.69 41 ARG B N 1
ATOM 2631 C CA . ARG B 1 41 ? 19.859 8.023 28.156 1 89.69 41 ARG B CA 1
ATOM 2632 C C . ARG B 1 41 ? 19.609 6.629 27.594 1 89.69 41 ARG B C 1
ATOM 2634 O O . ARG B 1 41 ? 18.594 6.008 27.891 1 89.69 41 ARG B O 1
ATOM 2641 N N . ILE B 1 42 ? 20.484 6.172 26.719 1 91.62 42 ILE B N 1
ATOM 2642 C CA . ILE B 1 42 ? 20.359 4.84 26.141 1 91.62 42 ILE B CA 1
ATOM 2643 C C . ILE B 1 42 ? 20.516 3.781 27.234 1 91.62 42 ILE B C 1
ATOM 2645 O O . ILE B 1 42 ? 19.766 2.801 27.266 1 91.62 42 ILE B O 1
ATOM 2649 N N . ALA B 1 43 ? 21.469 4.008 28.094 1 92.12 43 ALA B N 1
ATOM 2650 C CA . ALA B 1 43 ? 21.688 3.088 29.219 1 92.12 43 ALA B CA 1
ATOM 2651 C C . ALA B 1 43 ? 20.453 3.023 30.109 1 92.12 43 ALA B C 1
ATOM 2653 O O . ALA B 1 43 ? 20.062 1.941 30.547 1 92.12 43 ALA B O 1
ATOM 2654 N N . ASP B 1 44 ? 19.938 4.168 30.359 1 88.38 44 ASP B N 1
ATOM 2655 C CA . ASP B 1 44 ? 18.734 4.234 31.188 1 88.38 44 ASP B CA 1
ATOM 2656 C C . ASP B 1 44 ? 17.562 3.504 30.516 1 88.38 44 ASP B C 1
ATOM 2658 O O . ASP B 1 44 ? 16.781 2.832 31.188 1 88.38 44 ASP B O 1
ATOM 2662 N N . LEU B 1 45 ? 17.391 3.693 29.266 1 88.81 45 LEU B N 1
ATOM 2663 C CA . LEU B 1 45 ? 16.344 3.006 28.516 1 88.81 45 LEU B CA 1
ATOM 2664 C C . LEU B 1 45 ? 16.531 1.493 28.578 1 88.81 45 LEU B C 1
ATOM 2666 O O . LEU B 1 45 ? 15.555 0.751 28.75 1 88.81 45 LEU B O 1
ATOM 2670 N N . GLU B 1 46 ? 17.766 1.043 28.438 1 90 46 GLU B N 1
ATOM 2671 C CA . GLU B 1 46 ? 18.062 -0.382 28.547 1 90 46 GLU B CA 1
ATOM 2672 C C . GLU B 1 46 ? 17.734 -0.913 29.938 1 90 46 GLU B C 1
ATOM 2674 O O . GLU B 1 46 ? 17.234 -2.027 30.078 1 90 46 GLU B O 1
ATOM 2679 N N . ARG B 1 47 ? 18.016 -0.133 30.922 1 83.25 47 ARG B N 1
ATOM 2680 C CA . ARG B 1 47 ? 17.656 -0.502 32.281 1 83.25 47 ARG B CA 1
ATOM 2681 C C . ARG B 1 47 ? 16.156 -0.627 32.438 1 83.25 47 ARG B C 1
ATOM 2683 O O . ARG B 1 47 ? 15.664 -1.556 33.094 1 83.25 47 ARG B O 1
ATOM 2690 N N . THR B 1 48 ? 15.492 0.327 31.906 1 78.88 48 THR B N 1
ATOM 2691 C CA . THR B 1 48 ? 14.039 0.34 31.969 1 78.88 48 THR B CA 1
ATOM 2692 C C . THR B 1 48 ? 13.453 -0.916 31.328 1 78.88 48 THR B C 1
ATOM 2694 O O . THR B 1 48 ? 12.523 -1.52 31.875 1 78.88 48 THR B O 1
ATOM 2697 N N . VAL B 1 49 ? 14.031 -1.273 30.156 1 81.56 49 VAL B N 1
ATOM 2698 C CA . VAL B 1 49 ? 13.508 -2.412 29.406 1 81.56 49 VAL B CA 1
ATOM 2699 C C . VAL B 1 49 ? 14.07 -3.711 29.969 1 81.56 49 VAL B C 1
ATOM 2701 O O . VAL B 1 49 ? 13.5 -4.785 29.781 1 81.56 49 VAL B O 1
ATOM 2704 N N . GLY B 1 50 ? 15.172 -3.654 30.672 1 83.19 50 GLY B N 1
ATOM 2705 C CA . GLY B 1 50 ? 15.758 -4.797 31.344 1 83.19 50 GLY B CA 1
ATOM 2706 C C . GLY B 1 50 ? 16.625 -5.645 30.453 1 83.19 50 GLY B C 1
ATOM 2707 O O . GLY B 1 50 ? 16.906 -6.809 30.75 1 83.19 50 GLY B O 1
ATOM 2708 N N . CYS B 1 51 ? 16.938 -5.121 29.281 1 85.19 51 CYS B N 1
ATOM 2709 C CA . CYS B 1 51 ? 17.828 -5.848 28.375 1 85.19 51 CYS B CA 1
ATOM 2710 C C . CYS B 1 51 ? 18.625 -4.883 27.516 1 85.19 51 CYS B C 1
ATOM 2712 O O . CYS B 1 51 ? 18.281 -3.703 27.406 1 85.19 51 CYS B O 1
ATOM 2714 N N . ALA B 1 52 ? 19.672 -5.387 27.016 1 89.75 52 ALA B N 1
ATOM 2715 C CA . ALA B 1 52 ? 20.484 -4.598 26.094 1 89.75 52 ALA B CA 1
ATOM 2716 C C . ALA B 1 52 ? 19.75 -4.391 24.766 1 89.75 52 ALA B C 1
ATOM 2718 O O . ALA B 1 52 ? 19.109 -5.309 24.25 1 89.75 52 ALA B O 1
ATOM 2719 N N . LEU B 1 53 ? 19.828 -3.158 24.359 1 90.38 53 LEU B N 1
ATOM 2720 C CA . LEU B 1 53 ? 19.172 -2.828 23.094 1 90.38 53 LEU B CA 1
ATOM 2721 C C . LEU B 1 53 ? 20.188 -2.744 21.953 1 90.38 53 LEU B C 1
ATOM 2723 O O . LEU B 1 53 ? 19.828 -2.85 20.781 1 90.38 53 LEU B O 1
ATOM 2727 N N . PHE B 1 54 ? 21.438 -2.49 22.359 1 90.19 54 PHE B N 1
ATOM 2728 C CA . PHE B 1 54 ? 22.531 -2.404 21.391 1 90.19 54 PHE B CA 1
ATOM 2729 C C . PHE B 1 54 ? 23.672 -3.328 21.797 1 90.19 54 PHE B C 1
ATOM 2731 O O . PHE B 1 54 ? 23.859 -3.613 22.984 1 90.19 54 PHE B O 1
ATOM 2738 N N . LEU B 1 55 ? 24.328 -3.846 20.719 1 87.94 55 LEU B N 1
ATOM 2739 C CA . LEU B 1 55 ? 25.578 -4.566 20.906 1 87.94 55 LEU B CA 1
ATOM 2740 C C . LEU B 1 55 ? 26.734 -3.834 20.234 1 87.94 55 LEU B C 1
ATOM 2742 O O . LEU B 1 55 ? 26.578 -3.316 19.125 1 87.94 55 LEU B O 1
ATOM 2746 N N . ARG B 1 56 ? 27.812 -3.754 20.984 1 84.12 56 ARG B N 1
ATOM 2747 C CA . ARG B 1 56 ? 29 -3.123 20.422 1 84.12 56 ARG B CA 1
ATOM 2748 C C . ARG B 1 56 ? 29.734 -4.074 19.484 1 84.12 56 ARG B C 1
ATOM 2750 O O . ARG B 1 56 ? 29.969 -5.234 19.828 1 84.12 56 ARG B O 1
ATOM 2757 N N . VAL B 1 57 ? 29.859 -3.639 18.297 1 79.25 57 VAL B N 1
ATOM 2758 C CA . VAL B 1 57 ? 30.609 -4.402 17.297 1 79.25 57 VAL B CA 1
ATOM 2759 C C . VAL B 1 57 ? 31.75 -3.551 16.75 1 79.25 57 VAL B C 1
ATOM 2761 O O . VAL B 1 57 ? 31.922 -2.396 17.156 1 79.25 57 VAL B O 1
ATOM 2764 N N . ARG B 1 58 ? 32.656 -4.211 15.898 1 70.94 58 ARG B N 1
ATOM 2765 C CA . ARG B 1 58 ? 33.844 -3.545 15.383 1 70.94 58 ARG B CA 1
ATOM 2766 C C . ARG B 1 58 ? 33.5 -2.246 14.672 1 70.94 58 ARG B C 1
ATOM 2768 O O . ARG B 1 58 ? 34.188 -1.234 14.82 1 70.94 58 ARG B O 1
ATOM 2775 N N . ARG B 1 59 ? 32.406 -2.207 14.047 1 68.19 59 ARG B N 1
ATOM 2776 C CA . ARG B 1 59 ? 32.094 -1.059 13.211 1 68.19 59 ARG B CA 1
ATOM 2777 C C . ARG B 1 59 ? 30.984 -0.216 13.852 1 68.19 59 ARG B C 1
ATOM 2779 O O . ARG B 1 59 ? 30.281 0.521 13.156 1 68.19 59 ARG B O 1
ATOM 2786 N N . GLY B 1 60 ? 30.797 -0.293 15.18 1 81.25 60 GLY B N 1
ATOM 2787 C CA . GLY B 1 60 ? 29.828 0.557 15.828 1 81.25 60 GLY B CA 1
ATOM 2788 C C . GLY B 1 60 ? 28.828 -0.218 16.688 1 81.25 60 GLY B C 1
ATOM 2789 O O . GLY B 1 60 ? 29.219 -1.106 17.438 1 81.25 60 GLY B O 1
ATOM 2790 N N . LEU B 1 61 ? 27.547 0.316 16.641 1 85.5 61 LEU B N 1
ATOM 2791 C CA . LEU B 1 61 ? 26.484 -0.31 17.422 1 85.5 61 LEU B CA 1
ATOM 2792 C C . LEU B 1 61 ? 25.516 -1.047 16.516 1 85.5 61 LEU B C 1
ATOM 2794 O O . LEU B 1 61 ? 25.203 -0.574 15.414 1 85.5 61 LEU B O 1
ATOM 2798 N N . GLU B 1 62 ? 25.188 -2.221 16.922 1 85.06 62 GLU B N 1
ATOM 2799 C CA . GLU B 1 62 ? 24.125 -2.971 16.25 1 85.06 62 GLU B CA 1
ATOM 2800 C C . GLU B 1 62 ? 22.969 -3.262 17.188 1 85.06 62 GLU B C 1
ATOM 2802 O O . GLU B 1 62 ? 23.172 -3.439 18.391 1 85.06 62 GLU B O 1
ATOM 2807 N N . LEU B 1 63 ? 21.797 -3.301 16.562 1 84.62 63 LEU B N 1
ATOM 2808 C CA . LEU B 1 63 ? 20.609 -3.58 17.359 1 84.62 63 LEU B CA 1
ATOM 2809 C C . LEU B 1 63 ? 20.578 -5.043 17.781 1 84.62 63 LEU B C 1
ATOM 2811 O O . LEU B 1 63 ? 20.906 -5.934 17 1 84.62 63 LEU B O 1
ATOM 2815 N N . THR B 1 64 ? 20.234 -5.309 19.109 1 81.62 64 THR B N 1
ATOM 2816 C CA . THR B 1 64 ? 19.844 -6.641 19.562 1 81.62 64 THR B CA 1
ATOM 2817 C C . THR B 1 64 ? 18.453 -7.008 19.062 1 81.62 64 THR B C 1
ATOM 2819 O O . THR B 1 64 ? 17.75 -6.16 18.5 1 81.62 64 THR B O 1
ATOM 2822 N N . PRO B 1 65 ? 18.109 -8.266 19.172 1 74.88 65 PRO B N 1
ATOM 2823 C CA . PRO B 1 65 ? 16.734 -8.617 18.844 1 74.88 65 PRO B CA 1
ATOM 2824 C C . PRO B 1 65 ? 15.711 -7.762 19.594 1 74.88 65 PRO B C 1
ATOM 2826 O O . PRO B 1 65 ? 14.734 -7.297 19 1 74.88 65 PRO B O 1
ATOM 2829 N N . ALA B 1 66 ? 15.977 -7.57 20.812 1 78.5 66 ALA B N 1
ATOM 2830 C CA . ALA B 1 66 ? 15.125 -6.691 21.594 1 78.5 66 ALA B CA 1
ATOM 2831 C C . ALA B 1 66 ? 15.148 -5.266 21.062 1 78.5 66 ALA B C 1
ATOM 2833 O O . ALA B 1 66 ? 14.133 -4.57 21.062 1 78.5 66 ALA B O 1
ATOM 2834 N N . GLY B 1 67 ? 16.297 -4.848 20.641 1 84.12 67 GLY B N 1
ATOM 2835 C CA . GLY B 1 67 ? 16.438 -3.533 20.031 1 84.12 67 GLY B CA 1
ATOM 2836 C C . GLY B 1 67 ? 15.578 -3.354 18.797 1 84.12 67 GLY B C 1
ATOM 2837 O O . GLY B 1 67 ? 14.93 -2.322 18.625 1 84.12 67 GLY B O 1
ATOM 2838 N N . HIS B 1 68 ? 15.578 -4.363 18.016 1 78 68 HIS B N 1
ATOM 2839 C CA . HIS B 1 68 ? 14.766 -4.32 16.797 1 78 68 HIS B CA 1
ATOM 2840 C C . HIS B 1 68 ? 13.289 -4.199 17.125 1 78 68 HIS B C 1
ATOM 2842 O O . HIS B 1 68 ? 12.562 -3.43 16.5 1 78 68 HIS B O 1
ATOM 2848 N N . GLU B 1 69 ? 12.875 -4.906 18.062 1 74.44 69 GLU B N 1
ATOM 2849 C CA . GLU B 1 69 ? 11.477 -4.855 18.484 1 74.44 69 GLU B CA 1
ATOM 2850 C C . GLU B 1 69 ? 11.117 -3.477 19.047 1 74.44 69 GLU B C 1
ATOM 2852 O O . GLU B 1 69 ? 10.062 -2.932 18.734 1 74.44 69 GLU B O 1
ATOM 2857 N N . LEU B 1 70 ? 12.016 -2.951 19.766 1 80.5 70 LEU B N 1
ATOM 2858 C CA . LEU B 1 70 ? 11.727 -1.656 20.375 1 80.5 70 LEU B CA 1
ATOM 2859 C C . LEU B 1 70 ? 11.703 -0.555 19.312 1 80.5 70 LEU B C 1
ATOM 2861 O O . LEU B 1 70 ? 10.938 0.404 19.438 1 80.5 70 LEU B O 1
ATOM 2865 N N . VAL B 1 71 ? 12.539 -0.703 18.328 1 81.44 71 VAL B N 1
ATOM 2866 C CA . VAL B 1 71 ? 12.523 0.283 17.25 1 81.44 71 VAL B CA 1
ATOM 2867 C C . VAL B 1 71 ? 11.133 0.338 16.625 1 81.44 71 VAL B C 1
ATOM 2869 O O . VAL B 1 71 ? 10.602 1.422 16.375 1 81.44 71 VAL B O 1
ATOM 2872 N N . GLN B 1 72 ? 10.586 -0.762 16.438 1 73.56 72 GLN B N 1
ATOM 2873 C CA . GLN B 1 72 ? 9.258 -0.835 15.828 1 73.56 72 GLN B CA 1
ATOM 2874 C C . GLN B 1 72 ? 8.203 -0.205 16.734 1 73.56 72 GLN B C 1
ATOM 2876 O O . GLN B 1 72 ? 7.387 0.597 16.281 1 73.56 72 GLN B O 1
ATOM 2881 N N . HIS B 1 73 ? 8.266 -0.521 17.953 1 74.56 73 HIS B N 1
ATOM 2882 C CA . HIS B 1 73 ? 7.301 0.022 18.906 1 74.56 73 HIS B CA 1
ATOM 2883 C C . HIS B 1 73 ? 7.504 1.522 19.094 1 74.56 73 HIS B C 1
ATOM 2885 O O . HIS B 1 73 ? 6.531 2.277 19.188 1 74.56 73 HIS B O 1
ATOM 2891 N N . ALA B 1 74 ? 8.773 1.892 19.203 1 79.75 74 ALA B N 1
ATOM 2892 C CA . ALA B 1 74 ? 9.086 3.311 19.359 1 79.75 74 ALA B CA 1
ATOM 2893 C C . ALA B 1 74 ? 8.547 4.129 18.188 1 79.75 74 ALA B C 1
ATOM 2895 O O . ALA B 1 74 ? 7.965 5.199 18.391 1 79.75 74 ALA B O 1
ATOM 2896 N N . ARG B 1 75 ? 8.719 3.576 17.094 1 74.38 75 ARG B N 1
ATOM 2897 C CA . ARG B 1 75 ? 8.211 4.238 15.891 1 74.38 75 ARG B CA 1
ATOM 2898 C C . ARG B 1 75 ? 6.703 4.426 15.969 1 74.38 75 ARG B C 1
ATOM 2900 O O . ARG B 1 75 ? 6.191 5.508 15.672 1 74.38 75 ARG B O 1
ATOM 2907 N N . MET B 1 76 ? 6.023 3.439 16.344 1 70.44 76 MET B N 1
ATOM 2908 C CA . MET B 1 76 ? 4.566 3.492 16.453 1 70.44 76 MET B CA 1
ATOM 2909 C C . MET B 1 76 ? 4.129 4.535 17.469 1 70.44 76 MET B C 1
ATOM 2911 O O . MET B 1 76 ? 3.209 5.312 17.219 1 70.44 76 MET B O 1
ATOM 2915 N N . VAL B 1 77 ? 4.801 4.57 18.578 1 71.56 77 VAL B N 1
ATOM 2916 C CA . VAL B 1 77 ? 4.477 5.516 19.641 1 71.56 77 VAL B CA 1
ATOM 2917 C C . VAL B 1 77 ? 4.742 6.941 19.156 1 71.56 77 VAL B C 1
ATOM 2919 O O . VAL B 1 77 ? 3.895 7.824 19.312 1 71.56 77 VAL B O 1
ATOM 2922 N N . LEU B 1 78 ? 5.875 7.133 18.594 1 75.25 78 LEU B N 1
ATOM 2923 C CA . LEU B 1 78 ? 6.254 8.469 18.156 1 75.25 78 LEU B CA 1
ATOM 2924 C C . LEU B 1 78 ? 5.34 8.945 17.031 1 75.25 78 LEU B C 1
ATOM 2926 O O . LEU B 1 78 ? 4.977 10.125 16.984 1 75.25 78 LEU B O 1
ATOM 2930 N N . ASP B 1 79 ? 4.977 8.047 16.188 1 70.12 79 ASP B N 1
ATOM 2931 C CA . ASP B 1 79 ? 4.031 8.367 15.133 1 70.12 79 ASP B CA 1
ATOM 2932 C C . ASP B 1 79 ? 2.688 8.812 15.711 1 70.12 79 ASP B C 1
ATOM 2934 O O . ASP B 1 79 ? 2.088 9.773 15.234 1 70.12 79 ASP B O 1
ATOM 2938 N N . LYS B 1 80 ? 2.27 8.102 16.703 1 68.25 80 LYS B N 1
ATOM 2939 C CA . LYS B 1 80 ? 1.006 8.438 17.359 1 68.25 80 LYS B CA 1
ATOM 2940 C C . LYS B 1 80 ? 1.091 9.797 18.047 1 68.25 80 LYS B C 1
ATOM 2942 O O . LYS B 1 80 ? 0.13 10.562 18.047 1 68.25 80 LYS B O 1
ATOM 2947 N N . VAL B 1 81 ? 2.205 10.07 18.625 1 67.56 81 VAL B N 1
ATOM 2948 C CA . VAL B 1 81 ? 2.422 11.359 19.281 1 67.56 81 VAL B CA 1
ATOM 2949 C C . VAL B 1 81 ? 2.395 12.477 18.25 1 67.56 81 VAL B C 1
ATOM 2951 O O . VAL B 1 81 ? 1.785 13.523 18.484 1 67.56 81 VAL B O 1
ATOM 2954 N N . ASN B 1 82 ? 3.068 12.281 17.188 1 67.81 82 ASN B N 1
ATOM 2955 C CA . ASN B 1 82 ? 3.07 13.273 16.109 1 67.81 82 ASN B CA 1
ATOM 2956 C C . ASN B 1 82 ? 1.664 13.523 15.578 1 67.81 82 ASN B C 1
ATOM 2958 O O . ASN B 1 82 ? 1.279 14.664 15.344 1 67.81 82 ASN B O 1
ATOM 2962 N N . GLN B 1 83 ? 1.013 12.43 15.391 1 66.94 83 GLN B N 1
ATOM 2963 C CA . GLN B 1 83 ? -0.372 12.539 14.945 1 66.94 83 GLN B CA 1
ATOM 2964 C C . GLN B 1 83 ? -1.211 13.336 15.938 1 66.94 83 GLN B C 1
ATOM 2966 O O . GLN B 1 83 ? -1.973 14.219 15.547 1 66.94 83 GLN B O 1
ATOM 2971 N N . MET B 1 84 ? -1.047 13.07 17.172 1 65.31 84 MET B N 1
ATOM 2972 C CA . MET B 1 84 ? -1.756 13.773 18.25 1 65.31 84 MET B CA 1
ATOM 2973 C C . MET B 1 84 ? -1.428 15.266 18.234 1 65.31 84 MET B C 1
ATOM 2975 O O . MET B 1 84 ? -2.324 16.109 18.328 1 65.31 84 MET B O 1
ATOM 2979 N N . ALA B 1 85 ? -0.189 15.57 18.156 1 65 85 ALA B N 1
ATOM 2980 C CA . ALA B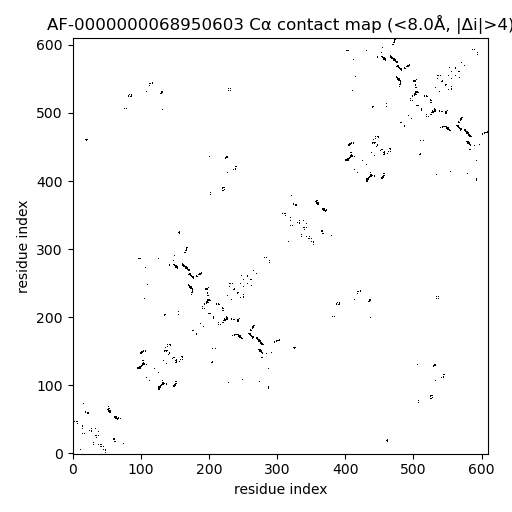 1 85 ? 0.243 16.969 18.125 1 65 85 ALA B CA 1
ATOM 2981 C C . ALA B 1 85 ? -0.392 17.703 16.953 1 65 85 ALA B C 1
ATOM 2983 O O . ALA B 1 85 ? -0.847 18.844 17.094 1 65 85 ALA B O 1
ATOM 2984 N N . GLY B 1 86 ? -0.4 17.094 15.797 1 62.81 86 GLY B N 1
ATOM 2985 C CA . GLY B 1 86 ? -1.043 17.688 14.633 1 62.81 86 GLY B CA 1
ATOM 2986 C C . GLY B 1 86 ? -2.523 17.953 14.836 1 62.81 86 GLY B C 1
ATOM 2987 O O . GLY B 1 86 ? -3.021 19.016 14.492 1 62.81 86 GLY B O 1
ATOM 2988 N N . GLU B 1 87 ? -3.17 17.016 15.422 1 62.28 87 GLU B N 1
ATOM 2989 C CA . GLU B 1 87 ? -4.605 17.125 15.664 1 62.28 87 GLU B CA 1
ATOM 2990 C C . GLU B 1 87 ? -4.906 18.219 16.688 1 62.28 87 GLU B C 1
ATOM 2992 O O . GLU B 1 87 ? -5.871 18.969 16.531 1 62.28 87 GLU B O 1
ATOM 2997 N N . MET B 1 88 ? -4.062 18.328 17.672 1 62 88 MET B N 1
ATOM 2998 C CA . MET B 1 88 ? -4.281 19.312 18.734 1 62 88 MET B CA 1
ATOM 2999 C C . MET B 1 88 ? -4.027 20.734 18.219 1 62 88 MET B C 1
ATOM 3001 O O . MET B 1 88 ? -4.68 21.688 18.656 1 62 88 MET B O 1
ATOM 3005 N N . SER B 1 89 ? -3.109 20.812 17.359 1 63.19 89 SER B N 1
ATOM 3006 C CA . SER B 1 89 ? -2.803 22.125 16.797 1 63.19 89 SER B CA 1
ATOM 3007 C C . SER B 1 89 ? -4.004 22.703 16.062 1 63.19 89 SER B C 1
ATOM 3009 O O . SER B 1 89 ? -4.176 23.922 15.992 1 63.19 89 SER B O 1
ATOM 3011 N N . ASP B 1 90 ? -4.844 21.906 15.57 1 63.47 90 ASP B N 1
ATOM 3012 C CA . ASP B 1 90 ? -6.039 22.344 14.844 1 63.47 90 ASP B CA 1
ATOM 3013 C C . ASP B 1 90 ? -7 23.094 15.758 1 63.47 90 ASP B C 1
ATOM 3015 O O . ASP B 1 90 ? -7.609 24.078 15.352 1 63.47 90 ASP B O 1
ATOM 3019 N N . PHE B 1 91 ? -7.098 22.625 16.906 1 57.38 91 PHE B N 1
ATOM 3020 C CA . PHE B 1 91 ? -8.008 23.266 17.844 1 57.38 91 PHE B CA 1
ATOM 3021 C C . PHE B 1 91 ? -7.539 24.688 18.172 1 57.38 91 PHE B C 1
ATOM 3023 O O . PHE B 1 91 ? -8.352 25.594 18.344 1 57.38 91 PHE B O 1
ATOM 3030 N N . ALA B 1 92 ? -6.328 24.844 18.047 1 59.16 92 ALA B N 1
ATOM 3031 C CA . ALA B 1 92 ? -5.777 26.172 18.312 1 59.16 92 ALA B CA 1
ATOM 3032 C C . ALA B 1 92 ? -6.117 27.141 17.172 1 59.16 92 ALA B C 1
ATOM 3034 O O . ALA B 1 92 ? -6.211 28.344 17.391 1 59.16 92 ALA B O 1
ATOM 3035 N N . THR B 1 93 ? -6.422 26.594 16.031 1 62.53 93 THR B N 1
ATOM 3036 C CA . THR B 1 93 ? -6.641 27.453 14.875 1 62.53 93 THR B CA 1
ATOM 3037 C C . THR B 1 93 ? -8.133 27.594 14.578 1 62.53 93 THR B C 1
ATOM 3039 O O . THR B 1 93 ? -8.516 28.094 13.523 1 62.53 93 THR B O 1
ATOM 3042 N N . GLY B 1 94 ? -8.992 27.125 15.43 1 64.62 94 GLY B N 1
ATOM 3043 C CA . GLY B 1 94 ? -10.414 27.359 15.266 1 64.62 94 GLY B CA 1
ATOM 3044 C C . GLY B 1 94 ? -11.125 26.25 14.531 1 64.62 94 GLY B C 1
ATOM 3045 O O . GLY B 1 94 ? -12.227 26.438 14 1 64.62 94 GLY B O 1
ATOM 3046 N N . VAL B 1 95 ? -10.43 25.234 14.445 1 70.31 95 VAL B N 1
ATOM 3047 C CA . VAL B 1 95 ? -11.07 24.078 13.812 1 70.31 95 VAL B CA 1
ATOM 3048 C C . VAL B 1 95 ? -12.289 23.656 14.633 1 70.31 95 VAL B C 1
ATOM 3050 O O . VAL B 1 95 ? -12.227 23.578 15.859 1 70.31 95 VAL B O 1
ATOM 3053 N N . ARG B 1 96 ? -13.445 23.547 13.938 1 69.12 96 ARG B N 1
ATOM 3054 C CA . ARG B 1 96 ? -14.734 23.297 14.578 1 69.12 96 ARG B CA 1
ATOM 3055 C C . ARG B 1 96 ? -15 21.797 14.703 1 69.12 96 ARG B C 1
ATOM 3057 O O . ARG B 1 96 ? -15.852 21.375 15.484 1 69.12 96 ARG B O 1
ATOM 3064 N N . GLY B 1 97 ? -14.242 21.109 13.875 1 81.94 97 GLY B N 1
ATOM 3065 C CA . GLY B 1 97 ? -14.516 19.688 13.93 1 81.94 97 GLY B CA 1
ATOM 3066 C C . GLY B 1 97 ? -13.484 18.844 13.203 1 81.94 97 GLY B C 1
ATOM 3067 O O . GLY B 1 97 ? -12.812 19.328 12.297 1 81.94 97 GLY B O 1
ATOM 3068 N N . HIS B 1 98 ? -13.305 17.578 13.727 1 86.44 98 HIS B N 1
ATOM 3069 C CA . HIS B 1 98 ? -12.414 16.594 13.125 1 86.44 98 HIS B CA 1
ATOM 3070 C C . HIS B 1 98 ? -13.172 15.328 12.758 1 86.44 98 HIS B C 1
ATOM 3072 O O . HIS B 1 98 ? -13.969 14.82 13.547 1 86.44 98 HIS B O 1
ATOM 3078 N N . VAL B 1 99 ? -13.047 14.93 11.539 1 93.69 99 VAL B N 1
ATOM 3079 C CA . VAL B 1 99 ? -13.711 13.703 11.094 1 93.69 99 VAL B CA 1
ATOM 3080 C C . VAL B 1 99 ? -12.664 12.695 10.625 1 93.69 99 VAL B C 1
ATOM 3082 O O . VAL B 1 99 ? -11.781 13.031 9.836 1 93.69 99 VAL B O 1
ATOM 3085 N N . LYS B 1 100 ? -12.703 11.477 11.141 1 94.94 100 LYS B N 1
ATOM 3086 C CA . LYS B 1 100 ? -11.82 10.391 10.727 1 94.94 100 LYS B CA 1
ATOM 3087 C C . LYS B 1 100 ? -12.492 9.5 9.68 1 94.94 100 LYS B C 1
ATOM 3089 O O . LYS B 1 100 ? -13.609 9.031 9.883 1 94.94 100 LYS B O 1
ATOM 3094 N N . VAL B 1 101 ? -11.773 9.297 8.586 1 98.44 101 VAL B N 1
ATOM 3095 C CA . VAL B 1 101 ? -12.266 8.469 7.492 1 98.44 101 VAL B CA 1
ATOM 3096 C C . VAL B 1 101 ? -11.234 7.402 7.137 1 98.44 101 VAL B C 1
ATOM 3098 O O . VAL B 1 101 ? -10.078 7.723 6.855 1 98.44 101 VAL B O 1
ATOM 3101 N N . TRP B 1 102 ? -11.586 6.133 7.203 1 98.5 102 TRP B N 1
ATOM 3102 C CA . TRP B 1 102 ? -10.773 5.051 6.645 1 98.5 102 TRP B CA 1
ATOM 3103 C C . TRP B 1 102 ? -11.406 4.496 5.375 1 98.5 102 TRP B C 1
ATOM 3105 O O . TRP B 1 102 ? -12.625 4.312 5.312 1 98.5 102 TRP B O 1
ATOM 3115 N N . ALA B 1 103 ? -10.625 4.359 4.375 1 98.75 103 ALA B N 1
ATOM 3116 C CA . ALA B 1 103 ? -11.172 3.93 3.09 1 98.75 103 ALA B CA 1
ATOM 3117 C C . ALA B 1 103 ? -10.211 2.977 2.379 1 98.75 103 ALA B C 1
ATOM 3119 O O . ALA B 1 103 ? -9 3.035 2.584 1 98.75 103 ALA B O 1
ATOM 3120 N N . ASN B 1 104 ? -10.805 2.119 1.576 1 98.19 104 ASN B N 1
ATOM 3121 C CA . ASN B 1 104 ? -9.969 1.186 0.83 1 98.19 104 ASN B CA 1
ATOM 3122 C C . ASN B 1 104 ? -9.375 1.838 -0.415 1 98.19 104 ASN B C 1
ATOM 3124 O O . ASN B 1 104 ? -9.719 2.973 -0.749 1 98.19 104 ASN B O 1
ATOM 3128 N N . THR B 1 105 ? -8.555 1.1 -1.089 1 98.19 105 THR B N 1
ATOM 3129 C CA . THR B 1 105 ? -7.762 1.597 -2.207 1 98.19 105 THR B CA 1
ATOM 3130 C C . THR B 1 105 ? -8.664 2.084 -3.338 1 98.19 105 THR B C 1
ATOM 3132 O O . THR B 1 105 ? -8.422 3.145 -3.916 1 98.19 105 THR B O 1
ATOM 3135 N N . SER B 1 106 ? -9.719 1.386 -3.664 1 98.19 106 SER B N 1
ATOM 3136 C CA . SER B 1 106 ? -10.617 1.753 -4.758 1 98.19 106 SER B CA 1
ATOM 3137 C C . SER B 1 106 ? -11.234 3.127 -4.527 1 98.19 106 SER B C 1
ATOM 3139 O O . SER B 1 106 ? -11.25 3.967 -5.43 1 98.19 106 SER B O 1
ATOM 3141 N N . ALA B 1 107 ? -11.703 3.326 -3.33 1 98.38 107 ALA B N 1
ATOM 3142 C CA . ALA B 1 107 ? -12.344 4.598 -2.99 1 98.38 107 ALA B CA 1
ATOM 3143 C C . ALA B 1 107 ? -11.336 5.742 -3.025 1 98.38 107 ALA B C 1
ATOM 3145 O O . ALA B 1 107 ? -11.625 6.824 -3.539 1 98.38 107 ALA B O 1
ATOM 3146 N N . VAL B 1 108 ? -10.156 5.508 -2.492 1 98.5 108 VAL B N 1
ATOM 3147 C CA . VAL B 1 108 ? -9.109 6.516 -2.355 1 98.5 108 VAL B CA 1
ATOM 3148 C C . VAL B 1 108 ? -8.633 6.961 -3.738 1 98.5 108 VAL B C 1
ATOM 3150 O O . VAL B 1 108 ? -8.312 8.133 -3.943 1 98.5 108 VAL B O 1
ATOM 3153 N N . ILE B 1 109 ? -8.609 6.055 -4.652 1 98.44 109 ILE B N 1
ATOM 3154 C CA . ILE B 1 109 ? -8.055 6.336 -5.969 1 98.44 109 ILE B CA 1
ATOM 3155 C C . ILE B 1 109 ? -9.141 6.922 -6.871 1 98.44 109 ILE B C 1
ATOM 3157 O O . ILE B 1 109 ? -8.898 7.891 -7.598 1 98.44 109 ILE B O 1
ATOM 3161 N N . GLN B 1 110 ? -10.336 6.453 -6.812 1 97.62 110 GLN B N 1
ATOM 3162 C CA . GLN B 1 110 ? -11.32 6.754 -7.844 1 97.62 110 GLN B CA 1
ATOM 3163 C C . GLN B 1 110 ? -12.195 7.938 -7.438 1 97.62 110 GLN B C 1
ATOM 3165 O O . GLN B 1 110 ? -12.625 8.719 -8.289 1 97.62 110 GLN B O 1
ATOM 3170 N N . PHE B 1 111 ? -12.516 8.094 -6.113 1 98.31 111 PHE B N 1
ATOM 3171 C CA . PHE B 1 111 ? -13.68 8.93 -5.824 1 98.31 111 PHE B CA 1
ATOM 3172 C C . PHE B 1 111 ? -13.359 9.953 -4.742 1 98.31 111 PHE B C 1
ATOM 3174 O O . PHE B 1 111 ? -13.711 11.125 -4.859 1 98.31 111 PHE B O 1
ATOM 3181 N N . LEU B 1 112 ? -12.664 9.586 -3.701 1 98.56 112 LEU B N 1
ATOM 3182 C CA . LEU B 1 112 ? -12.562 10.383 -2.484 1 98.56 112 LEU B CA 1
ATOM 3183 C C . LEU B 1 112 ? -11.812 11.688 -2.752 1 98.56 112 LEU B C 1
ATOM 3185 O O . LEU B 1 112 ? -12.125 12.727 -2.154 1 98.56 112 LEU B O 1
ATOM 3189 N N . PRO B 1 113 ? -10.781 11.703 -3.668 1 98.25 113 PRO B N 1
ATOM 3190 C CA . PRO B 1 113 ? -10.117 12.992 -3.898 1 98.25 113 PRO B CA 1
ATOM 3191 C C . PRO B 1 113 ? -11.094 14.102 -4.277 1 98.25 113 PRO B C 1
ATOM 3193 O O . PRO B 1 113 ? -11.086 15.172 -3.656 1 98.25 113 PRO B O 1
ATOM 3196 N N . HIS B 1 114 ? -11.938 13.812 -5.164 1 97.44 114 HIS B N 1
ATOM 3197 C CA . HIS B 1 114 ? -12.891 14.82 -5.621 1 97.44 114 HIS B CA 1
ATOM 3198 C C . HIS B 1 114 ? -13.961 15.086 -4.57 1 97.44 114 HIS B C 1
ATOM 3200 O O . HIS B 1 114 ? -14.297 16.234 -4.297 1 97.44 114 HIS B O 1
ATOM 3206 N N . ASP B 1 115 ? -14.5 14.062 -3.977 1 98.25 115 ASP B N 1
ATOM 3207 C CA . ASP B 1 115 ? -15.594 14.203 -3.02 1 98.25 115 ASP B CA 1
ATOM 3208 C C . ASP B 1 115 ? -15.133 14.961 -1.774 1 98.25 115 ASP B C 1
ATOM 3210 O O . ASP B 1 115 ? -15.875 15.789 -1.24 1 98.25 115 ASP B O 1
ATOM 3214 N N . LEU B 1 116 ? -13.945 14.672 -1.302 1 98 116 LEU B N 1
ATOM 3215 C CA . LEU B 1 116 ? -13.438 15.359 -0.118 1 98 116 LEU B CA 1
ATOM 3216 C C . LEU B 1 116 ? -13.086 16.812 -0.436 1 98 116 LEU B C 1
ATOM 3218 O O . LEU B 1 116 ? -13.305 17.703 0.39 1 98 116 LEU B O 1
ATOM 3222 N N . ALA B 1 117 ? -12.523 17.031 -1.64 1 97.31 117 ALA B N 1
ATOM 3223 C CA . ALA B 1 117 ? -12.203 18.391 -2.053 1 97.31 117 ALA B CA 1
ATOM 3224 C C . ALA B 1 117 ? -13.453 19.266 -2.088 1 97.31 117 ALA B C 1
ATOM 3226 O O . ALA B 1 117 ? -13.445 20.391 -1.59 1 97.31 117 ALA B O 1
ATOM 3227 N N . SER B 1 118 ? -14.492 18.766 -2.686 1 97.12 118 SER B N 1
ATOM 3228 C CA . SER B 1 118 ? -15.75 19.516 -2.779 1 97.12 118 SER B CA 1
ATOM 3229 C C . SER B 1 118 ? -16.328 19.781 -1.396 1 97.12 118 SER B C 1
ATOM 3231 O O . SER B 1 118 ? -16.859 20.859 -1.146 1 97.12 118 SER B O 1
ATOM 3233 N N . PHE B 1 119 ? -16.281 18.844 -0.501 1 97.62 119 PHE B N 1
ATOM 3234 C CA . PHE B 1 119 ? -16.781 19.031 0.86 1 97.62 119 PHE B CA 1
ATOM 3235 C C . PHE B 1 119 ? -16 20.125 1.58 1 97.62 119 PHE B C 1
ATOM 3237 O O . PHE B 1 119 ? -16.594 21.016 2.195 1 97.62 119 PHE B O 1
ATOM 3244 N N . LEU B 1 120 ? -14.68 20.047 1.504 1 95 120 LEU B N 1
ATOM 3245 C CA . LEU B 1 120 ? -13.836 20.969 2.248 1 95 120 LEU B CA 1
ATOM 3246 C C . LEU B 1 120 ? -13.961 22.391 1.688 1 95 120 LEU B C 1
ATOM 3248 O O . LEU B 1 120 ? -13.766 23.375 2.414 1 95 120 LEU B O 1
ATOM 3252 N N . ALA B 1 121 ? -14.25 22.5 0.432 1 94.19 121 ALA B N 1
ATOM 3253 C CA . ALA B 1 121 ? -14.531 23.797 -0.151 1 94.19 121 ALA B CA 1
ATOM 3254 C C . ALA B 1 121 ? -15.758 24.438 0.491 1 94.19 121 ALA B C 1
ATOM 3256 O O . ALA B 1 121 ? -15.805 25.656 0.694 1 94.19 121 ALA B O 1
ATOM 3257 N N . SER B 1 122 ? -16.688 23.594 0.899 1 93.5 122 SER B N 1
ATOM 3258 C CA . SER B 1 122 ? -17.938 24.078 1.489 1 93.5 122 SER B CA 1
ATOM 3259 C C . SER B 1 122 ? -17.828 24.172 3.008 1 93.5 122 SER B C 1
ATOM 3261 O O . SER B 1 122 ? -18.578 24.906 3.645 1 93.5 122 SER B O 1
ATOM 3263 N N . GLN B 1 123 ? -16.938 23.391 3.562 1 92.75 123 GLN B N 1
ATOM 3264 C CA . GLN B 1 123 ? -16.75 23.328 5.008 1 92.75 123 GLN B CA 1
ATOM 3265 C C . GLN B 1 123 ? -15.289 23.531 5.383 1 92.75 123 GLN B C 1
ATOM 3267 O O . GLN B 1 123 ? -14.641 22.625 5.914 1 92.75 123 GLN B O 1
ATOM 3272 N N . PRO B 1 124 ? -14.828 24.734 5.281 1 87.25 124 PRO B N 1
ATOM 3273 C CA . PRO B 1 124 ? -13.391 24.984 5.445 1 87.25 124 PRO B CA 1
ATOM 3274 C C . PRO B 1 124 ? -12.93 24.844 6.895 1 87.25 124 PRO B C 1
ATOM 3276 O O . PRO B 1 124 ? -11.727 24.75 7.16 1 87.25 124 PRO B O 1
ATOM 3279 N N . MET B 1 125 ? -13.875 24.781 7.824 1 86.62 125 MET B N 1
ATOM 3280 C CA . MET B 1 125 ? -13.5 24.75 9.234 1 86.62 125 MET B CA 1
ATOM 3281 C C . MET B 1 125 ? -13.484 23.312 9.758 1 86.62 125 MET B C 1
ATOM 3283 O O . MET B 1 125 ? -13.219 23.078 10.938 1 86.62 125 MET B O 1
ATOM 3287 N N . ILE B 1 126 ? -13.766 22.359 8.906 1 89.56 126 ILE B N 1
ATOM 3288 C CA . ILE B 1 126 ? -13.703 20.953 9.273 1 89.56 126 ILE B CA 1
ATOM 3289 C C . ILE B 1 126 ? -12.375 20.359 8.805 1 89.56 126 ILE B C 1
ATOM 3291 O O . ILE B 1 126 ? -11.906 20.656 7.707 1 89.56 126 ILE B O 1
ATOM 3295 N N . ARG B 1 127 ? -11.797 19.594 9.672 1 89.5 127 ARG B N 1
ATOM 3296 C CA . ARG B 1 127 ? -10.594 18.859 9.312 1 89.5 127 ARG B CA 1
ATOM 3297 C C . ARG B 1 127 ? -10.898 17.375 9.117 1 89.5 127 ARG B C 1
ATOM 3299 O O . ARG B 1 127 ? -11.656 16.797 9.891 1 89.5 127 ARG B O 1
ATOM 3306 N N . ILE B 1 128 ? -10.352 16.812 8.07 1 93.44 128 ILE B N 1
ATOM 3307 C CA . ILE B 1 128 ? -10.539 15.391 7.785 1 93.44 128 ILE B CA 1
ATOM 3308 C C . ILE B 1 128 ? -9.203 14.656 7.91 1 93.44 128 ILE B C 1
ATOM 3310 O O . ILE B 1 128 ? -8.18 15.117 7.395 1 93.44 128 ILE B O 1
ATOM 3314 N N . SER B 1 129 ? -9.195 13.641 8.648 1 93.56 129 SER B N 1
ATOM 3315 C CA . SER B 1 129 ? -8.102 12.68 8.648 1 93.56 129 SER B CA 1
ATOM 3316 C C . SER B 1 129 ? -8.469 11.414 7.879 1 93.56 129 SER B C 1
ATOM 3318 O O . SER B 1 129 ? -9.383 10.688 8.273 1 93.56 129 SER B O 1
ATOM 3320 N N . LEU B 1 130 ? -7.781 11.172 6.797 1 97.75 130 LEU B N 1
ATOM 3321 C CA . LEU B 1 130 ? -8.055 10.016 5.945 1 97.75 130 LEU B CA 1
ATOM 3322 C C . LEU B 1 130 ? -6.914 9.008 6.008 1 97.75 130 LEU B C 1
ATOM 3324 O O . LEU B 1 130 ? -5.746 9.391 5.938 1 97.75 130 LEU B O 1
ATOM 3328 N N . GLU B 1 131 ? -7.242 7.73 6.18 1 97.62 131 GLU B N 1
ATOM 3329 C CA . GLU B 1 131 ? -6.273 6.645 6.059 1 97.62 131 GLU B CA 1
ATOM 3330 C C . GLU B 1 131 ? -6.738 5.594 5.055 1 97.62 131 GLU B C 1
ATOM 3332 O O . GLU B 1 131 ? -7.875 5.121 5.125 1 97.62 131 GLU B O 1
ATOM 3337 N N . GLU B 1 132 ? -5.863 5.297 4.129 1 98.25 132 GLU B N 1
ATOM 3338 C CA . GLU B 1 132 ? -6.09 4.164 3.24 1 98.25 132 GLU B CA 1
ATOM 3339 C C . GLU B 1 132 ? -5.797 2.842 3.945 1 98.25 132 GLU B C 1
ATOM 3341 O O . GLU B 1 132 ? -4.695 2.639 4.457 1 98.25 132 GLU B O 1
ATOM 3346 N N . ARG B 1 133 ? -6.809 1.961 3.988 1 97.19 133 ARG B N 1
ATOM 3347 C CA . ARG B 1 133 ? -6.703 0.699 4.715 1 97.19 133 ARG B CA 1
ATOM 3348 C C . ARG B 1 133 ? -7.395 -0.429 3.957 1 97.19 133 ARG B C 1
ATOM 3350 O O . ARG B 1 133 ? -8.195 -0.177 3.053 1 97.19 133 ARG B O 1
ATOM 3357 N N . LEU B 1 134 ? -7.031 -1.664 4.348 1 96.81 134 LEU B N 1
ATOM 3358 C CA . LEU B 1 134 ? -7.77 -2.814 3.846 1 96.81 134 LEU B CA 1
ATOM 3359 C C . LEU B 1 134 ? -9.227 -2.768 4.297 1 96.81 134 LEU B C 1
ATOM 3361 O O . LEU B 1 134 ? -9.516 -2.35 5.422 1 96.81 134 LEU B O 1
ATOM 3365 N N . SER B 1 135 ? -10.078 -3.266 3.439 1 96.81 135 SER B N 1
ATOM 3366 C CA . SER B 1 135 ? -11.508 -3.23 3.732 1 96.81 135 SER B CA 1
ATOM 3367 C C . SER B 1 135 ? -11.812 -3.891 5.07 1 96.81 135 SER B C 1
ATOM 3369 O O . SER B 1 135 ? -12.625 -3.383 5.848 1 96.81 135 SER B O 1
ATOM 3371 N N . GLN B 1 136 ? -11.234 -4.965 5.348 1 92 136 GLN B N 1
ATOM 3372 C CA . GLN B 1 136 ? -11.477 -5.652 6.613 1 92 136 GLN B CA 1
ATOM 3373 C C . GLN B 1 136 ? -11.078 -4.781 7.797 1 92 136 GLN B C 1
ATOM 3375 O O . GLN B 1 136 ? -11.766 -4.754 8.82 1 92 136 GLN B O 1
ATOM 3380 N N . ASP B 1 137 ? -9.969 -4.105 7.664 1 94.81 137 ASP B N 1
ATOM 3381 C CA . ASP B 1 137 ? -9.492 -3.219 8.719 1 94.81 137 ASP B CA 1
ATOM 3382 C C . ASP B 1 137 ? -10.438 -2.039 8.914 1 94.81 137 ASP B C 1
ATOM 3384 O O . ASP B 1 137 ? -10.609 -1.551 10.031 1 94.81 137 ASP B O 1
ATOM 3388 N N . VAL B 1 138 ? -11 -1.582 7.84 1 97.31 138 VAL B N 1
ATOM 3389 C CA . VAL B 1 138 ? -11.961 -0.488 7.914 1 97.31 138 VAL B CA 1
ATOM 3390 C C . VAL B 1 138 ? -13.156 -0.908 8.766 1 97.31 138 VAL B C 1
ATOM 3392 O O . VAL B 1 138 ? -13.586 -0.168 9.648 1 97.31 138 VAL B O 1
ATOM 3395 N N . VAL B 1 139 ? -13.656 -2.07 8.523 1 94.75 139 VAL B N 1
ATOM 3396 C CA . VAL B 1 139 ? -14.82 -2.574 9.25 1 94.75 139 VAL B CA 1
ATOM 3397 C C . VAL B 1 139 ? -14.484 -2.713 10.727 1 94.75 139 VAL B C 1
ATOM 3399 O O . VAL B 1 139 ? -15.25 -2.277 11.594 1 94.75 139 VAL B O 1
ATOM 3402 N N . VAL B 1 140 ? -13.344 -3.271 11.023 1 89.31 140 VAL B N 1
ATOM 3403 C CA . VAL B 1 140 ? -12.906 -3.455 12.398 1 89.31 140 VAL B CA 1
ATOM 3404 C C . VAL B 1 140 ? -12.773 -2.098 13.086 1 89.31 140 VAL B C 1
ATOM 3406 O O . VAL B 1 140 ? -13.164 -1.938 14.242 1 89.31 140 VAL B O 1
ATOM 3409 N N . ALA B 1 141 ? -12.219 -1.138 12.359 1 92.5 141 ALA B N 1
ATOM 3410 C CA . ALA B 1 141 ? -12.008 0.198 12.914 1 92.5 141 ALA B CA 1
ATOM 3411 C C . ALA B 1 141 ? -13.336 0.885 13.211 1 92.5 141 ALA B C 1
ATOM 3413 O O . ALA B 1 141 ? -13.453 1.631 14.188 1 92.5 141 ALA B O 1
ATOM 3414 N N . LEU B 1 142 ? -14.328 0.691 12.375 1 93.88 142 LEU B N 1
ATOM 3415 C CA . LEU B 1 142 ? -15.664 1.232 12.617 1 93.88 142 LEU B CA 1
ATOM 3416 C C . LEU B 1 142 ? -16.25 0.654 13.898 1 93.88 142 LEU B C 1
ATOM 3418 O O . LEU B 1 142 ? -16.797 1.392 14.727 1 93.88 142 LEU B O 1
ATOM 3422 N N . LEU B 1 143 ? -16.125 -0.621 14.07 1 86.12 143 LEU B N 1
ATOM 3423 C CA . LEU B 1 143 ? -16.703 -1.313 15.227 1 86.12 143 LEU B CA 1
ATOM 3424 C C . LEU B 1 143 ? -16.016 -0.88 16.516 1 86.12 143 LEU B C 1
ATOM 3426 O O . LEU B 1 143 ? -16.656 -0.75 17.562 1 86.12 143 LEU B O 1
ATOM 3430 N N . SER B 1 144 ? -14.695 -0.638 16.391 1 83.81 144 SER B N 1
ATOM 3431 C CA . SER B 1 144 ? -13.922 -0.26 17.578 1 83.81 144 SER B CA 1
ATOM 3432 C C . SER B 1 144 ? -14 1.242 17.828 1 83.81 144 SER B C 1
ATOM 3434 O O . SER B 1 144 ? -13.539 1.728 18.859 1 83.81 144 SER B O 1
ATOM 3436 N N . GLY B 1 145 ? -14.5 1.978 16.906 1 85.75 145 GLY B N 1
ATOM 3437 C CA . GLY B 1 145 ? -14.609 3.42 17.047 1 85.75 145 GLY B CA 1
ATOM 3438 C C . GLY B 1 145 ? -13.344 4.156 16.656 1 85.75 145 GLY B C 1
ATOM 3439 O O . GLY B 1 145 ? -13.195 5.348 16.938 1 85.75 145 GLY B O 1
ATOM 3440 N N . GLU B 1 146 ? -12.445 3.486 16.016 1 89.25 146 GLU B N 1
ATOM 3441 C CA . GLU B 1 146 ? -11.188 4.09 15.594 1 89.25 146 GLU B CA 1
ATOM 3442 C C . GLU B 1 146 ? -11.398 5.031 14.414 1 89.25 146 GLU B C 1
ATOM 3444 O O . GLU B 1 146 ? -10.562 5.895 14.141 1 89.25 146 GLU B O 1
ATOM 3449 N N . THR B 1 147 ? -12.477 4.863 13.695 1 94.75 147 THR B N 1
ATOM 3450 C CA . THR B 1 147 ? -12.844 5.762 12.602 1 94.75 147 THR B CA 1
ATOM 3451 C C . THR B 1 147 ? -14.336 6.086 12.656 1 94.75 147 THR B C 1
ATOM 3453 O O . THR B 1 147 ? -15.133 5.297 13.164 1 94.75 147 THR B O 1
ATOM 3456 N N . ASP B 1 148 ? -14.68 7.285 12.18 1 94.25 148 ASP B N 1
ATOM 3457 C CA . ASP B 1 148 ? -16.062 7.73 12.195 1 94.25 148 ASP B CA 1
ATOM 3458 C C . ASP B 1 148 ? -16.828 7.18 10.992 1 94.25 148 ASP B C 1
ATOM 3460 O O . ASP B 1 148 ? -17.984 6.766 11.125 1 94.25 148 ASP B O 1
ATOM 3464 N N . ILE B 1 149 ? -16.188 7.277 9.852 1 98.31 149 ILE B N 1
ATOM 3465 C CA . ILE B 1 149 ? -16.781 6.879 8.578 1 98.31 149 ILE B CA 1
ATOM 3466 C C . ILE B 1 149 ? -15.844 5.922 7.848 1 98.31 149 ILE B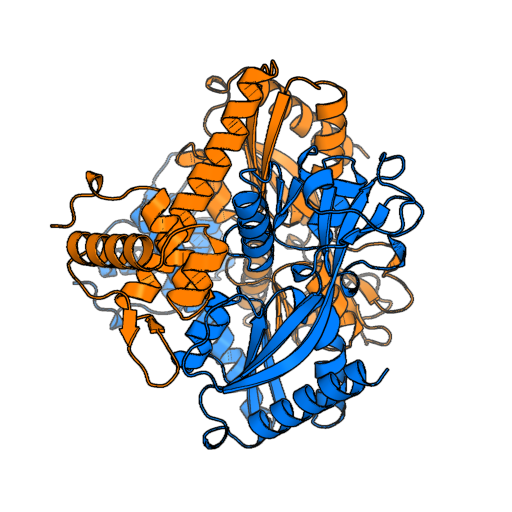 C 1
ATOM 3468 O O . ILE B 1 149 ? -14.625 6.098 7.871 1 98.31 149 ILE B O 1
ATOM 3472 N N . GLY B 1 150 ? -16.406 4.895 7.246 1 98.69 150 GLY B N 1
ATOM 3473 C CA . GLY B 1 150 ? -15.617 3.934 6.496 1 98.69 150 GLY B CA 1
ATOM 3474 C C . GLY B 1 150 ? -16.125 3.713 5.082 1 98.69 150 GLY B C 1
ATOM 3475 O O . GLY B 1 150 ? -17.328 3.779 4.836 1 98.69 150 GLY B O 1
ATOM 3476 N N . VAL B 1 151 ? -15.234 3.502 4.137 1 98.75 151 VAL B N 1
ATOM 3477 C CA . VAL B 1 151 ? -15.562 3.051 2.791 1 98.75 151 VAL B CA 1
ATOM 3478 C C . VAL B 1 151 ? -14.867 1.727 2.5 1 98.75 151 VAL B C 1
ATOM 3480 O O . VAL B 1 151 ? -13.641 1.63 2.605 1 98.75 151 VAL B O 1
ATOM 3483 N N . PHE B 1 152 ? -15.602 0.703 2.139 1 98.38 152 PHE B N 1
ATOM 3484 C CA . PHE B 1 152 ? -15.023 -0.628 1.999 1 98.38 152 PHE B CA 1
ATOM 3485 C C . PHE B 1 152 ? -15.789 -1.447 0.968 1 98.38 152 PHE B C 1
ATOM 3487 O O . PHE B 1 152 ? -16.859 -1.031 0.505 1 98.38 152 PHE B O 1
ATOM 3494 N N . ALA B 1 153 ? -15.242 -2.514 0.611 1 98 153 ALA B N 1
ATOM 3495 C CA . ALA B 1 153 ? -15.75 -3.328 -0.491 1 98 153 ALA B CA 1
ATOM 3496 C C . ALA B 1 153 ? -16.938 -4.172 -0.046 1 98 153 ALA B C 1
ATOM 3498 O O . ALA B 1 153 ? -17.062 -4.516 1.132 1 98 153 ALA B O 1
ATOM 3499 N N . ASP B 1 154 ? -17.719 -4.613 -0.95 1 96.44 154 ASP B N 1
ATOM 3500 C CA . ASP B 1 154 ? -18.984 -5.312 -0.707 1 96.44 154 ASP B CA 1
ATOM 3501 C C . ASP B 1 154 ? -18.734 -6.785 -0.383 1 96.44 154 ASP B C 1
ATOM 3503 O O . ASP B 1 154 ? -19.641 -7.477 0.1 1 96.44 154 ASP B O 1
ATOM 3507 N N . ASN B 1 155 ? -17.562 -7.293 -0.678 1 92.62 155 ASN B N 1
ATOM 3508 C CA . ASN B 1 155 ? -17.328 -8.711 -0.428 1 92.62 155 ASN B CA 1
ATOM 3509 C C . ASN B 1 155 ? -16.672 -8.938 0.932 1 92.62 155 ASN B C 1
ATOM 3511 O O . ASN B 1 155 ? -16.109 -10 1.184 1 92.62 155 ASN B O 1
ATOM 3515 N N . VAL B 1 156 ? -16.641 -7.938 1.781 1 90.69 156 VAL B N 1
ATOM 3516 C CA . VAL B 1 156 ? -16.141 -8.047 3.148 1 90.69 156 VAL B CA 1
ATOM 3517 C C . VAL B 1 156 ? -17.312 -8.023 4.129 1 90.69 156 VAL B C 1
ATOM 3519 O O . VAL B 1 156 ? -18.172 -7.141 4.059 1 90.69 156 VAL B O 1
ATOM 3522 N N . PRO B 1 157 ? -17.344 -9.023 5.004 1 84.5 157 PRO B N 1
ATOM 3523 C CA . PRO B 1 157 ? -18.422 -9.039 5.988 1 84.5 157 PRO B CA 1
ATOM 3524 C C . PRO B 1 157 ? -18.438 -7.809 6.883 1 84.5 157 PRO B C 1
ATOM 3526 O O . PRO B 1 157 ? -17.375 -7.406 7.395 1 84.5 157 PRO B O 1
ATOM 3529 N N . ALA B 1 158 ? -19.484 -7.176 7.062 1 87.5 158 ALA B N 1
ATOM 3530 C CA . ALA B 1 158 ? -19.641 -5.984 7.887 1 87.5 158 ALA B CA 1
ATOM 3531 C C . ALA B 1 158 ? -20.969 -6.023 8.648 1 87.5 158 ALA B C 1
ATOM 3533 O O . ALA B 1 158 ? -21.797 -5.113 8.516 1 87.5 158 ALA B O 1
ATOM 3534 N N . TYR B 1 159 ? -20.859 -6.969 9.594 1 78.88 159 TYR B N 1
ATOM 3535 C CA . TYR B 1 159 ? -22.078 -7.137 10.391 1 78.88 159 TYR B CA 1
ATOM 3536 C C . TYR B 1 159 ? -22.172 -6.066 11.477 1 78.88 159 TYR B C 1
ATOM 3538 O O . TYR B 1 159 ? -21.141 -5.633 12.016 1 78.88 159 TYR B O 1
ATOM 3546 N N . ASP B 1 160 ? -23.141 -5.301 11.648 1 81.62 160 ASP B N 1
ATOM 3547 C CA . ASP B 1 160 ? -23.438 -4.324 12.695 1 81.62 160 ASP B CA 1
ATOM 3548 C C . ASP B 1 160 ? -23 -2.922 12.266 1 81.62 160 ASP B C 1
ATOM 3550 O O . ASP B 1 160 ? -22.75 -2.061 13.109 1 81.62 160 ASP B O 1
ATOM 3554 N N . ILE B 1 161 ? -22.625 -2.957 11.062 1 92.44 161 ILE B N 1
ATOM 3555 C CA . ILE B 1 161 ? -22.328 -1.649 10.484 1 92.44 161 ILE B CA 1
ATOM 3556 C C . ILE B 1 161 ? -23.516 -1.164 9.664 1 92.44 161 ILE B C 1
ATOM 3558 O O . ILE B 1 161 ? -24.109 -1.933 8.898 1 92.44 161 ILE B O 1
ATOM 3562 N N . ARG B 1 162 ? -23.922 0.004 9.945 1 95.5 162 ARG B N 1
ATOM 3563 C CA . ARG B 1 162 ? -24.906 0.621 9.055 1 95.5 162 ARG B CA 1
ATOM 3564 C C . ARG B 1 162 ? -24.25 1.046 7.742 1 95.5 162 ARG B C 1
ATOM 3566 O O . ARG B 1 162 ? -23.328 1.864 7.734 1 95.5 162 ARG B O 1
ATOM 3573 N N . LYS B 1 163 ? -24.688 0.495 6.73 1 95.38 163 LYS B N 1
ATOM 3574 C CA . LYS B 1 163 ? -24.016 0.769 5.461 1 95.38 163 LYS B CA 1
ATOM 3575 C C . LYS B 1 163 ? -25.016 1.25 4.41 1 95.38 163 LYS B C 1
ATOM 3577 O O . LYS B 1 163 ? -26.203 0.917 4.469 1 95.38 163 LYS B O 1
ATOM 3582 N N . SER B 1 164 ? -24.578 2.062 3.436 1 96.25 164 SER B N 1
ATOM 3583 C CA . SER B 1 164 ? -25.297 2.506 2.238 1 96.25 164 SER B CA 1
ATOM 3584 C C . SER B 1 164 ? -24.391 2.467 1.014 1 96.25 164 SER B C 1
ATOM 3586 O O . SER B 1 164 ? -23.156 2.365 1.143 1 96.25 164 SER B O 1
ATOM 3588 N N . VAL B 1 165 ? -24.969 2.48 -0.14 1 97.19 165 VAL B N 1
ATOM 3589 C CA . VAL B 1 165 ? -24.203 2.471 -1.379 1 97.19 165 VAL B CA 1
ATOM 3590 C C . VAL B 1 165 ? -23.469 3.799 -1.539 1 97.19 165 VAL B C 1
ATOM 3592 O O . VAL B 1 165 ? -24.094 4.863 -1.541 1 97.19 165 VAL B O 1
ATOM 3595 N N . TYR B 1 166 ? -22.172 3.723 -1.629 1 97.88 166 TYR B N 1
ATOM 3596 C CA . TYR B 1 166 ? -21.359 4.902 -1.923 1 97.88 166 TYR B CA 1
ATOM 3597 C C . TYR B 1 166 ? -21.188 5.086 -3.426 1 97.88 166 TYR B C 1
ATOM 3599 O O . TYR B 1 166 ? -21.562 6.121 -3.979 1 97.88 166 TYR B O 1
ATOM 3607 N N . ARG B 1 167 ? -20.562 4.043 -4.016 1 97.62 167 ARG B N 1
ATOM 3608 C CA . ARG B 1 167 ? -20.281 4.055 -5.445 1 97.62 167 ARG B CA 1
ATOM 3609 C C . ARG B 1 167 ? -20.297 2.643 -6.02 1 97.62 167 ARG B C 1
ATOM 3611 O O . ARG B 1 167 ? -20.234 1.663 -5.277 1 97.62 167 ARG B O 1
ATOM 3618 N N . ARG B 1 168 ? -20.5 2.613 -7.316 1 96.56 168 ARG B N 1
ATOM 3619 C CA . ARG B 1 168 ? -20.328 1.384 -8.086 1 96.56 168 ARG B CA 1
ATOM 3620 C C . ARG B 1 168 ? -19.188 1.521 -9.086 1 96.56 168 ARG B C 1
ATOM 3622 O O . ARG B 1 168 ? -18.906 2.619 -9.578 1 96.56 168 ARG B O 1
ATOM 3629 N N . ASP B 1 169 ? -18.5 0.454 -9.242 1 96.62 169 ASP B N 1
ATOM 3630 C CA . ASP B 1 169 ? -17.484 0.444 -10.297 1 96.62 169 ASP B CA 1
ATOM 3631 C C . ASP B 1 169 ? -17.422 -0.917 -10.984 1 96.62 169 ASP B C 1
ATOM 3633 O O . ASP B 1 169 ? -18.141 -1.843 -10.609 1 96.62 169 ASP B O 1
ATOM 3637 N N . ARG B 1 170 ? -16.688 -0.913 -12.141 1 97.44 170 ARG B N 1
ATOM 3638 C CA . ARG B 1 170 ? -16.531 -2.127 -12.93 1 97.44 170 ARG B CA 1
ATOM 3639 C C . ARG B 1 170 ? -15.055 -2.479 -13.102 1 97.44 170 ARG B C 1
ATOM 3641 O O . ARG B 1 170 ? -14.219 -1.595 -13.297 1 97.44 170 ARG B O 1
ATOM 3648 N N . LEU B 1 171 ? -14.852 -3.805 -13.047 1 98.62 171 LEU B N 1
ATOM 3649 C CA . LEU B 1 171 ? -13.477 -4.281 -13.156 1 98.62 171 LEU B CA 1
ATOM 3650 C C . LEU B 1 171 ? -13.109 -4.539 -14.609 1 98.62 171 LEU B C 1
ATOM 3652 O O . LEU B 1 171 ? -13.938 -5.012 -15.391 1 98.62 171 LEU B O 1
ATOM 3656 N N . VAL B 1 172 ? -11.883 -4.281 -14.961 1 98.44 172 VAL B N 1
ATOM 3657 C CA . VAL B 1 172 ? -11.312 -4.562 -16.266 1 98.44 172 VAL B CA 1
ATOM 3658 C C . VAL B 1 172 ? -10.039 -5.402 -16.109 1 98.44 172 VAL B C 1
ATOM 3660 O O . VAL B 1 172 ? -9.398 -5.363 -15.055 1 98.44 172 VAL B O 1
ATOM 3663 N N . VAL B 1 173 ? -9.742 -6.113 -17.062 1 98.62 173 VAL B N 1
ATOM 3664 C CA . VAL B 1 173 ? -8.43 -6.73 -17.203 1 98.62 173 VAL B CA 1
ATOM 3665 C C . VAL B 1 173 ? -7.504 -5.812 -18 1 98.62 173 VAL B C 1
ATOM 3667 O O . VAL B 1 173 ? -7.844 -5.395 -19.109 1 98.62 173 VAL B O 1
ATOM 3670 N N . LEU B 1 174 ? -6.438 -5.469 -17.391 1 98.12 174 LEU B N 1
ATOM 3671 C CA . LEU B 1 174 ? -5.426 -4.668 -18.078 1 98.12 174 LEU B CA 1
ATOM 3672 C C . LEU B 1 174 ? -4.375 -5.562 -18.719 1 98.12 174 LEU B C 1
ATOM 3674 O O . LEU B 1 174 ? -3.863 -6.488 -18.094 1 98.12 174 LEU B O 1
ATOM 3678 N N . VAL B 1 175 ? -4.113 -5.324 -19.969 1 98.12 175 VAL B N 1
ATOM 3679 C CA . VAL B 1 175 ? -3.139 -6.113 -20.703 1 98.12 175 VAL B CA 1
ATOM 3680 C C . VAL B 1 175 ? -2.182 -5.188 -21.453 1 98.12 175 VAL B C 1
ATOM 3682 O O . VAL B 1 175 ? -2.525 -4.043 -21.75 1 98.12 175 VAL B O 1
ATOM 3685 N N . PRO B 1 176 ? -0.938 -5.648 -21.672 1 96.62 176 PRO B N 1
ATOM 3686 C CA . PRO B 1 176 ? -0.019 -4.809 -22.453 1 96.62 176 PRO B CA 1
ATOM 3687 C C . PRO B 1 176 ? -0.4 -4.723 -23.922 1 96.62 176 PRO B C 1
ATOM 3689 O O . PRO B 1 176 ? -1.23 -5.504 -24.406 1 96.62 176 PRO B O 1
ATOM 3692 N N . ALA B 1 177 ? 0.251 -3.783 -24.531 1 90.5 177 ALA B N 1
ATOM 3693 C CA . ALA B 1 177 ? 0.041 -3.646 -25.969 1 90.5 177 ALA B CA 1
ATOM 3694 C C . ALA B 1 177 ? 0.441 -4.922 -26.703 1 90.5 177 ALA B C 1
ATOM 3696 O O . ALA B 1 177 ? 1.445 -5.555 -26.375 1 90.5 177 ALA B O 1
ATOM 3697 N N . GLY B 1 178 ? -0.33 -5.367 -27.609 1 90.69 178 GLY B N 1
ATOM 3698 C CA . GLY B 1 178 ? -0.03 -6.535 -28.406 1 90.69 178 GLY B CA 1
ATOM 3699 C C . GLY B 1 178 ? -0.535 -7.828 -27.797 1 90.69 178 GLY B C 1
ATOM 3700 O O . GLY B 1 178 ? -0.402 -8.898 -28.406 1 90.69 178 GLY B O 1
ATOM 3701 N N . HIS B 1 179 ? -1.013 -7.746 -26.625 1 95.75 179 HIS B N 1
ATOM 3702 C CA . HIS B 1 179 ? -1.518 -8.938 -25.969 1 95.75 179 HIS B CA 1
ATOM 3703 C C . HIS B 1 179 ? -2.697 -9.539 -26.719 1 95.75 179 HIS B C 1
ATOM 3705 O O . HIS B 1 179 ? -3.514 -8.805 -27.281 1 95.75 179 HIS B O 1
ATOM 3711 N N . PRO B 1 180 ? -2.902 -10.82 -26.688 1 96.06 180 PRO B N 1
ATOM 3712 C CA . PRO B 1 180 ? -3.984 -11.484 -27.422 1 96.06 180 PRO B CA 1
ATOM 3713 C C . PRO B 1 180 ? -5.367 -10.977 -27.031 1 96.06 180 PRO B C 1
ATOM 3715 O O . PRO B 1 180 ? -6.293 -10.992 -27.844 1 96.06 180 PRO B O 1
ATOM 3718 N N . LEU B 1 181 ? -5.488 -10.578 -25.875 1 96.5 181 LEU B N 1
ATOM 3719 C CA . LEU B 1 181 ? -6.789 -10.141 -25.391 1 96.5 181 LEU B CA 1
ATOM 3720 C C . LEU B 1 181 ? -7.035 -8.68 -25.719 1 96.5 181 LEU B C 1
ATOM 3722 O O . LEU B 1 181 ? -8.156 -8.18 -25.562 1 96.5 181 LEU B O 1
ATOM 3726 N N . ALA B 1 182 ? -5.945 -8.133 -26.219 1 93.5 182 ALA B N 1
ATOM 3727 C CA . ALA B 1 182 ? -6.062 -6.707 -26.484 1 93.5 182 ALA B CA 1
ATOM 3728 C C . ALA B 1 182 ? -7.066 -6.441 -27.609 1 93.5 182 ALA B C 1
ATOM 3730 O O . ALA B 1 182 ? -7.145 -7.203 -28.578 1 93.5 182 ALA B O 1
ATOM 3731 N N . GLY B 1 183 ? -7.945 -5.496 -27.516 1 88.56 183 GLY B N 1
ATOM 3732 C CA . GLY B 1 183 ? -8.867 -5.129 -28.562 1 88.56 183 GLY B CA 1
ATOM 3733 C C . GLY B 1 183 ? -10.266 -5.68 -28.359 1 88.56 183 GLY B C 1
ATOM 3734 O O . GLY B 1 183 ? -11.211 -5.266 -29.047 1 88.56 183 GLY B O 1
ATOM 3735 N N . ARG B 1 184 ? -10.281 -6.75 -27.547 1 93.69 184 ARG B N 1
ATOM 3736 C CA . ARG B 1 184 ? -11.617 -7.254 -27.219 1 93.69 184 ARG B CA 1
ATOM 3737 C C . ARG B 1 184 ? -12.367 -6.273 -26.328 1 93.69 184 ARG B C 1
ATOM 3739 O O . ARG B 1 184 ? -11.773 -5.652 -25.453 1 93.69 184 ARG B O 1
ATOM 3746 N N . PRO B 1 185 ? -13.641 -6.215 -26.609 1 93.69 185 PRO B N 1
ATOM 3747 C CA . PRO B 1 185 ? -14.406 -5.344 -25.719 1 93.69 185 PRO B CA 1
ATOM 3748 C C . PRO B 1 185 ? -14.617 -5.953 -24.328 1 93.69 185 PRO B C 1
ATOM 3750 O O . PRO B 1 185 ? -14.695 -5.227 -23.344 1 93.69 185 PRO B O 1
ATOM 3753 N N . GLU B 1 186 ? -14.781 -7.328 -24.281 1 97.62 186 GLU B N 1
ATOM 3754 C CA . GLU B 1 186 ? -15.008 -8.047 -23.031 1 97.62 186 GLU B CA 1
ATOM 3755 C C . GLU B 1 186 ? -14.312 -9.406 -23.047 1 97.62 186 GLU B C 1
ATOM 3757 O O . GLU B 1 186 ? -14.008 -9.945 -24.109 1 97.62 186 GLU B O 1
ATOM 3762 N N . VAL B 1 187 ? -14.062 -9.945 -21.906 1 98.38 187 VAL B N 1
ATOM 3763 C CA . VAL B 1 187 ? -13.469 -11.266 -21.734 1 98.38 187 VAL B CA 1
ATOM 3764 C C . VAL B 1 187 ? -13.961 -11.883 -20.422 1 98.38 187 VAL B C 1
ATOM 3766 O O . VAL B 1 187 ? -14.234 -11.172 -19.469 1 98.38 187 VAL B O 1
ATOM 3769 N N . SER B 1 188 ? -14.148 -13.188 -20.438 1 98.62 188 SER B N 1
ATOM 3770 C CA . SER B 1 188 ? -14.461 -13.859 -19.188 1 98.62 188 SER B CA 1
ATOM 3771 C C . SER B 1 188 ? -13.219 -14.008 -18.312 1 98.62 188 SER B C 1
ATOM 3773 O O . SER B 1 188 ? -12.109 -14.164 -18.828 1 98.62 188 SER B O 1
ATOM 3775 N N . PHE B 1 189 ? -13.422 -13.984 -17.031 1 98.56 189 PHE B N 1
ATOM 3776 C CA . PHE B 1 189 ? -12.32 -14.172 -16.094 1 98.56 189 PHE B CA 1
ATOM 3777 C C . PHE B 1 189 ? -11.633 -15.508 -16.344 1 98.56 189 PHE B C 1
ATOM 3779 O O . PHE B 1 189 ? -10.406 -15.617 -16.234 1 98.56 189 PHE B O 1
ATOM 3786 N N . ASP B 1 190 ? -12.359 -16.453 -16.656 1 98.31 190 ASP B N 1
ATOM 3787 C CA . ASP B 1 190 ? -11.852 -17.797 -16.938 1 98.31 190 ASP B CA 1
ATOM 3788 C C . ASP B 1 190 ? -10.766 -17.766 -18.016 1 98.31 190 ASP B C 1
ATOM 3790 O O . ASP B 1 190 ? -9.719 -18.391 -17.859 1 98.31 190 ASP B O 1
ATOM 3794 N N . GLU B 1 191 ? -10.992 -17.031 -19.047 1 97.88 191 GLU B N 1
ATOM 3795 C CA . GLU B 1 191 ? -10.062 -16.922 -20.156 1 97.88 191 GLU B CA 1
ATOM 3796 C C . GLU B 1 191 ? -8.758 -16.266 -19.75 1 97.88 191 GLU B C 1
ATOM 3798 O O . GLU B 1 191 ? -7.719 -16.484 -20.375 1 97.88 191 GLU B O 1
ATOM 3803 N N . THR B 1 192 ? -8.82 -15.484 -18.672 1 98.25 192 THR B N 1
ATOM 3804 C CA . THR B 1 192 ? -7.645 -14.727 -18.266 1 98.25 192 THR B CA 1
ATOM 3805 C C . THR B 1 192 ? -6.723 -15.594 -17.406 1 98.25 192 THR B C 1
ATOM 3807 O O . THR B 1 192 ? -5.547 -15.266 -17.219 1 98.25 192 THR B O 1
ATOM 3810 N N . LEU B 1 193 ? -7.207 -16.688 -16.891 1 96.31 193 LEU B N 1
ATOM 3811 C CA . LEU B 1 193 ? -6.48 -17.5 -15.914 1 96.31 193 LEU B CA 1
ATOM 3812 C C . LEU B 1 193 ? -5.383 -18.312 -16.594 1 96.31 193 LEU B C 1
ATOM 3814 O O . LEU B 1 193 ? -4.605 -19 -15.922 1 96.31 193 LEU B O 1
ATOM 3818 N N . GLU B 1 194 ? -5.285 -18.125 -17.891 1 94.12 194 GLU B N 1
ATOM 3819 C CA . GLU B 1 194 ? -4.203 -18.766 -18.641 1 94.12 194 GLU B CA 1
ATOM 3820 C C . GLU B 1 194 ? -2.916 -17.953 -18.547 1 94.12 194 GLU B C 1
ATOM 3822 O O . GLU B 1 194 ? -1.837 -18.453 -18.875 1 94.12 194 GLU B O 1
ATOM 3827 N N . TYR B 1 195 ? -3.018 -16.781 -18.078 1 95.25 195 TYR B N 1
ATOM 3828 C CA . TYR B 1 195 ? -1.886 -15.859 -18.062 1 95.25 195 TYR B CA 1
ATOM 3829 C C . TYR B 1 195 ? -1.419 -15.594 -16.641 1 95.25 195 TYR B C 1
ATOM 3831 O O . TYR B 1 195 ? -2.137 -15.891 -15.68 1 95.25 195 TYR B O 1
ATOM 3839 N N . ASP B 1 196 ? -0.163 -15.031 -16.484 1 93.88 196 ASP B N 1
ATOM 3840 C CA . ASP B 1 196 ? 0.368 -14.625 -15.188 1 93.88 196 ASP B CA 1
ATOM 3841 C C . ASP B 1 196 ? -0.198 -13.273 -14.75 1 93.88 196 ASP B C 1
ATOM 3843 O O . ASP B 1 196 ? -0.347 -12.367 -15.578 1 93.88 196 ASP B O 1
ATOM 3847 N N . PHE B 1 197 ? -0.45 -13.211 -13.438 1 97.12 197 PHE B N 1
ATOM 3848 C CA . PHE B 1 197 ? -1.115 -12.016 -12.93 1 97.12 197 PHE B CA 1
ATOM 3849 C C . PHE B 1 197 ? -0.148 -11.156 -12.117 1 97.12 197 PHE B C 1
ATOM 3851 O O . PHE B 1 197 ? 0.739 -11.688 -11.445 1 97.12 197 PHE B O 1
ATOM 3858 N N . VAL B 1 198 ? -0.323 -9.859 -12.281 1 98 198 VAL B N 1
ATOM 3859 C CA . VAL B 1 198 ? 0.104 -8.852 -11.312 1 98 198 VAL B CA 1
ATOM 3860 C C . VAL B 1 198 ? -1.09 -8.398 -10.477 1 98 198 VAL B C 1
ATOM 3862 O O . VAL B 1 198 ? -2.129 -8.016 -11.023 1 98 198 VAL B O 1
ATOM 3865 N N . GLY B 1 199 ? -0.983 -8.469 -9.156 1 97.25 199 GLY B N 1
ATOM 3866 C CA . GLY B 1 199 ? -2.125 -8.125 -8.328 1 97.25 199 GLY B CA 1
ATOM 3867 C C . GLY B 1 199 ? -1.736 -7.438 -7.035 1 97.25 199 GLY B C 1
ATOM 3868 O O . GLY B 1 199 ? -0.557 -7.164 -6.797 1 97.25 199 GLY B O 1
ATOM 3869 N N . LEU B 1 200 ? -2.729 -7.09 -6.27 1 95.75 200 LEU B N 1
ATOM 3870 C CA . LEU B 1 200 ? -2.521 -6.41 -4.996 1 95.75 200 LEU B CA 1
ATOM 3871 C C . LEU B 1 200 ? -2.045 -7.387 -3.928 1 95.75 200 LEU B C 1
ATOM 3873 O O . LEU B 1 200 ? -2.096 -8.602 -4.125 1 95.75 200 LEU B O 1
ATOM 3877 N N . ASN B 1 201 ? -1.625 -6.805 -2.822 1 91.19 201 ASN B N 1
ATOM 3878 C CA . ASN B 1 201 ? -1.088 -7.582 -1.709 1 91.19 201 ASN B CA 1
ATOM 3879 C C . ASN B 1 201 ? -2.174 -8.406 -1.024 1 91.19 201 ASN B C 1
ATOM 3881 O O . ASN B 1 201 ? -3.365 -8.148 -1.208 1 91.19 201 ASN B O 1
ATOM 3885 N N . GLN B 1 202 ? -1.685 -9.328 -0.251 1 85.81 202 GLN B N 1
ATOM 3886 C CA . GLN B 1 202 ? -2.58 -10.148 0.556 1 85.81 202 GLN B CA 1
ATOM 3887 C C . GLN B 1 202 ? -3.455 -9.289 1.461 1 85.81 202 GLN B C 1
ATOM 3889 O O . GLN B 1 202 ? -2.986 -8.297 2.021 1 85.81 202 GLN B O 1
ATOM 3894 N N . GLY B 1 203 ? -4.703 -9.695 1.568 1 88.62 203 GLY B N 1
ATOM 3895 C CA . GLY B 1 203 ? -5.656 -8.977 2.395 1 88.62 203 GLY B CA 1
ATOM 3896 C C . GLY B 1 203 ? -6.559 -8.055 1.596 1 88.62 203 GLY B C 1
ATOM 3897 O O . GLY B 1 203 ? -7.598 -7.609 2.092 1 88.62 203 GLY B O 1
ATOM 3898 N N . SER B 1 204 ? -6.137 -7.766 0.408 1 94.25 204 SER B N 1
ATOM 3899 C CA . SER B 1 204 ? -6.957 -6.91 -0.443 1 94.25 204 SER B CA 1
ATOM 3900 C C . SER B 1 204 ? -8.289 -7.574 -0.782 1 94.25 204 SER B C 1
ATOM 3902 O O . SER B 1 204 ? -8.32 -8.758 -1.131 1 94.25 204 SER B O 1
ATOM 3904 N N . SER B 1 205 ? -9.328 -6.797 -0.707 1 95.44 205 SER B N 1
ATOM 3905 C CA . SER B 1 205 ? -10.648 -7.301 -1.066 1 95.44 205 SER B CA 1
ATOM 3906 C C . SER B 1 205 ? -10.711 -7.68 -2.543 1 95.44 205 SER B C 1
ATOM 3908 O O . SER B 1 205 ? -11.406 -8.625 -2.914 1 95.44 205 SER B O 1
ATOM 3910 N N . LEU B 1 206 ? -9.969 -6.969 -3.328 1 97.12 206 LEU B N 1
ATOM 3911 C CA . LEU B 1 206 ? -9.969 -7.258 -4.758 1 97.12 206 LEU B CA 1
ATOM 3912 C C . LEU B 1 206 ? -9.266 -8.586 -5.043 1 97.12 206 LEU B C 1
ATOM 3914 O O . LEU B 1 206 ? -9.75 -9.391 -5.836 1 97.12 206 LEU B O 1
ATOM 3918 N N . LEU B 1 207 ? -8.141 -8.789 -4.422 1 95.25 207 LEU B N 1
ATOM 3919 C CA . LEU B 1 207 ? -7.465 -10.062 -4.609 1 95.25 207 LEU B CA 1
ATOM 3920 C C . LEU B 1 207 ? -8.344 -11.219 -4.125 1 95.25 207 LEU B C 1
ATOM 3922 O O . LEU B 1 207 ? -8.398 -12.273 -4.766 1 95.25 207 LEU B O 1
ATOM 3926 N N . GLN B 1 208 ? -8.992 -10.984 -3.002 1 92.25 208 GLN B N 1
ATOM 3927 C CA . GLN B 1 208 ? -9.891 -12.016 -2.49 1 92.25 208 GLN B CA 1
ATOM 3928 C C . GLN B 1 208 ? -11 -12.328 -3.49 1 92.25 208 GLN B C 1
ATOM 3930 O O . GLN B 1 208 ? -11.375 -13.492 -3.672 1 92.25 208 GLN B O 1
ATOM 3935 N N . ARG B 1 209 ? -11.508 -11.328 -4.082 1 94.75 209 ARG B N 1
ATOM 3936 C CA . ARG B 1 209 ? -12.547 -11.5 -5.094 1 94.75 209 ARG B CA 1
ATOM 3937 C C . ARG B 1 209 ? -12.031 -12.344 -6.262 1 94.75 209 ARG B C 1
ATOM 3939 O O . ARG B 1 209 ? -12.734 -13.242 -6.738 1 94.75 209 ARG B O 1
ATOM 3946 N N . LEU B 1 210 ? -10.867 -12.102 -6.719 1 96.12 210 LEU B N 1
ATOM 3947 C CA . LEU B 1 210 ? -10.258 -12.852 -7.816 1 96.12 210 LEU B CA 1
ATOM 3948 C C . LEU B 1 210 ? -10.008 -14.305 -7.406 1 96.12 210 LEU B C 1
ATOM 3950 O O . LEU B 1 210 ? -10.281 -15.227 -8.18 1 96.12 210 LEU B O 1
ATOM 3954 N N . THR B 1 211 ? -9.461 -14.469 -6.23 1 91.31 211 THR B N 1
ATOM 3955 C CA . THR B 1 211 ? -9.141 -15.805 -5.742 1 91.31 211 THR B CA 1
ATOM 3956 C C . THR B 1 211 ? -10.406 -16.641 -5.582 1 91.31 211 THR B C 1
ATOM 3958 O O . THR B 1 211 ? -10.422 -17.828 -5.93 1 91.31 211 THR B O 1
ATOM 3961 N N . ASP B 1 212 ? -11.445 -16.016 -5.062 1 88.44 212 ASP B N 1
ATOM 3962 C CA . ASP B 1 212 ? -12.727 -16.703 -4.914 1 88.44 212 ASP B CA 1
ATOM 3963 C C . ASP B 1 212 ? -13.289 -17.109 -6.273 1 88.44 212 ASP B C 1
ATOM 3965 O O . ASP B 1 212 ? -13.805 -18.219 -6.43 1 88.44 212 ASP B O 1
ATOM 3969 N N . ALA B 1 213 ? -13.203 -16.203 -7.203 1 93.69 213 ALA B N 1
ATOM 3970 C CA . ALA B 1 213 ? -13.719 -16.469 -8.547 1 93.69 213 ALA B CA 1
ATOM 3971 C C . ALA B 1 213 ? -12.953 -17.609 -9.203 1 93.69 213 ALA B C 1
ATOM 3973 O O . ALA B 1 213 ? -13.555 -18.469 -9.859 1 93.69 213 ALA B O 1
ATOM 3974 N N . ALA B 1 214 ? -11.656 -17.625 -9.055 1 93.62 214 ALA B N 1
ATOM 3975 C CA . ALA B 1 214 ? -10.844 -18.703 -9.609 1 93.62 214 ALA B CA 1
ATOM 3976 C C . ALA B 1 214 ? -11.18 -20.031 -8.953 1 93.62 214 ALA B C 1
ATOM 3978 O O . ALA B 1 214 ? -11.305 -21.047 -9.633 1 93.62 214 ALA B O 1
ATOM 3979 N N . SER B 1 215 ? -11.32 -19.953 -7.664 1 85.75 215 SER B N 1
ATOM 3980 C CA . SER B 1 215 ? -11.648 -21.172 -6.914 1 85.75 215 SER B CA 1
ATOM 3981 C C . SER B 1 215 ? -12.977 -21.766 -7.375 1 85.75 215 SER B C 1
ATOM 3983 O O . SER B 1 215 ? -13.125 -22.984 -7.461 1 85.75 215 SER B O 1
ATOM 3985 N N . ALA B 1 216 ? -13.922 -20.922 -7.648 1 86 216 ALA B N 1
ATOM 3986 C CA . ALA B 1 216 ? -15.234 -21.359 -8.117 1 86 216 ALA B CA 1
ATOM 3987 C C . ALA B 1 216 ? -15.133 -22.078 -9.461 1 86 216 ALA B C 1
ATOM 3989 O O . ALA B 1 216 ? -16.016 -22.844 -9.828 1 86 216 ALA B O 1
ATOM 3990 N N . LEU B 1 217 ? -14.047 -21.828 -10.18 1 89.38 217 LEU B N 1
ATOM 3991 C CA . LEU B 1 217 ? -13.781 -22.453 -11.469 1 89.38 217 LEU B CA 1
ATOM 3992 C C . LEU B 1 217 ? -12.805 -23.625 -11.32 1 89.38 217 LEU B C 1
ATOM 3994 O O . LEU B 1 217 ? -12.328 -24.172 -12.32 1 89.38 217 LEU B O 1
ATOM 3998 N N . ASP B 1 218 ? -12.406 -23.891 -10.062 1 85.38 218 ASP B N 1
ATOM 3999 C CA . ASP B 1 218 ? -11.406 -24.922 -9.75 1 85.38 218 ASP B CA 1
ATOM 4000 C C . ASP B 1 218 ? -10.062 -24.578 -10.383 1 85.38 218 ASP B C 1
ATOM 4002 O O . ASP B 1 218 ? -9.375 -25.453 -10.914 1 85.38 218 ASP B O 1
ATOM 4006 N N . LYS B 1 219 ? -9.812 -23.312 -10.469 1 89.19 219 LYS B N 1
ATOM 4007 C CA . LYS B 1 219 ? -8.547 -22.812 -10.992 1 89.19 219 LYS B CA 1
ATOM 4008 C C . LYS B 1 219 ? -7.859 -21.891 -9.984 1 89.19 219 LYS B C 1
ATOM 4010 O O . LYS B 1 219 ? -8.344 -21.703 -8.867 1 89.19 219 LYS B O 1
ATOM 4015 N N . VAL B 1 220 ? -6.621 -21.453 -10.336 1 87.38 220 VAL B N 1
ATOM 4016 C CA . VAL B 1 220 ? -5.855 -20.594 -9.445 1 87.38 220 VAL B CA 1
ATOM 4017 C C . VAL B 1 220 ? -5.371 -19.359 -10.203 1 87.38 220 VAL B C 1
ATOM 4019 O O . VAL B 1 220 ? -5.141 -19.422 -11.414 1 87.38 220 VAL B O 1
ATOM 4022 N N . VAL B 1 221 ? -5.367 -18.312 -9.492 1 92.5 221 VAL B N 1
ATOM 4023 C CA . VAL B 1 221 ? -4.723 -17.109 -10.031 1 92.5 221 VAL B CA 1
ATOM 4024 C C . VAL B 1 221 ? -3.207 -17.234 -9.875 1 92.5 221 VAL B C 1
ATOM 4026 O O . VAL B 1 221 ? -2.691 -17.281 -8.758 1 92.5 221 VAL B O 1
ATOM 4029 N N . ARG B 1 222 ? -2.488 -17.328 -10.977 1 89.75 222 ARG B N 1
ATOM 4030 C CA . ARG B 1 222 ? -1.032 -17.359 -10.891 1 89.75 222 ARG B CA 1
ATOM 4031 C C . ARG B 1 222 ? -0.47 -15.953 -10.656 1 89.75 222 ARG B C 1
ATOM 4033 O O . ARG B 1 222 ? -0.151 -15.234 -11.602 1 89.75 222 ARG B O 1
ATOM 4040 N N . LEU B 1 223 ? -0.318 -15.617 -9.367 1 90.69 223 LEU B N 1
ATOM 4041 C CA . LEU B 1 223 ? 0.093 -14.289 -8.922 1 90.69 223 LEU B CA 1
ATOM 4042 C C . LEU B 1 223 ? 1.603 -14.227 -8.711 1 90.69 223 LEU B C 1
ATOM 4044 O O . LEU B 1 223 ? 2.1 -14.586 -7.641 1 90.69 223 LEU B O 1
ATOM 4048 N N . ARG B 1 224 ? 2.342 -13.664 -9.656 1 88.88 224 ARG B N 1
ATOM 4049 C CA . ARG B 1 224 ? 3.799 -13.625 -9.602 1 88.88 224 ARG B CA 1
ATOM 4050 C C . ARG B 1 224 ? 4.285 -12.328 -8.969 1 88.88 224 ARG B C 1
ATOM 4052 O O . ARG B 1 224 ? 5.316 -12.312 -8.289 1 88.88 224 ARG B O 1
ATOM 4059 N N . ILE B 1 225 ? 3.547 -11.328 -9.219 1 95.25 225 ILE B N 1
ATOM 4060 C CA . ILE B 1 225 ? 3.912 -10.008 -8.711 1 95.25 225 ILE B CA 1
ATOM 4061 C C . ILE B 1 225 ? 2.775 -9.453 -7.863 1 95.25 225 ILE B C 1
ATOM 4063 O O . ILE B 1 225 ? 1.633 -9.367 -8.32 1 95.25 225 ILE B O 1
ATOM 4067 N N . GLN B 1 226 ? 3.102 -9.188 -6.609 1 95.81 226 GLN B N 1
ATOM 4068 C CA . GLN B 1 226 ? 2.15 -8.57 -5.691 1 95.81 226 GLN B CA 1
ATOM 4069 C C . GLN B 1 226 ? 2.615 -7.176 -5.277 1 95.81 226 GLN B C 1
ATOM 4071 O O . GLN B 1 226 ? 3.727 -7.012 -4.77 1 95.81 226 GLN B O 1
ATOM 4076 N N . VAL B 1 227 ? 1.755 -6.215 -5.586 1 97.56 227 VAL B N 1
ATOM 4077 C CA . VAL B 1 227 ? 2.082 -4.816 -5.332 1 97.56 227 VAL B CA 1
ATOM 4078 C C . VAL B 1 227 ? 0.959 -4.16 -4.531 1 97.56 227 VAL B C 1
ATOM 4080 O O . VAL B 1 227 ? -0.08 -4.777 -4.289 1 97.56 227 VAL B O 1
ATOM 4083 N N . SER B 1 228 ? 1.147 -2.881 -4.176 1 96.06 228 SER B N 1
ATOM 4084 C CA . SER B 1 228 ? 0.245 -2.277 -3.203 1 96.06 228 SER B CA 1
ATOM 4085 C C . SER B 1 228 ? -0.681 -1.261 -3.861 1 96.06 228 SER B C 1
ATOM 4087 O O . SER B 1 228 ? -1.541 -0.675 -3.201 1 96.06 228 SER B O 1
ATOM 4089 N N . SER B 1 229 ? -0.463 -1.018 -5.117 1 97.69 229 SER B N 1
ATOM 4090 C CA . SER B 1 229 ? -1.255 0.038 -5.738 1 97.69 229 SER B CA 1
ATOM 4091 C C . SER B 1 229 ? -1.646 -0.333 -7.164 1 97.69 229 SER B C 1
ATOM 4093 O O . SER B 1 229 ? -0.987 -1.159 -7.801 1 97.69 229 SER B O 1
ATOM 4095 N N . PHE B 1 230 ? -2.693 0.273 -7.617 1 98.19 230 PHE B N 1
ATOM 4096 C CA . PHE B 1 230 ? -3.117 0.093 -9 1 98.19 230 PHE B CA 1
ATOM 4097 C C . PHE B 1 230 ? -2.07 0.642 -9.961 1 98.19 230 PHE B C 1
ATOM 4099 O O . PHE B 1 230 ? -1.853 0.078 -11.039 1 98.19 230 PHE B O 1
ATOM 4106 N N . ASP B 1 231 ? -1.437 1.664 -9.562 1 97.69 231 ASP B N 1
ATOM 4107 C CA . ASP B 1 231 ? -0.393 2.23 -10.406 1 97.69 231 ASP B CA 1
ATOM 4108 C C . ASP B 1 231 ? 0.76 1.246 -10.594 1 97.69 231 ASP B C 1
ATOM 4110 O O . ASP B 1 231 ? 1.296 1.106 -11.695 1 97.69 231 ASP B O 1
ATOM 4114 N N . ALA B 1 232 ? 1.158 0.644 -9.508 1 98.31 232 ALA B N 1
ATOM 4115 C CA . ALA B 1 232 ? 2.205 -0.369 -9.617 1 98.31 232 ALA B CA 1
ATOM 4116 C C . ALA B 1 232 ? 1.787 -1.496 -10.555 1 98.31 232 ALA B C 1
ATOM 4118 O O . ALA B 1 232 ? 2.596 -1.985 -11.344 1 98.31 232 ALA B O 1
ATOM 4119 N N . ILE B 1 233 ? 0.552 -1.908 -10.461 1 98.31 233 ILE B N 1
ATOM 4120 C CA . ILE B 1 233 ? 0.027 -2.916 -11.375 1 98.31 233 ILE B CA 1
ATOM 4121 C C . ILE B 1 233 ? 0.187 -2.436 -12.82 1 98.31 233 ILE B C 1
ATOM 4123 O O . ILE B 1 233 ? 0.714 -3.16 -13.664 1 98.31 233 ILE B O 1
ATOM 4127 N N . CYS B 1 234 ? -0.193 -1.227 -13.094 1 97.69 234 CYS B N 1
ATOM 4128 C CA . CYS B 1 234 ? -0.121 -0.666 -14.445 1 97.69 234 CYS B CA 1
ATOM 4129 C C . CYS B 1 234 ? 1.313 -0.664 -14.953 1 97.69 234 CYS B C 1
ATOM 4131 O O . CYS B 1 234 ? 1.572 -1.078 -16.094 1 97.69 234 CYS B O 1
ATOM 4133 N N . ARG B 1 235 ? 2.215 -0.222 -14.133 1 97.12 235 ARG B N 1
ATOM 4134 C CA . ARG B 1 235 ? 3.607 -0.1 -14.555 1 97.12 235 ARG B CA 1
ATOM 4135 C C . ARG B 1 235 ? 4.207 -1.469 -14.859 1 97.12 235 ARG B C 1
ATOM 4137 O O . ARG B 1 235 ? 4.938 -1.628 -15.844 1 97.12 235 ARG B O 1
ATOM 4144 N N . MET B 1 236 ? 3.891 -2.43 -13.992 1 98.06 236 MET B N 1
ATOM 4145 C CA . MET B 1 236 ? 4.391 -3.783 -14.211 1 98.06 236 MET B CA 1
ATOM 4146 C C . MET B 1 236 ? 3.826 -4.363 -15.508 1 98.06 236 MET B C 1
ATOM 4148 O O . MET B 1 236 ? 4.551 -5 -16.281 1 98.06 236 MET B O 1
ATOM 4152 N N . ILE B 1 237 ? 2.566 -4.148 -15.766 1 97.94 237 ILE B N 1
ATOM 4153 C CA . ILE B 1 237 ? 1.916 -4.68 -16.953 1 97.94 237 ILE B CA 1
ATOM 4154 C C . ILE B 1 237 ? 2.451 -3.965 -18.203 1 97.94 237 ILE B C 1
ATOM 4156 O O . ILE B 1 237 ? 2.705 -4.598 -19.219 1 97.94 237 ILE B O 1
ATOM 4160 N N . GLU B 1 238 ? 2.637 -2.648 -18.094 1 96.25 238 GLU B N 1
ATOM 4161 C CA . GLU B 1 238 ? 3.227 -1.881 -19.188 1 96.25 238 GLU B CA 1
ATOM 4162 C C . GLU B 1 238 ? 4.578 -2.461 -19.609 1 96.25 238 GLU B C 1
ATOM 4164 O O . GLU B 1 238 ? 4.938 -2.43 -20.781 1 96.25 238 GLU B O 1
ATOM 4169 N N . ALA B 1 239 ? 5.281 -2.969 -18.625 1 96 239 ALA B N 1
ATOM 4170 C CA . ALA B 1 239 ? 6.613 -3.518 -18.875 1 96 239 ALA B CA 1
ATOM 4171 C C . ALA B 1 239 ? 6.527 -4.945 -19.406 1 96 239 ALA B C 1
ATOM 4173 O O . ALA B 1 239 ? 7.551 -5.566 -19.703 1 96 239 ALA B O 1
ATOM 4174 N N . GLY B 1 240 ? 5.309 -5.492 -19.438 1 95.31 240 GLY B N 1
ATOM 4175 C CA . GLY B 1 240 ? 5.109 -6.812 -20.016 1 95.31 240 GLY B CA 1
ATOM 4176 C C . GLY B 1 240 ? 5.242 -7.934 -19 1 95.31 240 GLY B C 1
ATOM 4177 O O . GLY B 1 240 ? 5.516 -9.078 -19.359 1 95.31 240 GLY B O 1
ATOM 4178 N N . LEU B 1 241 ? 5 -7.648 -17.766 1 96.88 241 LEU B N 1
ATOM 4179 C CA . LEU B 1 241 ? 5.312 -8.617 -16.719 1 96.88 241 LEU B CA 1
ATOM 4180 C C . LEU B 1 241 ? 4.062 -9.391 -16.312 1 96.88 241 LEU B C 1
ATOM 4182 O O . LEU B 1 241 ? 4.086 -10.133 -15.32 1 96.88 241 LEU B O 1
ATOM 4186 N N . GLY B 1 242 ? 2.979 -9.195 -16.984 1 97.19 242 GLY B N 1
ATOM 4187 C CA . GLY B 1 242 ? 1.742 -9.914 -16.719 1 97.19 242 GLY B CA 1
ATOM 4188 C C . GLY B 1 242 ? 0.501 -9.133 -17.094 1 97.19 242 GLY B C 1
ATOM 4189 O O . GLY B 1 242 ? 0.575 -8.18 -17.891 1 97.19 242 GLY B O 1
ATOM 4190 N N . ILE B 1 243 ? -0.635 -9.617 -16.641 1 98.44 243 ILE B N 1
ATOM 4191 C CA . ILE B 1 243 ? -1.907 -8.914 -16.734 1 98.44 243 ILE B CA 1
ATOM 4192 C C . ILE B 1 243 ? -2.48 -8.68 -15.344 1 98.44 243 ILE B C 1
ATOM 4194 O O . ILE B 1 243 ? -1.948 -9.188 -14.352 1 98.44 243 ILE B O 1
ATOM 4198 N N . GLY B 1 244 ? -3.48 -7.871 -15.242 1 98.5 244 GLY B N 1
ATOM 4199 C CA . GLY B 1 244 ? -4.039 -7.578 -13.93 1 98.5 244 GLY B CA 1
ATOM 4200 C C . GLY B 1 244 ? -5.469 -7.07 -13.992 1 98.5 244 GLY B C 1
ATOM 4201 O O . GLY B 1 244 ? -5.953 -6.688 -15.055 1 98.5 244 GLY B O 1
ATOM 4202 N N . VAL B 1 245 ? -6.16 -7.188 -12.875 1 98.69 245 VAL B N 1
ATOM 4203 C CA . VAL B 1 245 ? -7.539 -6.73 -12.75 1 98.69 245 VAL B CA 1
ATOM 4204 C C . VAL B 1 245 ? -7.602 -5.516 -11.828 1 98.69 245 VAL B C 1
ATOM 4206 O O . VAL B 1 245 ? -7.031 -5.527 -10.742 1 98.69 245 VAL B O 1
ATOM 4209 N N . LEU B 1 246 ? -8.227 -4.523 -12.227 1 98.19 246 LEU B N 1
ATOM 4210 C CA . LEU B 1 246 ? -8.445 -3.332 -11.414 1 98.19 246 LEU B CA 1
ATOM 4211 C C . LEU B 1 246 ? -9.695 -2.588 -11.859 1 98.19 246 LEU B C 1
ATOM 4213 O O . LEU B 1 246 ? -10.242 -2.865 -12.93 1 98.19 246 LEU B O 1
ATOM 4217 N N . PRO B 1 247 ? -10.203 -1.677 -11.023 1 98.38 247 PRO B N 1
ATOM 4218 C CA . PRO B 1 247 ? -11.367 -0.896 -11.445 1 98.38 247 PRO B CA 1
ATOM 4219 C C . PRO B 1 247 ? -11.07 0.009 -12.641 1 98.38 247 PRO B C 1
ATOM 4221 O O . PRO B 1 247 ? -9.992 0.607 -12.711 1 98.38 247 PRO B O 1
ATOM 4224 N N . ASP B 1 248 ? -12 0.083 -13.523 1 97.38 248 ASP B N 1
ATOM 4225 C CA . ASP B 1 248 ? -11.828 0.866 -14.75 1 97.38 248 ASP B CA 1
ATOM 4226 C C . ASP B 1 248 ? -11.5 2.322 -14.422 1 97.38 248 ASP B C 1
ATOM 4228 O O . ASP B 1 248 ? -10.633 2.922 -15.055 1 97.38 248 ASP B O 1
ATOM 4232 N N . GLY B 1 249 ? -12.125 2.871 -13.367 1 97.06 249 GLY B N 1
ATOM 4233 C CA . GLY B 1 249 ? -11.945 4.27 -13.008 1 97.06 249 GLY B CA 1
ATOM 4234 C C . GLY B 1 249 ? -10.594 4.559 -12.391 1 97.06 249 GLY B C 1
ATOM 4235 O O . GLY B 1 249 ? -10.203 5.719 -12.25 1 97.06 249 GLY B O 1
ATOM 4236 N N . ALA B 1 250 ? -9.867 3.52 -12.023 1 97.38 250 ALA B N 1
ATOM 4237 C CA . ALA B 1 250 ? -8.555 3.699 -11.406 1 97.38 250 ALA B CA 1
ATOM 4238 C C . ALA B 1 250 ? -7.465 3.861 -12.469 1 97.38 250 ALA B C 1
ATOM 4240 O O . ALA B 1 250 ? -6.352 4.293 -12.164 1 97.38 250 ALA B O 1
ATOM 4241 N N . VAL B 1 251 ? -7.73 3.461 -13.68 1 96.12 251 VAL B N 1
ATOM 4242 C CA . VAL B 1 251 ? -6.758 3.566 -14.766 1 96.12 251 VAL B CA 1
ATOM 4243 C C . VAL B 1 251 ? -6.785 4.977 -15.352 1 96.12 251 VAL B C 1
ATOM 4245 O O . VAL B 1 251 ? -7.828 5.438 -15.828 1 96.12 251 VAL B O 1
ATOM 4248 N N . ARG B 1 252 ? -5.652 5.613 -15.266 1 93.06 252 ARG B N 1
ATOM 4249 C CA . ARG B 1 252 ? -5.59 6.926 -15.898 1 93.06 252 ARG B CA 1
ATOM 4250 C C . ARG B 1 252 ? -5.758 6.816 -17.406 1 93.06 252 ARG B C 1
ATOM 4252 O O . ARG B 1 252 ? -5.102 5.996 -18.062 1 93.06 252 ARG B O 1
ATOM 4259 N N . PRO B 1 253 ? -6.559 7.691 -17.953 1 92.12 253 PRO B N 1
ATOM 4260 C CA . PRO B 1 253 ? -6.812 7.621 -19.391 1 92.12 253 PRO B CA 1
ATOM 4261 C C . PRO B 1 253 ? -5.539 7.758 -20.219 1 92.12 253 PRO B C 1
ATOM 4263 O O . PRO B 1 253 ? -5.43 7.16 -21.297 1 92.12 253 PRO B O 1
ATOM 4266 N N . GLU B 1 254 ? -4.578 8.453 -19.688 1 89 254 GLU B N 1
ATOM 4267 C CA . GLU B 1 254 ? -3.336 8.719 -20.406 1 89 254 GLU B CA 1
ATOM 4268 C C . GLU B 1 254 ? -2.529 7.438 -20.609 1 89 254 GLU B C 1
ATOM 4270 O O . GLU B 1 254 ? -1.644 7.387 -21.469 1 89 254 GLU B O 1
ATOM 4275 N N . LEU B 1 255 ? -2.857 6.434 -19.859 1 91.69 255 LEU B N 1
ATOM 4276 C CA . LEU B 1 255 ? -2.096 5.191 -19.922 1 91.69 255 LEU B CA 1
ATOM 4277 C C . LEU B 1 255 ? -2.668 4.254 -20.969 1 91.69 255 LEU B C 1
ATOM 4279 O O . LEU B 1 255 ? -2.023 3.273 -21.359 1 91.69 255 LEU B O 1
ATOM 4283 N N . LEU B 1 256 ? -3.852 4.555 -21.406 1 91.38 256 LEU B N 1
ATOM 4284 C CA . LEU B 1 256 ? -4.539 3.652 -22.328 1 91.38 256 LEU B CA 1
ATOM 4285 C C . LEU B 1 256 ? -4.188 3.98 -23.781 1 91.38 256 LEU B C 1
ATOM 4287 O O . LEU B 1 256 ? -4.043 5.152 -24.141 1 91.38 256 LEU B O 1
ATOM 4291 N N . GLY B 1 257 ? -4.086 2.967 -24.625 1 83.25 257 GLY B N 1
ATOM 4292 C CA . GLY B 1 257 ? -3.791 3.135 -26.047 1 83.25 257 GLY B CA 1
ATOM 4293 C C . GLY B 1 257 ? -2.371 2.742 -26.406 1 83.25 257 GLY B C 1
ATOM 4294 O O . GLY B 1 257 ? -2.152 1.727 -27.062 1 83.25 257 GLY B O 1
ATOM 4295 N N . ALA B 1 258 ? -1.393 3.398 -25.859 1 74.06 258 ALA B N 1
ATOM 4296 C CA . ALA B 1 258 ? -0.031 3.139 -26.328 1 74.06 258 ALA B CA 1
ATOM 4297 C C . ALA B 1 258 ? 0.588 1.965 -25.578 1 74.06 258 ALA B C 1
ATOM 4299 O O . ALA B 1 258 ? 1.194 1.08 -26.188 1 74.06 258 ALA B O 1
ATOM 4300 N N . GLY B 1 259 ? 0.385 1.85 -24.359 1 84.94 259 GLY B N 1
ATOM 4301 C CA . GLY B 1 259 ? 1.105 0.822 -23.625 1 84.94 259 GLY B CA 1
ATOM 4302 C C . GLY B 1 259 ? 0.19 -0.161 -22.922 1 84.94 259 GLY B C 1
ATOM 4303 O O . GLY B 1 259 ? 0.572 -1.308 -22.672 1 84.94 259 GLY B O 1
ATOM 4304 N N . LEU B 1 260 ? -1.019 0.208 -22.688 1 95.19 260 LEU B N 1
ATOM 4305 C CA . LEU B 1 260 ? -1.953 -0.602 -21.906 1 95.19 260 LEU B CA 1
ATOM 4306 C C . LEU B 1 260 ? -3.322 -0.645 -22.578 1 95.19 260 LEU B C 1
ATOM 4308 O O . LEU B 1 260 ? -3.744 0.334 -23.203 1 95.19 260 LEU B O 1
ATOM 4312 N N . HIS B 1 261 ? -3.953 -1.73 -22.484 1 97.06 261 HIS B N 1
ATOM 4313 C CA . HIS B 1 261 ? -5.34 -1.884 -22.922 1 97.06 261 HIS B CA 1
ATOM 4314 C C . HIS B 1 261 ? -6.207 -2.447 -21.797 1 97.06 261 HIS B C 1
ATOM 4316 O O . HIS B 1 261 ? -5.789 -3.359 -21.078 1 97.06 261 HIS B O 1
ATOM 4322 N N . ALA B 1 262 ? -7.344 -1.899 -21.688 1 97.38 262 ALA B N 1
ATOM 4323 C CA . ALA B 1 262 ? -8.32 -2.369 -20.703 1 97.38 262 ALA B CA 1
ATOM 4324 C C . ALA B 1 262 ? -9.445 -3.145 -21.391 1 97.38 262 ALA B C 1
ATOM 4326 O O . ALA B 1 262 ? -10.023 -2.682 -22.375 1 97.38 262 ALA B O 1
ATOM 4327 N N . VAL B 1 263 ? -9.703 -4.312 -20.891 1 98.06 263 VAL B N 1
ATOM 4328 C CA . VAL B 1 263 ? -10.773 -5.164 -21.391 1 98.06 263 VAL B CA 1
ATOM 4329 C C . VAL B 1 263 ? -11.773 -5.461 -20.266 1 98.06 263 VAL B C 1
ATOM 4331 O O . VAL B 1 263 ? -11.391 -5.965 -19.219 1 98.06 263 VAL B O 1
ATOM 4334 N N . TYR B 1 264 ? -13.07 -5.184 -20.5 1 98.31 264 TYR B N 1
ATOM 4335 C CA . TYR B 1 264 ? -14.062 -5.383 -19.453 1 98.31 264 TYR B CA 1
ATOM 4336 C C . TYR B 1 264 ? -14.242 -6.867 -19.156 1 98.31 264 TYR B C 1
ATOM 4338 O O . TYR B 1 264 ? -14.242 -7.699 -20.062 1 98.31 264 TYR B O 1
ATOM 4346 N N . LEU B 1 265 ? -14.32 -7.199 -17.891 1 98.5 265 LEU B N 1
ATOM 4347 C CA . LEU B 1 265 ? -14.711 -8.547 -17.5 1 98.5 265 LEU B CA 1
ATOM 4348 C C . LEU B 1 265 ? -16.219 -8.75 -17.672 1 98.5 265 LEU B C 1
ATOM 4350 O O . LEU B 1 265 ? -17.016 -7.906 -17.25 1 98.5 265 LEU B O 1
ATOM 4354 N N . SER B 1 266 ? -16.609 -9.828 -18.188 1 98.12 266 SER B N 1
ATOM 4355 C CA . SER B 1 266 ? -18.016 -10.102 -18.453 1 98.12 266 SER B CA 1
ATOM 4356 C C . SER B 1 266 ? -18.688 -10.711 -17.219 1 98.12 266 SER B C 1
ATOM 4358 O O . SER B 1 266 ? -19.922 -10.789 -17.156 1 98.12 266 SER B O 1
ATOM 4360 N N . ASP B 1 267 ? -17.969 -11.133 -16.266 1 98 267 ASP B N 1
ATOM 4361 C CA . ASP B 1 267 ? -18.5 -11.805 -15.078 1 98 267 ASP B CA 1
ATOM 4362 C C . ASP B 1 267 ? -19.359 -10.852 -14.25 1 98 267 ASP B C 1
ATOM 4364 O O . ASP B 1 267 ? -19.016 -9.688 -14.062 1 98 267 ASP B O 1
ATOM 4368 N N . ALA B 1 268 ? -20.406 -11.367 -13.672 1 96.69 268 ALA B N 1
ATOM 4369 C CA . ALA B 1 268 ? -21.344 -10.547 -12.906 1 96.69 268 ALA B CA 1
ATOM 4370 C C . ALA B 1 268 ? -20.672 -9.906 -11.703 1 96.69 268 ALA B C 1
ATOM 4372 O O . ALA B 1 268 ? -20.953 -8.758 -11.352 1 96.69 268 ALA B O 1
ATOM 4373 N N . TRP B 1 269 ? -19.766 -10.633 -11.148 1 95.94 269 TRP B N 1
ATOM 4374 C CA . TRP B 1 269 ? -19.125 -10.172 -9.93 1 95.94 269 TRP B CA 1
ATOM 4375 C C . TRP B 1 269 ? -18.172 -9.016 -10.219 1 95.94 269 TRP B C 1
ATOM 4377 O O . TRP B 1 269 ? -17.656 -8.383 -9.297 1 95.94 269 TRP B O 1
ATOM 4387 N N . ALA B 1 270 ? -17.953 -8.734 -11.492 1 97.88 270 ALA B N 1
ATOM 4388 C CA . ALA B 1 270 ? -17.047 -7.656 -11.891 1 97.88 270 ALA B CA 1
ATOM 4389 C C . ALA B 1 270 ? -17.688 -6.293 -11.625 1 97.88 270 ALA B C 1
ATOM 4391 O O . ALA B 1 270 ? -17 -5.27 -11.633 1 97.88 270 ALA B O 1
ATOM 4392 N N . SER B 1 271 ? -18.953 -6.242 -11.508 1 97.06 271 SER B N 1
ATOM 4393 C CA . SER B 1 271 ? -19.656 -5.047 -11.039 1 97.06 271 SER B CA 1
ATOM 4394 C C . SER B 1 271 ? -19.719 -5.016 -9.516 1 97.06 271 SER B C 1
ATOM 4396 O O . SER B 1 271 ? -20.344 -5.883 -8.898 1 97.06 271 SER B O 1
ATOM 4398 N N . ARG B 1 272 ? -19.078 -3.975 -8.914 1 95.38 272 ARG B N 1
ATOM 4399 C CA . ARG B 1 272 ? -18.906 -3.971 -7.465 1 95.38 272 ARG B CA 1
ATOM 4400 C C . ARG B 1 272 ? -19.547 -2.738 -6.84 1 95.38 272 ARG B C 1
ATOM 4402 O O . ARG B 1 272 ? -19.734 -1.725 -7.512 1 95.38 272 ARG B O 1
ATOM 4409 N N . ILE B 1 273 ? -19.844 -2.957 -5.625 1 96.94 273 ILE B N 1
ATOM 4410 C CA . ILE B 1 273 ? -20.328 -1.854 -4.797 1 96.94 273 ILE B CA 1
ATOM 4411 C C . ILE B 1 273 ? -19.266 -1.496 -3.756 1 96.94 273 ILE B C 1
ATOM 4413 O O . ILE B 1 273 ? -18.641 -2.381 -3.168 1 96.94 273 ILE B O 1
ATOM 4417 N N . LEU B 1 274 ? -19.047 -0.232 -3.576 1 98.19 274 LEU B N 1
ATOM 4418 C CA . LEU B 1 274 ? -18.344 0.28 -2.398 1 98.19 274 LEU B CA 1
ATOM 4419 C C . LEU B 1 274 ? -19.344 0.818 -1.374 1 98.19 274 LEU B C 1
ATOM 4421 O O . LEU B 1 274 ? -20.172 1.661 -1.699 1 98.19 274 LEU B O 1
ATOM 4425 N N . TRP B 1 275 ? -19.188 0.313 -0.199 1 98.19 275 TRP B N 1
ATOM 4426 C CA . TRP B 1 275 ? -20.094 0.715 0.874 1 98.19 275 TRP B CA 1
ATOM 4427 C C . TRP B 1 275 ? -19.562 1.941 1.605 1 98.19 275 TRP B C 1
ATOM 4429 O O . TRP B 1 275 ? -18.344 2.094 1.771 1 98.19 275 TRP B O 1
ATOM 4439 N N . LEU B 1 276 ? -20.469 2.756 1.931 1 98.31 276 LEU B N 1
ATOM 4440 C CA . LEU B 1 276 ? -20.266 3.783 2.943 1 98.31 276 LEU B CA 1
ATOM 4441 C C . LEU B 1 276 ? -20.828 3.342 4.293 1 98.31 276 LEU B C 1
ATOM 4443 O O . LEU B 1 276 ? -22.016 3.025 4.398 1 98.31 276 LEU B O 1
ATOM 4447 N N . GLY B 1 277 ? -19.938 3.283 5.312 1 98.06 277 GLY B N 1
ATOM 4448 C CA . GLY B 1 277 ? -20.391 2.684 6.559 1 98.06 277 GLY B CA 1
ATOM 4449 C C . GLY B 1 277 ? -20.125 3.557 7.77 1 98.06 277 GLY B C 1
ATOM 4450 O O . GLY B 1 277 ? -19.141 4.289 7.809 1 98.06 277 GLY B O 1
ATOM 4451 N N . VAL B 1 278 ? -21.016 3.449 8.75 1 97.31 278 VAL B N 1
ATOM 4452 C CA . VAL B 1 278 ? -20.844 3.996 10.094 1 97.31 278 VAL B CA 1
ATOM 4453 C C . VAL B 1 278 ? -21.344 2.992 11.125 1 97.31 278 VAL B C 1
ATOM 4455 O O . VAL B 1 278 ? -22.203 2.152 10.82 1 97.31 278 VAL B O 1
ATOM 4458 N N . ARG B 1 279 ? -20.797 3.033 12.289 1 93.06 279 ARG B N 1
ATOM 4459 C CA . ARG B 1 279 ? -21.266 2.15 13.352 1 93.06 279 ARG B CA 1
ATOM 4460 C C . ARG B 1 279 ? -22.672 2.541 13.805 1 93.06 279 ARG B C 1
ATOM 4462 O O . ARG B 1 279 ? -23.547 1.688 13.914 1 93.06 279 ARG B O 1
ATOM 4469 N N . ASP B 1 280 ? -22.844 3.826 14.156 1 89.62 280 ASP B N 1
ATOM 4470 C CA . ASP B 1 280 ? -24.094 4.414 14.633 1 89.62 280 ASP B CA 1
ATOM 4471 C C . ASP B 1 280 ? -24.25 5.848 14.133 1 89.62 280 ASP B C 1
ATOM 4473 O O . ASP B 1 280 ? -23.562 6.758 14.617 1 89.62 280 ASP B O 1
ATOM 4477 N N . GLU B 1 281 ? -25.203 6.016 13.289 1 91.19 281 GLU B N 1
ATOM 4478 C CA . GLU B 1 281 ? -25.391 7.324 12.672 1 91.19 281 GLU B CA 1
ATOM 4479 C C . GLU B 1 281 ? -25.844 8.359 13.695 1 91.19 281 GLU B C 1
ATOM 4481 O O . GLU B 1 281 ? -25.422 9.516 13.648 1 91.19 281 GLU B O 1
ATOM 4486 N N . ALA B 1 282 ? -26.688 7.965 14.555 1 89.12 282 ALA B N 1
ATOM 4487 C CA . ALA B 1 282 ? -27.234 8.867 15.562 1 89.12 282 ALA B CA 1
ATOM 4488 C C . ALA B 1 282 ? -26.156 9.367 16.5 1 89.12 282 ALA B C 1
ATOM 4490 O O . ALA B 1 282 ? -26.25 10.469 17.047 1 89.12 282 ALA B O 1
ATOM 4491 N N . GLY B 1 283 ? -25.141 8.602 16.688 1 89.62 283 GLY B N 1
ATOM 4492 C CA . GLY B 1 283 ? -24.078 8.945 17.625 1 89.62 283 GLY B CA 1
ATOM 4493 C C . GLY B 1 283 ? -22.984 9.781 16.984 1 89.62 283 GLY B C 1
ATOM 4494 O O . GLY B 1 283 ? -22.078 10.258 17.672 1 89.62 283 GLY B O 1
ATOM 4495 N N . LEU B 1 284 ? -23.094 10.117 15.703 1 90.75 284 LEU B N 1
ATOM 4496 C CA . LEU B 1 284 ? -22.078 10.891 15.008 1 90.75 284 LEU B CA 1
ATOM 4497 C C . LEU B 1 284 ? -22.109 12.352 15.438 1 90.75 284 LEU B C 1
ATOM 4499 O O . LEU B 1 284 ? -23.188 12.914 15.641 1 90.75 284 LEU B O 1
ATOM 4503 N N . LEU B 1 285 ? -20.953 12.906 15.617 1 87.31 285 LEU B N 1
ATOM 4504 C CA . LEU B 1 285 ? -20.859 14.352 15.805 1 87.31 285 LEU B CA 1
ATOM 4505 C C . LEU B 1 285 ? -21.344 15.086 14.555 1 87.31 285 LEU B C 1
ATOM 4507 O O . LEU B 1 285 ? -21.344 14.531 13.461 1 87.31 285 LEU B O 1
ATOM 4511 N N . PRO B 1 286 ? -21.703 16.312 14.695 1 88.62 286 PRO B N 1
ATOM 4512 C CA . PRO B 1 286 ? -22.312 17.062 13.594 1 88.62 286 PRO B CA 1
ATOM 4513 C C . PRO B 1 286 ? -21.406 17.141 12.367 1 88.62 286 PRO B C 1
ATOM 4515 O O . PRO B 1 286 ? -21.875 17 11.234 1 88.62 286 PRO B O 1
ATOM 4518 N N . GLU B 1 287 ? -20.094 17.312 12.57 1 91.19 287 GLU B N 1
ATOM 4519 C CA . GLU B 1 287 ? -19.188 17.422 11.438 1 91.19 287 GLU B CA 1
ATOM 4520 C C . GLU B 1 287 ? -19.094 16.109 10.68 1 91.19 287 GLU B C 1
ATOM 4522 O O . GLU B 1 287 ? -19 16.094 9.453 1 91.19 287 GLU B O 1
ATOM 4527 N N . ALA B 1 288 ? -19.109 14.984 11.383 1 95.12 288 ALA B N 1
ATOM 4528 C CA . ALA B 1 288 ? -19.062 13.672 10.758 1 95.12 288 ALA B CA 1
ATOM 4529 C C . ALA B 1 288 ? -20.375 13.375 10.016 1 95.12 288 ALA B C 1
ATOM 4531 O O . ALA B 1 288 ? -20.359 12.773 8.938 1 95.12 288 ALA B O 1
ATOM 4532 N N . ARG B 1 289 ? -21.453 13.805 10.602 1 95.56 289 ARG B N 1
ATOM 4533 C CA . ARG B 1 289 ? -22.75 13.625 9.953 1 95.56 289 ARG B CA 1
ATOM 4534 C C . ARG B 1 289 ? -22.828 14.422 8.656 1 95.56 289 ARG B C 1
ATOM 4536 O O . ARG B 1 289 ? -23.359 13.93 7.648 1 95.56 289 ARG B O 1
ATOM 4543 N N . THR B 1 290 ? -22.344 15.609 8.719 1 95.44 290 THR B N 1
ATOM 4544 C CA . THR B 1 290 ? -22.344 16.469 7.539 1 95.44 290 THR B CA 1
ATOM 4545 C C . THR B 1 290 ? -21.516 15.836 6.418 1 95.44 290 THR B C 1
ATOM 4547 O O . THR B 1 290 ? -21.922 15.859 5.254 1 95.44 290 THR B O 1
ATOM 4550 N N . LEU B 1 291 ? -20.344 15.312 6.77 1 97.5 291 LEU B N 1
ATOM 4551 C CA . LEU B 1 291 ? -19.516 14.648 5.766 1 97.5 291 LEU B CA 1
ATOM 4552 C C . LEU B 1 291 ? -20.203 13.406 5.227 1 97.5 291 LEU B C 1
ATOM 4554 O O . LEU B 1 291 ? -20.188 13.148 4.02 1 97.5 291 LEU B O 1
ATOM 4558 N N . LEU B 1 292 ? -20.812 12.633 6.105 1 97.81 292 LEU B N 1
ATOM 4559 C CA . LEU B 1 292 ? -21.531 11.43 5.695 1 97.81 292 LEU B CA 1
ATOM 4560 C C . LEU B 1 292 ? -22.594 11.766 4.66 1 97.81 292 LEU B C 1
ATOM 4562 O O . LEU B 1 292 ? -22.703 11.086 3.635 1 97.81 292 LEU B O 1
ATOM 4566 N N . GLU B 1 293 ? -23.375 12.781 4.91 1 96.94 293 GLU B N 1
ATOM 4567 C CA . GLU B 1 293 ? -24.438 13.203 3.998 1 96.94 293 GLU B CA 1
ATOM 4568 C C . GLU B 1 293 ? -23.859 13.656 2.66 1 96.94 293 GLU B C 1
ATOM 4570 O O . GLU B 1 293 ? -24.422 13.359 1.604 1 96.94 293 GLU B O 1
ATOM 4575 N N . HIS B 1 294 ? -22.797 14.336 2.729 1 97.69 294 HIS B N 1
ATOM 4576 C CA . HIS B 1 294 ? -22.125 14.797 1.514 1 97.69 294 HIS B CA 1
ATOM 4577 C C . HIS B 1 294 ? -21.688 13.617 0.647 1 97.69 294 HIS B C 1
ATOM 4579 O O . HIS B 1 294 ? -21.906 13.625 -0.567 1 97.69 294 HIS B O 1
ATOM 4585 N N . LEU B 1 295 ? -21.047 12.609 1.288 1 98 295 LEU B N 1
ATOM 4586 C CA . LEU B 1 295 ? -20.547 11.445 0.565 1 98 295 LEU B CA 1
ATOM 4587 C C . LEU B 1 295 ? -21.703 10.617 0.012 1 98 295 LEU B C 1
ATOM 4589 O O . LEU B 1 295 ? -21.609 10.07 -1.09 1 98 295 LEU B O 1
ATOM 4593 N N . ARG B 1 296 ? -22.766 10.539 0.75 1 96.62 296 ARG B N 1
ATOM 4594 C CA . ARG B 1 296 ? -23.953 9.828 0.278 1 96.62 296 ARG B CA 1
ATOM 4595 C C . ARG B 1 296 ? -24.531 10.5 -0.959 1 96.62 296 ARG B C 1
ATOM 4597 O O . ARG B 1 296 ? -24.906 9.828 -1.92 1 96.62 296 ARG B O 1
ATOM 4604 N N . ALA B 1 297 ? -24.609 11.758 -0.936 1 95.19 297 ALA B N 1
ATOM 4605 C CA . ALA B 1 297 ? -25.141 12.531 -2.057 1 95.19 297 ALA B CA 1
ATOM 4606 C C . ALA B 1 297 ? -24.266 12.383 -3.291 1 95.19 297 ALA B C 1
ATOM 4608 O O . ALA B 1 297 ? -24.766 12.32 -4.418 1 95.19 297 ALA B O 1
ATOM 4609 N N . ALA B 1 298 ? -22.969 12.391 -3.076 1 92.06 298 ALA B N 1
ATOM 4610 C CA . ALA B 1 298 ? -22.031 12.242 -4.18 1 92.06 298 ALA B CA 1
ATOM 4611 C C . ALA B 1 298 ? -22.188 10.875 -4.855 1 92.06 298 ALA B C 1
ATOM 4613 O O . ALA B 1 298 ? -22.062 10.766 -6.074 1 92.06 298 ALA B O 1
ATOM 4614 N N . GLY B 1 299 ? -22.406 9.883 -4.066 1 88.38 299 GLY B N 1
ATOM 4615 C CA . GLY B 1 299 ? -22.609 8.547 -4.594 1 88.38 299 GLY B CA 1
ATOM 4616 C C . GLY B 1 299 ? -23.891 8.422 -5.398 1 88.38 299 GLY B C 1
ATOM 4617 O O . GLY B 1 299 ? -23.938 7.719 -6.41 1 88.38 299 GLY B O 1
ATOM 4618 N N . SER B 1 300 ? -24.969 9.023 -4.996 1 81.56 300 SER B N 1
ATOM 4619 C CA . SER B 1 300 ? -26.266 8.984 -5.668 1 81.56 300 SER B CA 1
ATOM 4620 C C . SER B 1 300 ? -26.219 9.727 -7 1 81.56 300 SER B C 1
ATOM 4622 O O . SER B 1 300 ? -26.875 9.328 -7.961 1 81.56 300 SER B O 1
ATOM 4624 N N . ALA B 1 301 ? -25.453 10.672 -7.039 1 73.38 301 ALA B N 1
ATOM 4625 C CA . ALA B 1 301 ? -25.328 11.461 -8.266 1 73.38 301 ALA B CA 1
ATOM 4626 C C . ALA B 1 301 ? -24.625 10.664 -9.359 1 73.38 301 ALA B C 1
ATOM 4628 O O . ALA B 1 301 ? -24.953 10.805 -10.539 1 73.38 301 ALA B O 1
ATOM 4629 N N . SER B 1 302 ? -23.672 9.914 -8.93 1 68.81 302 SER B N 1
ATOM 4630 C CA . SER B 1 302 ? -22.922 9.109 -9.883 1 68.81 302 SER B CA 1
ATOM 4631 C C . SER B 1 302 ? -23.766 7.953 -10.414 1 68.81 302 SER B C 1
ATOM 4633 O O . SER B 1 302 ? -23.594 7.535 -11.562 1 68.81 302 SER B O 1
ATOM 4635 N N . ALA B 1 303 ? -24.703 7.461 -9.703 1 59.41 303 ALA B N 1
ATOM 4636 C CA . ALA B 1 303 ? -25.578 6.375 -10.133 1 59.41 303 ALA B CA 1
ATOM 4637 C C . ALA B 1 303 ? -26.609 6.863 -11.156 1 59.41 303 ALA B C 1
ATOM 4639 O O . ALA B 1 303 ? -27.078 6.09 -11.984 1 59.41 303 ALA B O 1
ATOM 4640 N N . SER B 1 304 ? -26.953 8.117 -11.039 1 44 304 SER B N 1
ATOM 4641 C CA . SER B 1 304 ? -27.953 8.711 -11.922 1 44 304 SER B CA 1
ATOM 4642 C C . SER B 1 304 ? -27.312 9.133 -13.25 1 44 304 SER B C 1
ATOM 4644 O O . SER B 1 304 ? -28.016 9.266 -14.258 1 44 304 SER B O 1
ATOM 4646 N N . ARG B 1 305 ? -25.984 9.203 -13.32 1 42.09 305 ARG B N 1
ATOM 4647 C CA . ARG B 1 305 ? -25.391 9.555 -14.609 1 42.09 305 ARG B CA 1
ATOM 4648 C C . ARG B 1 305 ? -24.922 8.312 -15.352 1 42.09 305 ARG B C 1
ATOM 4650 O O . ARG B 1 305 ? -24.438 7.359 -14.742 1 42.09 305 ARG B O 1
#

Sequence (610 aa):
MINPAHFDLQSLRVFQLVAQCGGLTQAANKSHMTLSALSKRIADLERTVGCALFLRVRRGLELTPAGHELVQHARMVLDKVNQMAGEMSDFATGVRGHVKVWANTSAVIQFLPHDLASFLASQPMIRISLEERLSQDVVVALLSGETDIGVFADNVPAYDIRKSVYRRDRLVVLVPAGHPLAGRPEVSFDETLEYDFVGLNQGSSLLQRLTDAASALDKVVRLRIQVSSFDAICRMIEAGLGIGVLPDGAVRPELLGAGLHAVYLSDAWASRILWLGVRDEAGLLPEARTLLEHLRAAGSASASRMINPAHFDLQSLRVFQLVAQCGGLTQAANKSHMTLSALSKRIADLERTVGCALFLRVRRGLELTPAGHELVQHARMVLDKVNQMAGEMSDFATGVRGHVKVWANTSAVIQFLPHDLASFLASQPMIRISLEERLSQDVVVALLSGETDIGVFADNVPAYDIRKSVYRRDRLVVLVPAGHPLAGRPEVSFDETLEYDFVGLNQGSSLLQRLTDAASALDKVVRLRIQVSSFDAICRMIEAGLGIGVLPDGAVRPELLGAGLHAVYLSDAWASRILWLGVRDEAGLLPEARTLLEHLRAAGSASASR

Organism: Cupriavidus necator (strain ATCC 17699 / DSM 428 / KCTC 22496 / NCIMB 10442 / H16 / Stanier 337) (NCBI:txid381666)

InterPro domains:
  IPR000847 LysR, HTH, N-terminal domain [PF00126] (9-68)
  IPR000847 LysR, HTH, N-terminal domain [PS50931] (7-64)
  IPR005119 LysR, substrate-binding [PF03466] (94-298)
  IPR036388 Winged helix-like DNA-binding domain superfamily [G3DSA:1.10.10.10] (7-93)
  IPR036390 Winged helix DNA-binding domain superfamily [SSF46785] (5-117)
  IPR050950 HTH-type LysR transcriptional regulators [PTHR30419] (6-301)

Secondary structure (DSSP, 8-state):
---GGG--HHHHHHHHHHHHHTSHHHHHHHHT--HHHHHHHHHHHHHHHTS--EEEETTEEEE-HHHHHHHHHHHHHHHHHHHHHHHHHHHHTT--EEEEEEE-HHHHHHTHHHHHHHHHHH-TTEEEEEEE--HHHHHHHHHHTS-SEEEEETTS--TT-EEEEEEEEEEEEEEETT-TTTT-SEE-HHHHTTS-EEEEPTT-HHHHHHHHHHHHTT----EEEEESSHHHHHHHHHTTS-BEEEEGGGS-GGGBTTTEEEEEE-SGGGEEEEEEEES-GGG--HHHHHHHHHHHHHHHHHHH-/---GGG--HHHHHHHHHHHHHTSHHHHHHHHT--HHHHHHHHHHHHHHHTS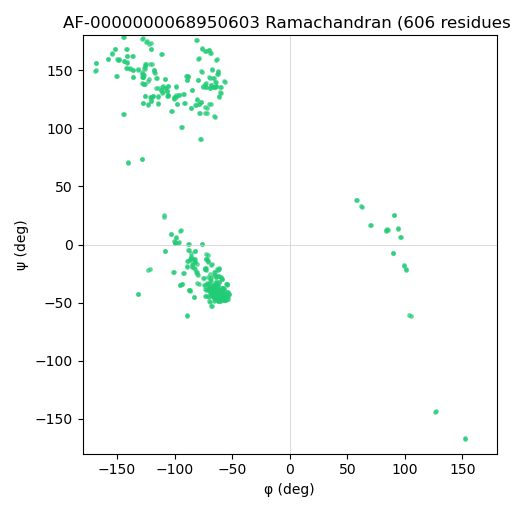--EEEETTEEEE-HHHHHHHHHHHHHHHHHHHHHHHHHHHHTT--EEEEEEE-HHHHHHTHHHHHHHHHHH-TTEEEEEEE--HHHHHHHHHHTS-SEEEEETTS--TT-EEEEEEEEEEEEEEETT-TTTT-SEE-HHHHTTS-EEEEPTT-HHHHHHHHHHHHTT----EEEEESSHHHHHHHHHTTS-BEEEEGGGS-GGGBTTTEEEEEE-SGGGEEEEEEEES-GGG--HHHHHHHHHHHHHHHHHHH-

pLDDT: mean 88.78, std 11.01, range [42.09, 98.75]

Nearest PDB structures (foldseek):
  6g4r-assembly1_B  TM=6.078E-01  e=1.483E-24  Corynebacterium glutamicum
  6g1d-assembly1_A  TM=5.841E-01  e=1.198E-23  Corynebacterium glutamicum
  1ixc-assembly1_B-2  TM=5.604E-01  e=6.890E-24  Cupriavidus necator
  7d98-assembly1_Q  TM=5.760E-01  e=6.692E-23  Cupriavidus necator
  5z49-assembly1_A  TM=8.271E-01  e=8.120E-17  Synechococcus elongatus PCC 7942 = FACHB-805

Solvent-accessible surface area (backbone atoms only — not comparable to full-atom values): 32003 Å² total; per-residue (Å²): 130,71,58,74,81,74,61,48,71,65,53,44,52,51,50,48,42,24,55,59,59,28,26,62,62,61,26,13,65,69,64,76,41,51,55,66,58,48,52,49,46,51,50,50,50,25,59,53,68,69,45,66,37,62,40,83,50,98,87,36,42,39,70,30,74,61,22,54,54,46,48,54,51,38,49,52,52,52,50,50,49,48,51,47,53,45,58,55,53,38,55,75,72,61,45,77,33,78,33,39,34,28,25,16,67,67,47,53,60,54,46,42,29,58,55,50,34,57,48,40,73,75,38,75,46,52,44,62,38,38,36,57,38,45,32,62,55,28,47,52,28,31,74,72,60,74,26,61,35,27,34,28,51,69,83,50,73,55,86,77,42,49,65,46,74,26,45,72,50,45,33,18,39,38,33,22,62,86,36,88,67,50,88,39,74,58,43,50,64,74,72,52,53,80,47,51,26,29,41,55,40,91,75,33,61,66,45,50,51,51,46,53,55,25,46,72,69,76,44,63,68,37,69,36,34,28,26,75,37,71,62,43,40,50,49,32,17,54,42,63,68,29,28,33,73,46,50,53,74,63,54,60,71,87,52,50,75,78,38,26,37,74,22,33,41,66,46,75,79,32,57,40,48,32,32,35,32,29,50,52,74,87,74,46,53,70,62,44,47,52,50,51,53,50,50,42,52,54,20,53,53,56,70,74,102,130,71,59,74,82,73,62,48,72,67,54,43,52,52,50,48,42,25,56,58,60,28,26,63,64,62,26,11,65,69,64,77,40,52,55,68,58,47,51,48,45,50,51,50,50,22,58,54,68,69,45,66,37,61,39,84,49,98,88,34,44,39,71,29,76,60,23,52,53,46,48,55,50,38,49,54,51,52,50,51,50,48,51,49,52,46,57,54,53,38,56,75,72,62,44,77,31,78,32,38,36,28,25,15,65,67,48,52,60,54,46,44,30,59,56,51,35,58,47,39,73,75,36,74,48,51,44,63,38,37,38,56,37,46,32,63,55,28,46,53,28,30,74,72,59,75,24,60,36,27,33,28,51,69,85,51,74,54,86,80,43,49,66,47,75,25,45,72,51,46,33,20,39,39,33,22,62,85,36,88,66,50,87,40,74,56,42,52,64,74,72,53,53,80,47,50,27,29,41,56,40,91,74,33,62,65,47,50,51,52,47,51,54,24,46,72,68,76,45,62,68,36,67,35,32,28,26,75,36,71,63,44,38,49,49,32,17,54,41,63,68,28,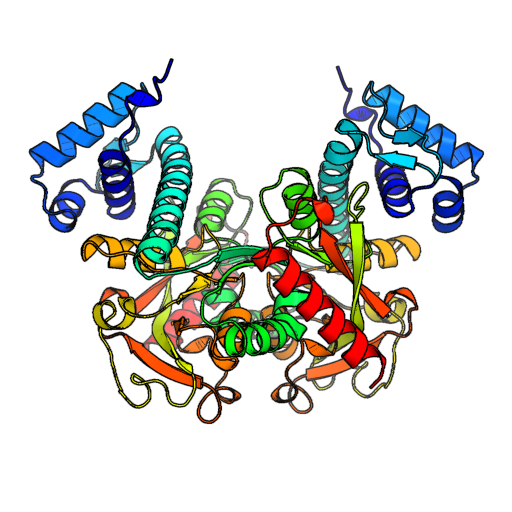28,32,74,46,50,52,74,62,54,58,71,87,52,49,74,78,38,26,37,74,21,34,41,66,46,75,79,32,57,41,48,32,32,35,32,29,50,53,76,87,75,47,54,71,61,42,46,54,50,50,53,51,50,41,52,55,19,53,53,56,71,74,98